Protein AF-A0A2S0KJK1-F1 (afdb_monomer)

Organism: NCBI:txid1004901

Radius of gyration: 30.34 Å; Cα contacts (8 Å, |Δi|>4): 1260; chains: 1; bounding box: 70×64×85 Å

Foldseek 3Di:
DDKFFQDADLVLLADPDQQLQLLSLLQRQCRSVVRHDDSVVSQQQQQVVVVQADPVRGHDRPPNHHDAQVSSQVSNCVRCVLQQKDKDFQADPPHDPVLLVVVLVLQCFQVLLRTKKKAFWKAAPVAAFAADPPDDDGWPDDNGIDGGMWIFGIWDPVVHTWTWIQGNHTPPRIGITHSSSSSNTRHRGIMMGGPHGSPPDPPPPWPPFLPPQQQADEEEAEADQFAQQPDFAQEEAEAEPQAQDAQVVVLVLQRPNVNNFDAQWEDDPRYIYGHHDPNTFTRHFPPCSNHYHYYYYYRADQPDALVRQVVRLSRLLNSLLVRLVVCVVRVFDCDEQEPDQGDDTGHYYYSLCCCRVVVGDDDDPPHPRHPSVSSNVSNVSNPPPRDLGPDQQVVQCVVCVVPQAAWPADPDPRRWAFDDDPNDGQWTWTHTPFWIWIGGPPDSHIETAGDDDLVDAAHHRRVQCCPPAVHLVGQQHGFDDYWDRDVQHIWTHGPFFIWTDGPPDPHTETDGDQRRVVCVVQVHLVGLQHGWDDYWDQDPPANWTWTHGPFFIWIDDPVGIDTGGNDDPPPD

Structure (mmCIF, N/CA/C/O backbone):
data_AF-A0A2S0KJK1-F1
#
_entry.id   AF-A0A2S0KJK1-F1
#
loop_
_atom_site.group_PDB
_atom_site.id
_atom_site.type_symbol
_atom_site.label_atom_id
_atom_site.label_alt_id
_atom_site.label_comp_id
_atom_site.label_asym_id
_atom_site.label_entity_id
_atom_site.label_seq_id
_atom_site.pdbx_PDB_ins_code
_atom_site.Cartn_x
_atom_site.Cartn_y
_atom_site.Cartn_z
_atom_site.occupancy
_atom_site.B_iso_or_equiv
_atom_site.auth_seq_id
_atom_site.auth_comp_id
_atom_site.auth_asym_id
_atom_site.auth_atom_id
_atom_site.pdbx_PDB_model_num
ATOM 1 N N . MET A 1 1 ? -10.500 21.419 -18.389 1.00 49.00 1 MET A N 1
ATOM 2 C CA . MET A 1 1 ? -9.152 21.552 -17.810 1.00 49.00 1 MET A CA 1
ATOM 3 C C . MET A 1 1 ? -8.635 20.152 -17.559 1.00 49.00 1 MET A C 1
ATOM 5 O O . MET A 1 1 ? -9.272 19.417 -16.814 1.00 49.00 1 MET A O 1
ATOM 9 N N . ALA A 1 2 ? -7.600 19.755 -18.290 1.00 67.62 2 ALA A N 1
ATOM 10 C CA . ALA A 1 2 ? -7.043 18.413 -18.303 1.00 67.62 2 ALA A CA 1
ATOM 11 C C . ALA A 1 2 ? -5.607 18.458 -17.774 1.00 67.62 2 ALA A C 1
ATOM 13 O O . ALA A 1 2 ? -4.737 19.131 -18.329 1.00 67.62 2 ALA A O 1
ATOM 14 N N . GLU A 1 3 ? -5.375 17.717 -16.700 1.00 84.75 3 GLU A N 1
ATOM 15 C CA . GLU A 1 3 ? -4.054 17.404 -16.177 1.00 84.75 3 GLU A CA 1
ATOM 16 C C . GLU A 1 3 ? -3.919 15.888 -16.149 1.00 84.75 3 GLU A C 1
ATOM 18 O O . GLU A 1 3 ? -4.824 15.185 -15.694 1.00 84.75 3 GLU A O 1
ATOM 23 N N . LYS A 1 4 ? -2.809 15.377 -16.676 1.00 81.50 4 LYS A N 1
ATOM 24 C CA . LYS A 1 4 ? -2.537 13.946 -16.718 1.00 81.50 4 LYS A CA 1
ATOM 25 C C . LYS A 1 4 ? -1.057 13.698 -16.493 1.00 81.50 4 LYS A C 1
ATOM 27 O O . LYS A 1 4 ? -0.222 14.218 -17.226 1.00 81.50 4 LYS A O 1
ATOM 32 N N . VAL A 1 5 ? -0.746 12.864 -15.508 1.00 83.06 5 VAL A N 1
ATOM 33 C CA . VAL A 1 5 ? 0.601 12.356 -15.237 1.00 83.06 5 VAL A CA 1
ATOM 34 C C . VAL A 1 5 ? 0.508 10.837 -15.195 1.00 83.06 5 VAL A C 1
ATOM 36 O O . VAL A 1 5 ? -0.378 10.287 -14.541 1.00 83.06 5 VAL A O 1
ATOM 39 N N . LEU A 1 6 ? 1.378 10.155 -15.933 1.00 72.00 6 LEU A N 1
ATOM 40 C CA . LEU A 1 6 ? 1.477 8.702 -15.886 1.00 72.00 6 LEU A CA 1
ATOM 41 C C . LEU A 1 6 ? 1.989 8.277 -14.510 1.00 72.00 6 LEU A C 1
ATOM 43 O O . LEU A 1 6 ? 2.858 8.929 -13.935 1.00 72.00 6 LEU A O 1
ATOM 47 N N . ALA A 1 7 ? 1.460 7.178 -13.981 1.00 68.06 7 ALA A N 1
ATOM 48 C CA . ALA A 1 7 ? 1.998 6.582 -12.767 1.00 68.06 7 ALA A CA 1
ATOM 49 C C . ALA A 1 7 ? 3.320 5.878 -13.095 1.00 68.06 7 ALA A C 1
ATOM 51 O O . ALA A 1 7 ? 3.365 5.106 -14.042 1.00 68.06 7 ALA A O 1
ATOM 52 N N . TYR A 1 8 ? 4.368 6.134 -12.317 1.00 73.12 8 TYR A N 1
ATOM 53 C CA . TYR A 1 8 ? 5.658 5.442 -12.365 1.00 73.12 8 TYR A CA 1
ATOM 54 C C . TYR A 1 8 ? 6.313 5.527 -10.975 1.00 73.12 8 TYR A C 1
ATOM 56 O O . TYR A 1 8 ? 5.966 6.400 -10.171 1.00 73.12 8 TYR A O 1
ATOM 64 N N . ASP A 1 9 ? 7.230 4.616 -10.659 1.00 69.38 9 ASP A N 1
ATOM 65 C CA . ASP A 1 9 ? 7.965 4.623 -9.397 1.00 69.38 9 ASP A CA 1
ATOM 66 C C . ASP A 1 9 ? 8.959 5.792 -9.374 1.00 69.38 9 ASP A C 1
ATOM 68 O O . ASP A 1 9 ? 9.867 5.895 -10.193 1.00 69.38 9 ASP A O 1
ATOM 72 N N . ARG A 1 10 ? 8.793 6.703 -8.415 1.00 65.81 10 ARG A N 1
ATOM 73 C CA . ARG A 1 10 ? 9.675 7.868 -8.279 1.00 65.81 10 ARG A CA 1
ATOM 74 C C . ARG A 1 10 ? 11.037 7.520 -7.678 1.00 65.81 10 ARG A C 1
ATOM 76 O O . ARG A 1 10 ? 11.941 8.345 -7.752 1.00 65.81 10 ARG A O 1
ATOM 83 N N . LYS A 1 11 ? 11.185 6.337 -7.070 1.00 61.69 11 LYS A N 1
ATOM 84 C CA . LYS A 1 11 ? 12.439 5.886 -6.446 1.00 61.69 11 LYS A CA 1
ATOM 85 C C . LYS A 1 11 ? 13.470 5.409 -7.462 1.00 61.69 11 LYS A C 1
ATOM 87 O O . LYS A 1 11 ? 14.649 5.453 -7.145 1.00 61.69 11 LYS A O 1
ATOM 92 N N . ILE A 1 12 ? 13.026 4.988 -8.647 1.00 58.38 12 ILE A N 1
ATOM 93 C CA . ILE A 1 12 ? 13.904 4.586 -9.756 1.00 58.38 12 ILE A CA 1
ATOM 94 C C . ILE A 1 12 ? 14.342 5.772 -10.618 1.00 58.38 12 ILE A C 1
ATOM 96 O O . ILE A 1 12 ? 14.991 5.583 -11.629 1.00 58.38 12 ILE A O 1
ATOM 100 N N . VAL A 1 13 ? 13.900 6.991 -10.290 1.00 63.31 13 VAL A N 1
ATOM 101 C CA . VAL A 1 13 ? 14.224 8.155 -11.115 1.00 63.31 13 VAL A CA 1
ATOM 102 C C . VAL A 1 13 ? 15.710 8.495 -11.035 1.00 63.31 13 VAL A C 1
ATOM 104 O O . VAL A 1 13 ? 16.277 8.689 -12.097 1.00 63.31 13 VAL A O 1
ATOM 107 N N . PRO A 1 14 ? 16.358 8.583 -9.854 1.00 76.81 14 PRO A N 1
ATOM 108 C CA . PRO A 1 14 ? 17.776 8.925 -9.799 1.00 76.81 14 PRO A CA 1
ATOM 109 C C . PRO A 1 14 ? 18.635 7.887 -10.534 1.00 76.81 14 PRO A C 1
ATOM 111 O O . PRO A 1 14 ? 18.628 6.723 -10.139 1.00 76.81 14 PRO A O 1
ATOM 114 N N . GLN A 1 15 ? 19.383 8.329 -11.549 1.00 72.38 15 GLN A N 1
ATOM 115 C CA . GLN A 1 15 ? 20.265 7.467 -12.340 1.00 72.38 15 GLN A CA 1
ATOM 116 C C . GLN A 1 15 ? 21.403 6.872 -11.506 1.00 72.38 15 GLN A C 1
ATOM 118 O O . GLN A 1 15 ? 21.937 7.522 -10.602 1.00 72.38 15 GLN A O 1
ATOM 123 N N . GLU A 1 16 ? 21.810 5.650 -11.845 1.00 73.50 16 GLU A N 1
ATOM 124 C CA . GLU A 1 16 ? 22.872 4.909 -11.156 1.00 73.50 16 GLU A CA 1
ATOM 125 C C . GLU A 1 16 ? 24.273 5.466 -11.469 1.00 73.50 16 GLU A C 1
ATOM 127 O O . GLU A 1 16 ? 25.168 5.411 -10.622 1.00 73.50 16 GLU A O 1
ATOM 132 N N . THR A 1 17 ? 24.474 6.034 -12.664 1.00 70.81 17 THR A N 1
ATOM 133 C CA . THR A 1 17 ? 25.756 6.613 -13.111 1.00 70.81 17 THR A CA 1
ATOM 134 C C . THR A 1 17 ? 25.560 7.983 -13.755 1.00 70.81 17 THR A C 1
ATOM 136 O O . THR A 1 17 ? 24.463 8.331 -14.177 1.00 70.81 17 THR A O 1
ATOM 139 N N . GLY A 1 18 ? 26.621 8.789 -13.863 1.00 72.25 18 GLY A N 1
ATOM 140 C CA . GLY A 1 18 ? 26.548 10.163 -14.384 1.00 72.25 18 GLY A CA 1
ATOM 141 C C . GLY A 1 18 ? 26.189 10.296 -15.874 1.00 72.25 18 GLY A C 1
ATOM 142 O O . GLY A 1 18 ? 25.691 11.346 -16.271 1.00 72.25 18 GLY A O 1
ATOM 143 N N . TRP A 1 19 ? 26.400 9.254 -16.684 1.00 79.38 19 TRP A N 1
ATOM 144 C CA . TRP A 1 19 ? 26.199 9.269 -18.142 1.00 79.38 19 TRP A CA 1
ATOM 145 C C . TRP A 1 19 ? 24.980 8.452 -18.610 1.00 79.38 19 TRP A C 1
ATOM 147 O O . TRP A 1 19 ? 24.550 8.600 -19.750 1.00 79.38 19 TRP A O 1
ATOM 157 N N . TRP A 1 20 ? 24.324 7.678 -17.734 1.00 84.50 20 TRP A N 1
ATOM 158 C CA . TRP A 1 20 ? 23.164 6.830 -18.081 1.00 84.50 20 TRP A CA 1
ATOM 159 C C . TRP A 1 20 ? 21.812 7.553 -18.138 1.00 84.50 20 TRP A C 1
ATOM 161 O O . TRP A 1 20 ? 20.753 6.943 -17.981 1.00 84.50 20 TRP A O 1
ATOM 171 N N . CYS A 1 21 ? 21.804 8.851 -18.423 1.00 89.75 21 CYS A N 1
ATOM 172 C CA . CYS A 1 21 ? 20.564 9.618 -18.513 1.00 89.75 21 CYS A CA 1
ATOM 173 C C . CYS A 1 21 ? 19.567 9.069 -19.555 1.00 89.75 21 CYS A C 1
ATOM 175 O O . CYS A 1 21 ? 18.353 9.106 -19.329 1.00 89.75 21 CYS A O 1
ATOM 177 N N . GLY A 1 22 ? 20.060 8.524 -20.675 1.00 90.50 22 GLY A N 1
ATOM 178 C CA . GLY A 1 22 ? 19.259 7.848 -21.701 1.00 90.50 22 GLY A CA 1
ATOM 179 C C . GLY A 1 22 ? 18.606 6.557 -21.183 1.00 90.50 22 GLY A C 1
ATOM 180 O O . GLY A 1 22 ? 17.372 6.488 -21.142 1.00 90.50 22 GLY A O 1
ATOM 181 N N . PRO A 1 23 ? 19.394 5.558 -20.736 1.00 90.00 23 PRO A N 1
ATOM 182 C CA . PRO A 1 23 ? 18.892 4.333 -20.111 1.00 90.00 23 PRO A CA 1
ATOM 183 C C . PRO A 1 23 ? 17.935 4.582 -18.936 1.00 90.00 23 PRO A C 1
ATOM 185 O O . PRO A 1 23 ? 16.868 3.970 -18.890 1.00 90.00 23 PRO A O 1
ATOM 188 N N . ALA A 1 24 ? 18.251 5.519 -18.039 1.00 84.12 24 ALA A N 1
ATOM 189 C CA . ALA A 1 24 ? 17.396 5.885 -16.907 1.00 84.12 24 ALA A CA 1
ATOM 190 C C . ALA A 1 24 ? 16.067 6.517 -17.364 1.00 84.12 24 ALA A C 1
ATOM 192 O O . ALA A 1 24 ? 14.990 6.158 -16.885 1.00 84.12 24 ALA A O 1
ATOM 193 N N . SER A 1 25 ? 16.090 7.389 -18.379 1.00 94.44 25 SER A N 1
ATOM 194 C CA . SER A 1 25 ? 14.858 7.945 -18.960 1.00 94.44 25 SER A CA 1
ATOM 195 C C . SER A 1 25 ? 13.979 6.871 -19.615 1.00 94.44 25 SER A C 1
ATOM 197 O O . SER A 1 25 ? 12.750 6.913 -19.493 1.00 94.44 25 SER A O 1
ATOM 199 N N . VAL A 1 26 ? 14.587 5.874 -20.269 1.00 93.94 26 VAL A N 1
ATOM 200 C CA . VAL A 1 26 ? 13.876 4.693 -20.793 1.00 93.94 26 VAL A CA 1
ATOM 201 C C . VAL A 1 26 ? 13.290 3.865 -19.652 1.00 93.94 26 VAL A C 1
ATOM 203 O O . VAL A 1 26 ? 12.139 3.437 -19.744 1.00 93.94 26 VAL A O 1
ATOM 206 N N . GLN A 1 27 ? 14.040 3.677 -18.565 1.00 92.56 27 GLN A N 1
ATOM 207 C CA . GLN A 1 27 ? 13.591 2.951 -17.380 1.00 92.56 27 GLN A CA 1
ATOM 208 C C . GLN A 1 27 ? 12.316 3.569 -16.800 1.00 92.56 27 GLN A C 1
ATOM 210 O O . GLN A 1 27 ? 11.336 2.861 -16.561 1.00 92.56 27 GLN A O 1
ATOM 215 N N . ILE A 1 28 ? 12.293 4.896 -16.656 1.00 85.19 28 ILE A N 1
ATOM 216 C CA . ILE A 1 28 ? 11.133 5.655 -16.178 1.00 85.19 28 ILE A CA 1
ATOM 217 C C . ILE A 1 28 ? 9.936 5.480 -17.128 1.00 85.19 28 ILE A C 1
ATOM 219 O O . ILE A 1 28 ? 8.819 5.195 -16.683 1.00 85.19 28 ILE A O 1
ATOM 223 N N . ALA A 1 29 ? 10.153 5.610 -18.441 1.00 88.75 29 ALA A N 1
ATOM 224 C CA . ALA A 1 29 ? 9.093 5.490 -19.442 1.00 88.75 29 ALA A CA 1
ATOM 225 C C . ALA A 1 29 ? 8.492 4.069 -19.517 1.00 88.75 29 ALA A C 1
ATOM 227 O O . ALA A 1 29 ? 7.273 3.924 -19.658 1.00 88.75 29 ALA A O 1
ATOM 228 N N . LEU A 1 30 ? 9.314 3.022 -19.379 1.00 79.75 30 LEU A N 1
ATOM 229 C CA . LEU A 1 30 ? 8.879 1.619 -19.332 1.00 79.75 30 LEU A CA 1
ATOM 230 C C . LEU A 1 30 ? 8.177 1.269 -18.015 1.00 79.75 30 LEU A C 1
ATOM 232 O O . LEU A 1 30 ? 7.169 0.553 -18.022 1.00 79.75 30 LEU A O 1
ATOM 236 N N . ASN A 1 31 ? 8.645 1.824 -16.895 1.00 86.50 31 ASN A N 1
ATOM 237 C CA . ASN A 1 31 ? 8.042 1.603 -15.585 1.00 86.50 31 ASN A CA 1
ATOM 238 C C . ASN A 1 31 ? 6.572 2.047 -15.548 1.00 86.50 31 ASN A C 1
ATOM 240 O O . ASN A 1 31 ? 5.741 1.353 -14.963 1.00 86.50 31 ASN A O 1
ATOM 244 N N . ALA A 1 32 ? 6.213 3.109 -16.279 1.00 72.94 32 ALA A N 1
ATOM 245 C CA . ALA A 1 32 ? 4.820 3.539 -16.413 1.00 72.94 32 ALA A CA 1
ATOM 246 C C . ALA A 1 32 ? 3.888 2.514 -17.085 1.00 72.94 32 ALA A C 1
ATOM 248 O O . ALA A 1 32 ? 2.661 2.627 -17.021 1.00 72.94 32 ALA A O 1
ATOM 249 N N . ARG A 1 33 ? 4.459 1.493 -17.728 1.00 78.44 33 ARG A N 1
ATOM 250 C CA . ARG A 1 33 ? 3.748 0.352 -18.313 1.00 78.44 33 ARG A CA 1
ATOM 251 C C . ARG A 1 33 ? 3.888 -0.925 -17.484 1.00 78.44 33 ARG A C 1
ATOM 253 O O . ARG A 1 33 ? 3.480 -1.985 -17.949 1.00 78.44 33 ARG A O 1
ATOM 260 N N . GLY A 1 34 ? 4.453 -0.832 -16.280 1.00 63.41 34 GLY A N 1
ATOM 261 C CA . GLY A 1 34 ? 4.755 -1.978 -15.422 1.00 63.41 34 GLY A CA 1
ATOM 262 C C . GLY A 1 34 ? 5.933 -2.820 -15.915 1.00 63.41 34 GLY A C 1
ATOM 263 O O . GLY A 1 34 ? 6.139 -3.925 -15.420 1.00 63.41 34 GLY A O 1
ATOM 264 N N . ILE A 1 35 ? 6.705 -2.325 -16.886 1.00 73.38 35 ILE A N 1
ATOM 265 C CA . ILE A 1 35 ? 7.878 -3.017 -17.413 1.00 73.38 35 ILE A CA 1
ATOM 266 C C . ILE A 1 35 ? 9.082 -2.566 -16.588 1.00 73.38 35 ILE A C 1
ATOM 268 O O . ILE A 1 35 ? 9.553 -1.438 -16.716 1.00 73.38 35 ILE A O 1
ATOM 272 N N . VAL A 1 36 ? 9.552 -3.446 -15.706 1.00 75.94 36 VAL A N 1
ATOM 273 C CA . VAL A 1 36 ? 10.677 -3.172 -14.806 1.00 75.94 36 VAL A CA 1
ATOM 274 C C . VAL A 1 36 ? 11.956 -3.730 -15.417 1.00 75.94 36 VAL A C 1
ATOM 276 O O . VAL A 1 36 ? 12.053 -4.929 -15.680 1.00 75.94 36 VAL A O 1
ATOM 279 N N . LYS A 1 37 ? 12.929 -2.850 -15.650 1.00 77.00 37 LYS A N 1
ATOM 280 C CA . LYS A 1 37 ? 14.247 -3.159 -16.214 1.00 77.00 37 LYS A CA 1
ATOM 281 C C . LYS A 1 37 ? 15.317 -2.430 -15.418 1.00 77.00 37 LYS A C 1
ATOM 283 O O . LYS A 1 37 ? 15.040 -1.354 -14.898 1.00 77.00 37 LYS A O 1
ATOM 288 N N . SER A 1 38 ? 16.503 -3.013 -15.271 1.00 80.50 38 SER A N 1
ATOM 289 C CA . SER A 1 38 ? 17.629 -2.302 -14.651 1.00 80.50 38 SER A CA 1
ATOM 290 C C . SER A 1 38 ? 18.230 -1.307 -15.642 1.00 80.50 38 SER A C 1
ATOM 292 O O . SER A 1 38 ? 18.176 -1.536 -16.852 1.00 80.50 38 SER A O 1
ATOM 294 N N . GLU A 1 39 ? 18.829 -0.221 -15.148 1.00 78.44 39 GLU A N 1
ATOM 295 C CA . GLU A 1 39 ? 19.533 0.727 -16.021 1.00 78.44 39 GLU A CA 1
ATOM 296 C C . GLU A 1 39 ? 20.671 0.040 -16.767 1.00 78.44 39 GLU A C 1
ATOM 298 O O . GLU A 1 39 ? 20.833 0.270 -17.958 1.00 78.44 39 GLU A O 1
ATOM 303 N N . ARG A 1 40 ? 21.365 -0.906 -16.120 1.00 80.94 40 ARG A N 1
ATOM 304 C CA . ARG A 1 40 ? 22.392 -1.737 -16.759 1.00 80.94 40 ARG A CA 1
ATOM 305 C C . ARG A 1 40 ? 21.860 -2.556 -17.941 1.00 80.94 40 ARG A C 1
ATOM 307 O O . ARG A 1 40 ? 22.534 -2.647 -18.960 1.00 80.94 40 ARG A O 1
ATOM 314 N N . GLU A 1 41 ? 20.686 -3.181 -17.819 1.00 83.31 41 GLU A N 1
ATOM 315 C CA . GLU A 1 41 ? 20.091 -3.953 -18.926 1.00 83.31 41 GLU A CA 1
ATOM 316 C C . GLU A 1 41 ? 19.704 -3.037 -20.091 1.00 83.31 41 GLU A C 1
ATOM 318 O O . GLU A 1 41 ? 19.882 -3.397 -21.255 1.00 83.3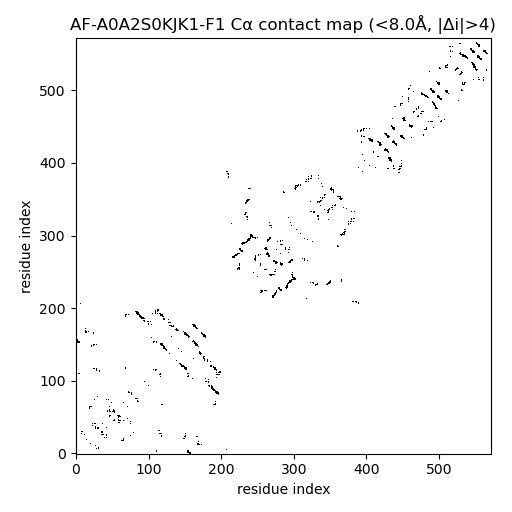1 41 GLU A O 1
ATOM 323 N N . LEU A 1 42 ? 19.187 -1.848 -19.778 1.00 89.44 42 LEU A N 1
ATOM 324 C CA . LEU A 1 42 ? 18.810 -0.860 -20.780 1.00 89.44 42 LEU A CA 1
ATOM 325 C C . LEU A 1 42 ? 20.044 -0.262 -21.449 1.00 89.44 42 LEU A C 1
ATOM 327 O O . LEU A 1 42 ? 20.094 -0.263 -22.671 1.00 89.44 42 LEU A O 1
ATOM 331 N N . MET A 1 43 ? 21.063 0.133 -20.687 1.00 88.75 43 MET A N 1
ATOM 332 C CA . MET A 1 43 ? 22.362 0.576 -21.196 1.00 88.75 43 MET A CA 1
ATOM 333 C C . MET A 1 43 ? 22.917 -0.448 -22.186 1.00 88.75 43 MET A C 1
ATOM 335 O O . MET A 1 43 ? 23.068 -0.121 -23.354 1.00 88.75 43 MET A O 1
ATOM 339 N N . LEU A 1 44 ? 23.042 -1.727 -21.805 1.00 83.81 44 LEU A N 1
ATOM 340 C CA . LEU A 1 44 ? 23.574 -2.761 -22.706 1.00 83.81 44 LEU A CA 1
ATOM 341 C C . LEU A 1 44 ? 22.728 -2.946 -23.976 1.00 83.81 44 LEU A C 1
ATOM 343 O O . LEU A 1 44 ? 23.191 -3.504 -24.973 1.00 83.81 44 LEU A O 1
ATOM 347 N N . ARG A 1 45 ? 21.458 -2.535 -23.953 1.00 88.50 45 ARG A N 1
ATOM 348 C CA . ARG A 1 45 ? 20.599 -2.536 -25.136 1.00 88.50 45 ARG A CA 1
ATOM 349 C C . ARG A 1 45 ? 20.831 -1.303 -26.011 1.00 88.50 45 ARG A C 1
ATOM 351 O O . ARG A 1 45 ? 20.816 -1.459 -27.229 1.00 88.50 45 ARG A O 1
ATOM 358 N N . LEU A 1 46 ? 21.032 -0.125 -25.418 1.00 89.00 46 LEU A N 1
ATOM 359 C CA . LEU A 1 46 ? 21.380 1.105 -26.134 1.00 89.00 46 LEU A CA 1
ATOM 360 C C . LEU A 1 46 ? 22.758 0.984 -26.808 1.00 89.00 46 LEU A C 1
ATOM 362 O O . LEU A 1 46 ? 22.823 1.125 -28.026 1.00 89.00 46 LEU A O 1
ATOM 366 N N . GLU A 1 47 ? 23.779 0.548 -26.071 1.00 86.19 47 GLU A N 1
ATOM 367 C CA . GLU A 1 47 ? 25.156 0.323 -26.553 1.00 86.19 47 GLU A CA 1
ATOM 368 C C . GLU A 1 47 ? 25.210 -0.645 -27.746 1.00 86.19 47 GLU A C 1
ATOM 370 O O . GLU A 1 47 ? 25.938 -0.487 -28.729 1.00 86.19 47 GLU A O 1
ATOM 375 N N . ARG A 1 48 ? 24.349 -1.669 -27.722 1.00 86.38 48 ARG A N 1
ATOM 376 C CA . ARG A 1 48 ? 24.212 -2.605 -28.844 1.00 86.38 48 ARG A CA 1
ATOM 377 C C . ARG A 1 48 ? 23.715 -1.915 -30.116 1.00 86.38 48 ARG A C 1
ATOM 379 O O . ARG A 1 48 ? 24.067 -2.353 -31.209 1.00 86.38 48 ARG A O 1
ATOM 386 N N . TYR A 1 49 ? 22.868 -0.894 -29.992 1.00 85.81 49 TYR A N 1
ATOM 387 C CA . TYR A 1 49 ? 22.395 -0.105 -31.129 1.00 85.81 49 TYR A CA 1
ATOM 388 C C . TYR A 1 49 ? 23.413 0.927 -31.613 1.00 85.81 49 TYR A C 1
ATOM 390 O O . TYR A 1 49 ? 23.323 1.324 -32.776 1.00 85.81 49 TYR A O 1
ATOM 398 N N . GLU A 1 50 ? 24.353 1.326 -30.759 1.00 82.25 50 GLU A N 1
ATOM 399 C CA . GLU A 1 50 ? 25.536 2.130 -31.107 1.00 82.25 50 GLU A CA 1
ATOM 400 C C . GLU A 1 50 ? 26.599 1.293 -31.820 1.00 82.25 50 GLU A C 1
ATOM 402 O O . GLU A 1 50 ? 27.312 1.791 -32.686 1.00 82.25 50 GLU A O 1
ATOM 407 N N . GLY A 1 51 ? 26.607 -0.018 -31.571 1.00 83.12 51 GLY A N 1
ATOM 408 C CA . GLY A 1 51 ? 27.569 -0.942 -32.164 1.00 83.12 51 GLY A CA 1
ATOM 409 C C . GLY A 1 51 ? 28.776 -1.196 -31.267 1.00 83.12 51 GLY A C 1
ATOM 410 O O . GLY A 1 51 ? 29.753 -1.777 -31.740 1.00 83.12 51 GLY A O 1
ATOM 411 N N . ASN A 1 52 ? 28.680 -0.841 -29.982 1.00 83.94 52 ASN A N 1
ATOM 412 C CA . ASN A 1 52 ? 29.708 -1.026 -28.961 1.00 83.94 52 ASN A CA 1
ATOM 413 C C . ASN A 1 52 ? 29.816 -2.498 -28.550 1.00 83.94 52 ASN A C 1
ATOM 415 O O . ASN A 1 52 ? 29.403 -2.939 -27.477 1.00 83.94 52 ASN A O 1
ATOM 419 N N . VAL A 1 53 ? 30.341 -3.298 -29.479 1.00 83.31 53 VAL A N 1
ATOM 420 C CA . VAL A 1 53 ? 30.506 -4.745 -29.376 1.00 83.31 53 VAL A CA 1
ATOM 421 C C . VAL A 1 53 ? 31.980 -5.087 -29.553 1.00 83.31 53 VAL A C 1
ATOM 423 O O . VAL A 1 53 ? 32.606 -4.717 -30.544 1.00 83.31 53 VAL A O 1
ATOM 426 N N . ASN A 1 54 ? 32.555 -5.811 -28.596 1.00 80.56 54 ASN A N 1
ATOM 427 C CA . ASN A 1 54 ? 33.952 -6.221 -28.668 1.00 80.56 54 ASN A CA 1
ATOM 428 C C . ASN A 1 54 ? 34.171 -7.335 -29.717 1.00 80.56 54 ASN A C 1
ATOM 430 O O . ASN A 1 54 ? 33.230 -7.933 -30.242 1.00 80.56 54 ASN A O 1
ATOM 434 N N . GLY A 1 55 ? 35.433 -7.691 -29.981 1.00 69.25 55 GLY A N 1
ATOM 435 C CA . GLY A 1 55 ? 35.795 -8.748 -30.942 1.00 69.25 55 GLY A CA 1
ATOM 436 C C . GLY A 1 55 ? 35.275 -10.161 -30.614 1.00 69.25 55 GLY A C 1
ATOM 437 O O . GLY A 1 55 ? 35.495 -11.079 -31.399 1.00 69.25 55 GLY A O 1
ATOM 438 N N . ARG A 1 56 ? 34.599 -10.354 -29.470 1.00 74.88 56 ARG A N 1
ATOM 439 C CA . ARG A 1 56 ? 33.933 -11.601 -29.054 1.00 74.88 56 ARG A CA 1
ATOM 440 C C . ARG A 1 56 ? 32.405 -11.540 -29.173 1.00 74.88 56 ARG A C 1
ATOM 442 O O . ARG A 1 56 ? 31.741 -12.520 -28.850 1.00 74.88 56 ARG A O 1
ATOM 449 N N . GLY A 1 57 ? 31.836 -10.426 -29.638 1.00 76.62 57 GLY A N 1
ATOM 450 C CA . GLY A 1 57 ? 30.386 -10.255 -29.749 1.00 76.62 57 GLY A CA 1
ATOM 451 C C . GLY A 1 57 ? 29.700 -9.777 -28.461 1.00 76.62 57 GLY A C 1
ATOM 452 O O . GLY A 1 57 ? 28.467 -9.759 -28.399 1.00 76.62 57 GLY A O 1
ATOM 453 N N . GLU A 1 58 ? 30.463 -9.391 -27.434 1.00 80.44 58 GLU A N 1
ATOM 454 C CA . GLU A 1 58 ? 29.932 -8.903 -26.158 1.00 80.44 58 GLU A CA 1
ATOM 455 C C . GLU A 1 58 ? 29.765 -7.383 -26.202 1.00 80.44 58 GLU A C 1
ATOM 457 O O . GLU A 1 58 ? 30.658 -6.667 -26.652 1.00 80.44 58 GLU A O 1
ATOM 462 N N . VAL A 1 59 ? 28.622 -6.894 -25.723 1.00 83.50 59 VAL A N 1
ATOM 463 C CA . VAL A 1 59 ? 28.332 -5.456 -25.647 1.00 83.50 59 VAL A CA 1
ATOM 464 C C . VAL A 1 59 ? 28.999 -4.867 -24.407 1.00 83.50 59 VAL A C 1
ATOM 466 O O . VAL A 1 59 ? 28.959 -5.500 -23.348 1.00 83.50 59 VAL A O 1
ATOM 469 N N . TYR A 1 60 ? 29.577 -3.674 -24.519 1.00 78.69 60 TYR A N 1
ATOM 470 C CA . TYR A 1 60 ? 30.182 -2.944 -23.403 1.00 78.69 60 TYR A CA 1
ATOM 471 C C . TYR A 1 60 ? 29.678 -1.495 -23.344 1.00 78.69 60 TYR A C 1
ATOM 473 O O . TYR A 1 60 ? 29.165 -0.999 -24.334 1.00 78.69 60 TYR A O 1
ATOM 481 N N . ASP A 1 61 ? 29.808 -0.871 -22.169 1.00 83.00 61 ASP A N 1
ATOM 482 C CA . ASP A 1 61 ? 29.565 0.561 -21.921 1.00 83.00 61 ASP A CA 1
ATOM 483 C C . ASP A 1 61 ? 30.866 1.310 -22.220 1.00 83.00 61 ASP A C 1
ATOM 485 O O . ASP A 1 61 ? 31.884 1.029 -21.573 1.00 83.00 61 ASP A O 1
ATOM 489 N N . ASP A 1 62 ? 30.874 2.186 -23.219 1.00 77.56 62 ASP A N 1
ATOM 490 C CA . ASP A 1 62 ? 32.052 2.988 -23.566 1.00 77.56 62 ASP A CA 1
ATOM 491 C C . ASP A 1 62 ? 32.178 4.275 -22.724 1.00 77.56 62 ASP A C 1
ATOM 493 O O . ASP A 1 62 ? 33.230 4.924 -22.727 1.00 77.56 62 ASP A O 1
ATOM 497 N N . GLY A 1 63 ? 31.151 4.578 -21.923 1.00 76.75 63 GLY A N 1
ATOM 498 C CA . GLY A 1 63 ? 31.095 5.700 -21.001 1.00 76.75 63 GLY A CA 1
ATOM 499 C C . GLY A 1 63 ? 30.725 7.042 -21.632 1.00 76.75 63 GLY A C 1
ATOM 500 O O . GLY A 1 63 ? 30.855 8.057 -20.939 1.00 76.75 63 GLY A O 1
ATOM 501 N N . ASP A 1 64 ? 30.291 7.091 -22.896 1.00 77.12 64 ASP A N 1
ATOM 502 C CA . ASP A 1 64 ? 29.974 8.351 -23.584 1.00 77.12 64 ASP A CA 1
ATOM 503 C C . ASP A 1 64 ? 28.489 8.767 -23.505 1.00 77.12 64 ASP A C 1
ATOM 505 O O . ASP A 1 64 ? 28.154 9.949 -23.663 1.00 77.12 64 ASP A O 1
ATOM 509 N N . GLY A 1 65 ? 27.616 7.839 -23.105 1.00 80.81 65 GLY A N 1
ATOM 510 C CA . GLY A 1 65 ? 26.225 8.098 -22.763 1.00 80.81 65 GLY A CA 1
ATOM 511 C C . GLY A 1 65 ? 25.238 7.533 -23.778 1.00 80.81 65 GLY A C 1
ATOM 512 O O . GLY A 1 65 ? 24.957 6.347 -23.786 1.00 80.81 65 GLY A O 1
ATOM 513 N N . THR A 1 66 ? 24.522 8.392 -24.499 1.00 84.62 66 THR A N 1
ATOM 514 C CA . THR A 1 66 ? 23.568 7.943 -25.526 1.00 84.62 66 THR A CA 1
ATOM 515 C C . THR A 1 66 ? 23.560 8.948 -26.657 1.00 84.62 66 THR A C 1
ATOM 517 O O . THR A 1 66 ? 23.073 10.077 -26.501 1.00 84.62 66 THR A O 1
ATOM 520 N N . ASP A 1 67 ? 24.042 8.533 -27.817 1.00 82.69 67 ASP A N 1
ATOM 521 C CA . ASP A 1 67 ? 24.352 9.449 -28.913 1.00 82.69 67 ASP A CA 1
ATOM 522 C C . ASP A 1 67 ? 23.116 10.096 -29.537 1.00 82.69 67 ASP A C 1
ATOM 524 O O . ASP A 1 67 ? 23.113 11.275 -29.920 1.00 82.69 67 ASP A O 1
ATOM 528 N N . HIS A 1 68 ? 22.032 9.327 -29.651 1.00 91.25 68 HIS A N 1
ATOM 529 C CA . HIS A 1 68 ? 20.894 9.691 -30.474 1.00 91.25 68 HIS A CA 1
ATOM 530 C C . HIS A 1 68 ? 19.551 9.222 -29.907 1.00 91.25 68 HIS A C 1
ATOM 532 O O . HIS A 1 68 ? 19.339 8.074 -29.517 1.00 91.25 68 HIS A O 1
ATOM 538 N N . ILE A 1 69 ? 18.535 10.082 -30.013 1.00 94.38 69 ILE A N 1
ATOM 539 C CA . ILE A 1 69 ? 17.167 9.769 -29.566 1.00 94.38 69 ILE A CA 1
ATOM 540 C C . ILE A 1 69 ? 16.548 8.548 -30.288 1.00 94.38 69 ILE A C 1
ATOM 542 O O . ILE A 1 69 ? 15.616 7.896 -29.805 1.00 94.38 69 ILE A O 1
ATOM 546 N N . GLY A 1 70 ? 17.099 8.188 -31.445 1.00 91.25 70 GLY A N 1
ATOM 547 C CA . GLY A 1 70 ? 16.760 6.969 -32.173 1.00 91.25 70 GLY A CA 1
ATOM 548 C C . GLY A 1 70 ? 17.066 5.678 -31.405 1.00 91.25 70 GLY A C 1
ATOM 549 O O . GLY A 1 70 ? 16.272 4.744 -31.512 1.00 91.25 70 GLY A O 1
ATOM 550 N N . GLN A 1 71 ? 18.141 5.610 -30.607 1.00 93.81 71 GLN A N 1
ATOM 551 C CA . GLN A 1 71 ? 18.442 4.416 -29.799 1.00 93.81 71 GLN A CA 1
ATOM 552 C C . GLN A 1 71 ? 17.385 4.231 -28.711 1.00 93.81 71 GLN A C 1
ATOM 554 O O . GLN A 1 71 ? 16.769 3.171 -28.625 1.00 93.81 71 GLN A O 1
ATOM 559 N N . VAL A 1 72 ? 17.081 5.300 -27.971 1.00 95.75 72 VAL A N 1
ATOM 560 C CA . VAL A 1 72 ? 15.994 5.348 -26.978 1.00 95.75 72 VAL A CA 1
ATOM 561 C C . VAL A 1 72 ? 14.678 4.842 -27.575 1.00 95.75 72 VAL A C 1
ATOM 563 O O . VAL A 1 72 ? 14.012 3.986 -26.995 1.00 95.75 72 VAL A O 1
ATOM 566 N N . THR A 1 73 ? 14.323 5.316 -28.772 1.00 96.12 73 THR A N 1
ATOM 567 C CA . THR A 1 73 ? 13.091 4.909 -29.465 1.00 96.12 73 THR A CA 1
ATOM 568 C C . THR A 1 73 ? 13.079 3.416 -29.803 1.00 96.12 73 THR A C 1
ATOM 570 O O . THR A 1 73 ? 12.058 2.751 -29.614 1.00 96.12 73 THR A O 1
ATOM 573 N N . ARG A 1 74 ? 14.202 2.865 -30.281 1.00 93.44 74 ARG A N 1
ATOM 574 C CA . ARG A 1 74 ? 14.330 1.429 -30.582 1.00 93.44 74 ARG A CA 1
ATOM 575 C C . ARG A 1 74 ? 14.187 0.581 -29.322 1.00 93.44 74 ARG A C 1
ATOM 577 O O . ARG A 1 74 ? 13.402 -0.360 -29.322 1.00 93.44 74 ARG A O 1
ATOM 584 N N . VAL A 1 75 ? 14.858 0.963 -28.237 1.00 94.31 75 VAL A N 1
ATOM 585 C CA . VAL A 1 75 ? 14.790 0.240 -26.958 1.00 94.31 75 VAL A CA 1
ATOM 586 C C . VAL A 1 75 ? 13.383 0.280 -26.363 1.00 94.31 75 VAL A C 1
ATOM 588 O O . VAL A 1 75 ? 12.875 -0.746 -25.914 1.00 94.31 75 VAL A O 1
ATOM 591 N N . LEU A 1 76 ? 12.699 1.427 -26.415 1.00 93.56 76 LEU A N 1
ATOM 592 C CA . LEU A 1 76 ? 11.301 1.509 -25.984 1.00 93.56 76 LEU A CA 1
ATOM 593 C C . LEU A 1 76 ? 10.396 0.575 -26.801 1.00 93.56 76 LEU A C 1
ATOM 595 O O . LEU A 1 76 ? 9.512 -0.057 -26.230 1.00 93.56 76 LEU A O 1
ATOM 599 N N . ASN A 1 77 ? 10.623 0.444 -28.111 1.00 92.50 77 ASN A N 1
ATOM 600 C CA . ASN A 1 77 ? 9.855 -0.469 -28.962 1.00 92.50 77 ASN A CA 1
ATOM 601 C C . ASN A 1 77 ? 10.211 -1.950 -28.763 1.00 92.50 77 ASN A C 1
ATOM 603 O O . ASN A 1 77 ? 9.327 -2.787 -28.925 1.00 92.50 77 ASN A O 1
ATOM 607 N N . ASP A 1 78 ? 11.446 -2.284 -28.381 1.00 90.12 78 ASP A N 1
ATOM 608 C CA . ASP A 1 78 ? 11.826 -3.664 -28.044 1.00 90.12 78 ASP A CA 1
ATOM 609 C C . ASP A 1 78 ? 11.015 -4.195 -26.863 1.00 90.12 78 ASP A C 1
ATOM 611 O O . ASP A 1 78 ? 10.523 -5.323 -26.878 1.00 90.12 78 ASP A O 1
ATOM 615 N N . TYR A 1 79 ? 10.875 -3.366 -25.827 1.00 83.69 79 TYR A N 1
ATOM 616 C CA . TYR A 1 79 ? 10.220 -3.762 -24.584 1.00 83.69 79 TYR A CA 1
ATOM 617 C C . TYR A 1 79 ? 8.724 -3.435 -24.566 1.00 83.69 79 TYR A C 1
ATOM 619 O O . TYR A 1 79 ? 7.955 -4.114 -23.886 1.00 83.69 79 TYR A O 1
ATOM 627 N N . ALA A 1 80 ? 8.286 -2.428 -25.322 1.00 85.00 80 ALA A N 1
ATOM 628 C CA . ALA A 1 80 ? 6.893 -2.013 -25.422 1.00 85.00 80 ALA A CA 1
ATOM 629 C C . ALA A 1 80 ? 6.464 -1.813 -26.892 1.00 85.00 80 ALA A C 1
ATOM 631 O O . ALA A 1 80 ? 6.084 -0.706 -27.274 1.00 85.00 80 ALA A O 1
ATOM 632 N N . PRO A 1 81 ? 6.423 -2.868 -27.727 1.00 86.19 81 PRO A N 1
ATOM 633 C CA . PRO A 1 81 ? 6.110 -2.745 -29.159 1.00 86.19 81 PRO A CA 1
ATOM 634 C C . PRO A 1 81 ? 4.711 -2.169 -29.430 1.00 86.19 81 PRO A C 1
ATOM 636 O O . PRO A 1 81 ? 4.487 -1.481 -30.427 1.00 86.19 81 PRO A O 1
ATOM 639 N N . ALA A 1 82 ? 3.767 -2.380 -28.506 1.00 84.50 82 ALA A N 1
ATOM 640 C CA . ALA A 1 82 ? 2.432 -1.785 -28.567 1.00 84.50 82 ALA A CA 1
ATOM 641 C C . ALA A 1 82 ? 2.452 -0.244 -28.500 1.00 84.50 82 ALA A C 1
ATOM 643 O O . ALA A 1 82 ? 1.5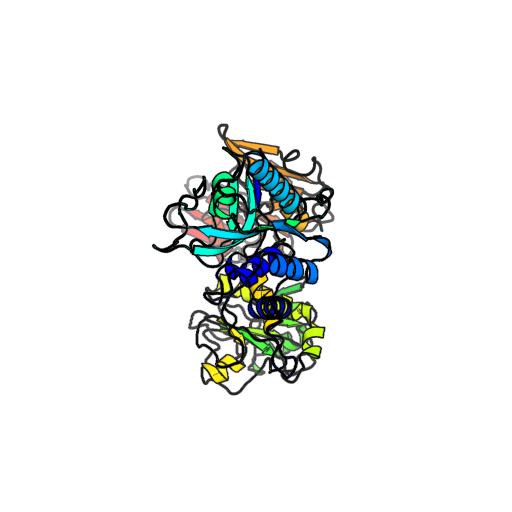11 0.392 -28.975 1.00 84.50 82 ALA A O 1
ATOM 644 N N . ALA A 1 83 ? 3.521 0.356 -27.961 1.00 86.69 83 ALA A N 1
ATOM 645 C CA . ALA A 1 83 ? 3.696 1.802 -27.892 1.00 86.69 83 ALA A CA 1
ATOM 646 C C . ALA A 1 83 ? 3.877 2.437 -29.272 1.00 86.69 83 ALA A C 1
ATOM 648 O O . ALA A 1 83 ? 3.516 3.603 -29.443 1.00 86.69 83 ALA A O 1
ATOM 649 N N . LYS A 1 84 ? 4.414 1.697 -30.255 1.00 93.50 84 LYS A N 1
ATOM 650 C CA . LYS A 1 84 ? 4.712 2.212 -31.601 1.00 93.50 84 LYS A CA 1
ATOM 651 C C . LYS A 1 84 ? 5.457 3.554 -31.524 1.00 93.50 84 LYS A C 1
ATOM 653 O O . LYS A 1 84 ? 5.002 4.550 -32.090 1.00 93.50 84 LYS A O 1
ATOM 658 N N . MET A 1 85 ? 6.530 3.606 -30.732 1.00 95.56 85 MET A N 1
ATOM 659 C CA . MET A 1 85 ? 7.307 4.825 -30.512 1.00 95.56 85 MET A CA 1
ATOM 660 C C . MET A 1 85 ? 7.950 5.290 -31.815 1.00 95.56 85 MET A C 1
ATOM 662 O O . MET A 1 85 ? 8.471 4.476 -32.580 1.00 95.56 85 MET A O 1
ATOM 666 N N . VAL A 1 86 ? 7.922 6.600 -32.044 1.00 95.50 86 VAL A N 1
ATOM 667 C CA . VAL A 1 86 ? 8.496 7.259 -33.218 1.00 95.50 86 VAL A CA 1
ATOM 668 C C . VAL A 1 86 ? 9.470 8.339 -32.762 1.00 95.50 86 VAL A C 1
ATOM 670 O O . VAL A 1 86 ? 9.174 9.100 -31.838 1.00 95.50 86 VAL A O 1
ATOM 673 N N . THR A 1 87 ? 10.616 8.403 -33.436 1.00 97.62 87 THR A N 1
ATOM 674 C CA . THR A 1 87 ? 11.609 9.466 -33.275 1.00 97.62 87 THR A CA 1
ATOM 675 C C . THR A 1 87 ? 11.170 10.711 -34.033 1.00 97.62 87 THR A C 1
ATOM 677 O O . THR A 1 87 ? 10.789 10.625 -35.200 1.00 97.62 87 THR A O 1
ATOM 680 N N . VAL A 1 88 ? 11.269 11.873 -33.396 1.00 96.44 88 VAL A N 1
ATOM 681 C CA . VAL A 1 88 ? 11.067 13.174 -34.032 1.00 96.44 88 VAL A CA 1
ATOM 682 C C . VAL A 1 88 ? 12.327 14.005 -33.872 1.00 96.44 88 VAL A C 1
ATOM 684 O O . VAL A 1 88 ? 12.681 14.390 -32.757 1.00 96.44 88 VAL A O 1
ATOM 687 N N . GLU A 1 89 ? 12.961 14.317 -34.999 1.00 94.31 89 GLU A N 1
ATOM 688 C CA . GLU A 1 89 ? 14.031 15.309 -35.059 1.00 94.31 89 GLU A CA 1
ATOM 689 C C . GLU A 1 89 ? 13.464 16.711 -34.844 1.00 94.31 89 GLU A C 1
ATOM 691 O O . GLU A 1 89 ? 12.393 17.061 -35.351 1.00 94.31 89 GLU A O 1
ATOM 696 N N . TYR A 1 90 ? 14.189 17.534 -34.095 1.00 92.19 90 TYR A N 1
ATOM 697 C CA . TYR A 1 90 ? 13.732 18.856 -33.690 1.00 92.19 90 TYR A CA 1
ATOM 698 C C . TYR A 1 90 ? 14.855 19.905 -33.842 1.00 92.19 90 TYR A C 1
ATOM 700 O O . TYR A 1 90 ? 15.274 20.532 -32.872 1.00 92.19 90 TYR A O 1
ATOM 708 N N . PRO A 1 91 ? 15.361 20.129 -35.071 1.00 85.75 91 PRO A N 1
ATOM 709 C CA . PRO A 1 91 ? 16.649 20.793 -35.308 1.00 85.75 91 PRO A CA 1
ATOM 710 C C . PRO A 1 91 ? 16.644 22.326 -35.167 1.00 85.75 91 PRO A C 1
ATOM 712 O O . PRO A 1 91 ? 17.705 22.944 -35.164 1.00 85.75 91 PRO A O 1
ATOM 715 N N . LYS A 1 92 ? 15.474 22.975 -35.117 1.00 86.19 92 LYS A N 1
ATOM 716 C CA . LYS A 1 92 ? 15.357 24.438 -35.250 1.00 86.19 92 LYS A CA 1
ATOM 717 C C . LYS A 1 92 ? 15.362 25.157 -33.896 1.00 86.19 92 LYS A C 1
ATOM 719 O O . LYS A 1 92 ? 14.417 25.000 -33.125 1.00 86.19 92 LYS A O 1
ATOM 724 N N . ASP A 1 93 ? 16.356 26.020 -33.681 1.00 87.50 93 ASP A N 1
ATOM 725 C CA . ASP A 1 93 ? 16.508 26.887 -32.502 1.00 87.50 93 ASP A CA 1
ATOM 726 C C . ASP A 1 93 ? 16.493 28.387 -32.900 1.00 87.50 93 ASP A C 1
ATOM 728 O O . ASP A 1 93 ? 17.309 28.786 -33.735 1.00 87.50 93 ASP A O 1
ATOM 732 N N . PRO A 1 94 ? 15.582 29.234 -32.374 1.00 87.62 94 PRO A N 1
ATOM 733 C CA . PRO A 1 94 ? 14.459 28.886 -31.509 1.00 87.62 94 PRO A CA 1
ATOM 734 C C . PRO A 1 94 ? 13.338 28.159 -32.274 1.00 87.62 94 PRO A C 1
ATOM 736 O O . PRO A 1 94 ? 13.115 28.409 -33.467 1.00 87.62 94 PRO A O 1
ATOM 739 N N . PRO A 1 95 ? 12.569 27.290 -31.595 1.00 90.31 95 PRO A N 1
ATOM 740 C CA . PRO A 1 95 ? 11.466 26.567 -32.216 1.00 90.31 95 PRO A CA 1
ATOM 741 C C . PRO A 1 95 ? 10.345 27.516 -32.655 1.00 90.31 95 PRO A C 1
ATOM 743 O O . PRO A 1 95 ? 9.963 28.444 -31.936 1.00 90.31 95 PRO A O 1
ATOM 746 N N . THR A 1 96 ? 9.757 27.246 -33.822 1.00 91.62 96 THR A N 1
ATOM 747 C CA . THR A 1 96 ? 8.567 27.969 -34.294 1.00 91.62 96 THR A CA 1
ATOM 748 C C . THR A 1 96 ? 7.336 27.599 -33.474 1.00 91.62 96 THR A C 1
ATOM 750 O O . THR A 1 96 ? 7.284 26.546 -32.838 1.00 91.62 96 THR A O 1
ATOM 753 N N . GLN A 1 97 ? 6.292 28.428 -33.545 1.00 88.81 97 GLN A N 1
ATOM 754 C CA . GLN A 1 97 ? 5.016 28.114 -32.900 1.00 88.81 97 GLN A CA 1
ATOM 755 C C . GLN A 1 97 ? 4.421 26.785 -33.398 1.00 88.81 97 GLN A C 1
ATOM 757 O O . GLN A 1 97 ? 3.966 25.985 -32.589 1.00 88.81 97 GLN A O 1
ATOM 762 N N . ALA A 1 98 ? 4.530 26.494 -34.699 1.00 86.38 98 ALA A N 1
ATOM 763 C CA . ALA A 1 98 ? 4.081 25.224 -35.271 1.00 86.38 98 ALA A CA 1
ATOM 764 C C . ALA A 1 98 ? 4.808 24.009 -34.664 1.00 86.38 98 ALA A C 1
ATOM 766 O O . ALA A 1 98 ? 4.172 23.006 -34.353 1.00 86.38 98 ALA A O 1
ATOM 767 N N . LEU A 1 99 ? 6.124 24.112 -34.435 1.00 90.31 99 LEU A N 1
ATOM 768 C CA . LEU A 1 99 ? 6.896 23.050 -33.785 1.00 90.31 99 LEU A CA 1
ATOM 769 C C . LEU A 1 99 ? 6.471 22.850 -32.322 1.00 90.31 99 LEU A C 1
ATOM 771 O O . LEU A 1 99 ? 6.334 21.712 -31.871 1.00 90.31 99 LEU A O 1
ATOM 775 N N . LYS A 1 100 ? 6.177 23.939 -31.600 1.00 94.50 100 LYS A N 1
ATOM 776 C CA . LYS A 1 100 ? 5.643 23.881 -30.229 1.00 94.50 100 LYS A CA 1
ATOM 777 C C . LYS A 1 100 ? 4.254 23.242 -30.173 1.00 94.50 100 LYS A C 1
ATOM 779 O O . LYS A 1 100 ? 3.983 22.441 -29.280 1.00 94.50 100 LYS A O 1
ATOM 784 N N . ASP A 1 101 ? 3.376 23.576 -31.115 1.00 90.69 101 ASP A N 1
ATOM 785 C CA . ASP A 1 101 ? 2.031 22.999 -31.208 1.00 90.69 101 ASP A CA 1
ATOM 786 C C . ASP A 1 101 ? 2.082 21.512 -31.580 1.00 90.69 101 ASP A C 1
ATOM 788 O O . ASP A 1 101 ? 1.369 20.700 -30.990 1.00 90.69 101 ASP A O 1
ATOM 792 N N . GLN A 1 102 ? 2.980 21.129 -32.491 1.00 94.00 102 GLN A N 1
ATOM 793 C CA . GLN A 1 102 ? 3.243 19.729 -32.814 1.00 94.00 102 GLN A CA 1
ATOM 794 C C . GLN A 1 102 ? 3.744 18.960 -31.586 1.00 94.00 102 GLN A C 1
ATOM 796 O O . GLN A 1 102 ? 3.198 17.903 -31.270 1.00 94.00 102 GLN A O 1
ATOM 801 N N . LEU A 1 103 ? 4.727 19.501 -30.858 1.00 97.06 103 LEU A N 1
ATOM 802 C CA . LEU A 1 103 ? 5.238 18.900 -29.624 1.00 97.06 103 LEU A CA 1
ATOM 803 C C . LEU A 1 103 ? 4.122 18.713 -28.586 1.00 97.06 103 LEU A C 1
ATOM 805 O O . LEU A 1 103 ? 4.021 17.651 -27.974 1.00 97.06 103 LEU A O 1
ATOM 809 N N . TRP A 1 104 ? 3.248 19.709 -28.418 1.00 96.38 104 TRP A N 1
ATOM 810 C CA . TRP A 1 104 ? 2.087 19.605 -27.532 1.00 96.38 104 TRP A CA 1
ATOM 811 C C . TRP A 1 104 ? 1.138 18.475 -27.935 1.00 96.38 104 TRP A C 1
ATOM 813 O O . TRP A 1 104 ? 0.710 17.690 -27.089 1.00 96.38 104 TRP A O 1
ATOM 823 N N . ASN A 1 105 ? 0.824 18.373 -29.226 1.00 91.62 105 ASN A N 1
ATOM 824 C CA . ASN A 1 105 ? -0.068 17.342 -29.745 1.00 91.62 105 ASN A CA 1
ATOM 825 C C . ASN A 1 105 ? 0.539 15.944 -29.582 1.00 91.62 105 ASN A C 1
ATOM 827 O O . ASN A 1 105 ? -0.159 15.019 -29.172 1.00 91.62 105 ASN A O 1
ATOM 831 N N . HIS A 1 106 ? 1.839 15.797 -29.845 1.00 97.19 106 HIS A N 1
ATOM 832 C CA . HIS A 1 106 ? 2.576 14.551 -29.632 1.00 97.19 106 HIS A CA 1
ATOM 833 C C . HIS A 1 106 ? 2.593 14.146 -28.159 1.00 97.19 106 HIS A C 1
ATOM 835 O O . HIS A 1 106 ? 2.312 12.989 -27.845 1.00 97.19 106 HIS A O 1
ATOM 841 N N . LEU A 1 107 ? 2.822 15.105 -27.258 1.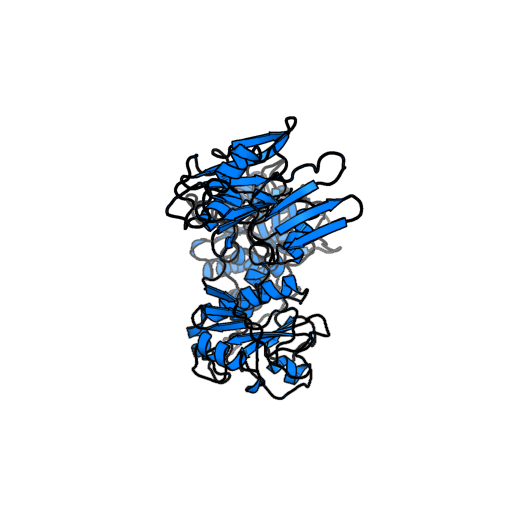00 96.69 107 LEU A N 1
ATOM 842 C CA . LEU A 1 107 ? 2.771 14.879 -25.819 1.00 96.69 107 LEU A CA 1
ATOM 843 C C . LEU A 1 107 ? 1.402 14.402 -25.365 1.00 96.69 107 LEU A C 1
ATOM 845 O O . LEU A 1 107 ? 1.304 13.339 -24.752 1.00 96.69 107 LEU A O 1
ATOM 849 N N . ARG A 1 108 ? 0.341 15.140 -25.698 1.00 93.06 108 ARG A N 1
ATOM 850 C CA . ARG A 1 108 ? -1.019 14.735 -25.330 1.00 93.06 108 ARG A CA 1
ATOM 851 C C . ARG A 1 108 ? -1.336 13.353 -25.869 1.00 93.06 108 ARG A C 1
ATOM 853 O O . ARG A 1 108 ? -1.725 12.494 -25.095 1.00 93.06 108 ARG A O 1
ATOM 860 N N . ARG A 1 109 ? -1.068 13.101 -27.151 1.00 88.62 109 ARG A N 1
ATOM 861 C CA . ARG A 1 109 ? -1.294 11.799 -27.786 1.00 88.62 109 ARG A CA 1
ATOM 862 C C . ARG A 1 109 ? -0.571 10.664 -27.058 1.00 88.62 109 ARG A C 1
ATOM 864 O O . ARG A 1 109 ? -1.191 9.644 -26.771 1.00 88.62 109 ARG A O 1
ATOM 871 N N . SER A 1 110 ? 0.711 10.844 -26.745 1.00 93.62 110 SER A N 1
ATOM 872 C CA . SER A 1 110 ? 1.526 9.818 -26.091 1.00 93.62 110 SER A CA 1
ATOM 873 C C . SER A 1 110 ? 1.040 9.529 -24.669 1.00 93.62 110 SER A C 1
ATOM 875 O O . SER A 1 110 ? 0.766 8.379 -24.323 1.00 93.62 110 SER A O 1
ATOM 877 N N . ILE A 1 111 ? 0.841 10.577 -23.864 1.00 93.25 111 ILE A N 1
ATOM 878 C CA . ILE A 1 111 ? 0.358 10.457 -22.482 1.00 93.25 111 ILE A CA 1
ATOM 879 C C . ILE A 1 111 ? -1.095 9.950 -22.443 1.00 93.25 111 ILE A C 1
ATOM 881 O O . ILE A 1 111 ? -1.469 9.159 -21.571 1.00 93.25 111 ILE A O 1
ATOM 885 N N . ASP A 1 112 ? -1.932 10.341 -23.402 1.00 85.44 112 ASP A N 1
ATOM 886 C CA . ASP A 1 112 ? -3.310 9.862 -23.529 1.00 85.44 112 ASP A CA 1
ATOM 887 C C . ASP A 1 112 ? -3.354 8.369 -23.876 1.00 85.44 112 ASP A C 1
ATOM 889 O O . ASP A 1 112 ? -4.140 7.639 -23.272 1.00 85.44 112 ASP A O 1
ATOM 893 N N . ALA A 1 113 ? -2.430 7.893 -24.716 1.00 80.50 113 ALA A N 1
ATOM 894 C CA . ALA A 1 113 ? -2.208 6.473 -24.993 1.00 80.50 113 ALA A CA 1
ATOM 895 C C . ALA A 1 113 ? -1.516 5.701 -23.846 1.00 80.50 113 ALA A C 1
ATOM 897 O O . ALA A 1 113 ? -1.434 4.475 -23.895 1.00 80.50 113 ALA A O 1
ATOM 898 N N . GLY A 1 114 ? -1.058 6.390 -22.794 1.00 83.25 114 GLY A N 1
ATOM 899 C CA . GLY A 1 114 ? -0.464 5.776 -21.604 1.00 83.25 114 GLY A CA 1
ATOM 900 C C . GLY A 1 114 ? 1.050 5.568 -21.669 1.00 83.25 114 GLY A C 1
ATOM 901 O O . GLY A 1 114 ? 1.572 4.789 -20.875 1.00 83.25 114 GLY A O 1
ATOM 902 N N . TYR A 1 115 ? 1.746 6.238 -22.590 1.00 91.44 115 TYR A N 1
ATOM 903 C CA . TYR A 1 115 ? 3.177 6.066 -22.841 1.00 91.44 115 TYR A CA 1
ATOM 904 C C . TYR A 1 115 ? 3.947 7.376 -22.637 1.00 91.44 115 TYR A C 1
ATOM 906 O O . TYR A 1 115 ? 3.610 8.402 -23.234 1.00 91.44 115 TYR A O 1
ATOM 914 N N . GLY A 1 116 ? 4.988 7.337 -21.799 1.00 93.00 116 GLY A N 1
ATOM 915 C CA . GLY A 1 116 ? 5.870 8.478 -21.550 1.00 93.00 116 GLY A CA 1
ATOM 916 C C . GLY A 1 116 ? 6.703 8.833 -22.779 1.00 93.00 116 GLY A C 1
ATOM 917 O O . GLY A 1 116 ? 7.032 7.956 -23.576 1.00 93.00 116 GLY A O 1
ATOM 918 N N . MET A 1 117 ? 7.038 10.111 -22.934 1.00 97.88 117 MET A N 1
ATOM 919 C CA . MET A 1 117 ? 8.006 10.553 -23.939 1.00 97.88 117 MET A CA 1
ATOM 920 C C . MET A 1 117 ? 9.400 10.598 -23.326 1.00 97.88 117 MET A C 1
ATOM 922 O O . MET A 1 117 ? 9.542 10.862 -22.136 1.00 97.88 117 MET A O 1
ATOM 926 N N . VAL A 1 118 ? 10.431 10.433 -24.144 1.00 98.25 118 VAL A N 1
ATOM 927 C CA . VAL A 1 118 ? 11.808 10.758 -23.752 1.00 98.25 118 VAL A CA 1
ATOM 928 C C . VAL A 1 118 ? 12.322 11.844 -24.682 1.00 98.25 118 VAL A C 1
ATOM 930 O O . VAL A 1 118 ? 12.151 11.737 -25.896 1.00 98.25 118 VAL A O 1
ATOM 933 N N . ALA A 1 119 ? 12.927 12.888 -24.126 1.00 98.06 119 ALA A N 1
ATOM 934 C CA . ALA A 1 119 ? 13.495 14.000 -24.875 1.00 98.06 119 ALA A CA 1
ATOM 935 C C . ALA A 1 119 ? 14.999 14.097 -24.614 1.00 98.06 119 ALA A C 1
ATOM 937 O O . ALA A 1 119 ? 15.426 14.044 -23.462 1.00 98.06 119 ALA A O 1
ATOM 938 N N . ASN A 1 120 ? 15.776 14.268 -25.682 1.00 97.38 120 ASN A N 1
ATOM 939 C CA . ASN A 1 120 ? 17.173 14.675 -25.598 1.00 97.38 120 ASN A CA 1
ATOM 940 C C . ASN A 1 120 ? 17.208 16.208 -25.573 1.00 97.38 120 ASN A C 1
ATOM 942 O O . ASN A 1 120 ? 16.616 16.848 -26.445 1.00 97.38 120 ASN A O 1
ATOM 946 N N . ILE A 1 121 ? 17.838 16.784 -24.555 1.00 96.75 121 ILE A N 1
ATOM 947 C CA . ILE A 1 121 ? 17.834 18.219 -24.290 1.00 96.75 121 ILE A CA 1
ATOM 948 C C . ILE A 1 121 ? 19.248 18.791 -24.177 1.00 96.75 121 ILE A C 1
ATOM 950 O O . ILE A 1 121 ? 20.196 18.134 -23.745 1.00 96.75 121 ILE A O 1
ATOM 954 N N . VAL A 1 122 ? 19.350 20.078 -24.495 1.00 95.94 122 VAL A N 1
ATOM 955 C CA . VAL A 1 122 ? 20.524 20.923 -24.311 1.00 95.94 122 VAL A CA 1
ATOM 956 C C . VAL A 1 122 ? 20.106 22.134 -23.483 1.00 95.94 122 VAL A C 1
ATOM 958 O O . VAL A 1 122 ? 19.393 23.019 -23.952 1.00 95.94 122 VAL A O 1
ATOM 961 N N . SER A 1 123 ? 20.549 22.194 -22.227 1.00 95.25 123 SER A N 1
ATOM 962 C CA . SER A 1 123 ? 20.302 23.333 -21.340 1.00 95.25 123 SER A CA 1
ATOM 963 C C . SER A 1 123 ? 21.598 24.097 -21.073 1.00 95.25 123 SER A C 1
ATOM 965 O O . SER A 1 123 ? 22.346 23.741 -20.157 1.00 95.25 123 SER A O 1
ATOM 967 N N . PRO A 1 124 ? 21.908 25.150 -21.849 1.00 94.12 124 PRO A N 1
ATOM 968 C CA . PRO A 1 124 ? 22.980 26.080 -21.516 1.00 94.12 124 PRO A CA 1
ATOM 969 C C . PRO A 1 124 ? 22.568 27.008 -20.364 1.00 94.12 124 PRO A C 1
ATOM 971 O O . PRO A 1 124 ? 21.392 27.156 -20.036 1.00 94.12 124 PRO A O 1
ATOM 974 N N . ARG A 1 125 ? 23.534 27.712 -19.764 1.00 90.25 125 ARG A N 1
ATOM 975 C CA . ARG A 1 125 ? 23.256 28.682 -18.685 1.00 90.25 125 ARG A CA 1
ATOM 976 C C . ARG A 1 125 ? 22.282 29.792 -19.106 1.00 90.25 125 ARG A C 1
ATOM 978 O O . ARG A 1 125 ? 21.531 30.285 -18.271 1.00 90.25 125 ARG A O 1
ATOM 985 N N . SER A 1 126 ? 22.286 30.171 -20.383 1.00 90.38 126 SER A N 1
ATOM 986 C CA . SER A 1 126 ? 21.385 31.175 -20.962 1.00 90.38 126 SER A CA 1
ATOM 987 C C . SER A 1 126 ? 19.945 30.683 -21.157 1.00 90.38 126 SER A C 1
ATOM 989 O O . SER A 1 126 ? 19.050 31.506 -21.333 1.00 90.38 126 SER A O 1
ATOM 991 N N . ASN A 1 127 ? 19.702 29.368 -21.118 1.00 94.06 127 ASN A N 1
ATOM 992 C CA . ASN A 1 127 ? 18.401 28.755 -21.379 1.00 94.06 127 ASN A CA 1
ATOM 993 C C . ASN A 1 127 ? 18.177 27.589 -20.398 1.00 94.06 127 ASN A C 1
ATOM 995 O O . ASN A 1 127 ? 18.624 26.457 -20.605 1.00 94.06 127 ASN A O 1
ATOM 999 N N . ARG A 1 128 ? 17.514 27.901 -19.279 1.00 93.81 128 ARG A N 1
ATOM 1000 C CA . ARG A 1 128 ? 17.177 26.970 -18.191 1.00 93.81 128 ARG A CA 1
ATOM 1001 C C . ARG A 1 128 ? 15.681 26.677 -18.159 1.00 93.81 128 ARG A C 1
ATOM 1003 O O . ARG A 1 128 ? 14.873 27.441 -18.686 1.00 93.81 128 ARG A O 1
ATOM 1010 N N . TRP A 1 129 ? 15.327 25.592 -17.473 1.00 96.19 129 TRP A N 1
ATOM 1011 C CA . TRP A 1 129 ? 13.943 25.213 -17.213 1.00 96.19 129 TRP A CA 1
ATOM 1012 C C . TRP A 1 129 ? 13.130 26.352 -16.586 1.00 96.19 129 TRP A C 1
ATOM 1014 O O . TRP A 1 129 ? 13.479 26.869 -15.525 1.00 96.19 129 TRP A O 1
ATOM 1024 N N . LYS A 1 130 ? 12.003 26.704 -17.212 1.00 96.12 130 LYS A N 1
ATOM 1025 C CA . LYS A 1 130 ? 11.003 27.610 -16.631 1.00 96.12 130 LYS A CA 1
ATOM 1026 C C . LYS A 1 130 ? 9.972 26.792 -15.858 1.00 96.12 130 LYS A C 1
ATOM 1028 O O . LYS A 1 130 ? 9.073 26.195 -16.455 1.00 96.12 130 LYS A O 1
ATOM 1033 N N . ILE A 1 131 ? 10.132 26.748 -14.539 1.00 95.56 131 ILE A N 1
ATOM 1034 C CA . ILE A 1 131 ? 9.259 26.001 -13.625 1.00 95.56 131 ILE A CA 1
ATOM 1035 C C . ILE A 1 131 ? 7.864 26.621 -13.598 1.00 95.56 131 ILE A C 1
ATOM 1037 O O . ILE A 1 131 ? 7.711 27.841 -13.631 1.00 95.56 131 ILE A O 1
ATOM 1041 N N . ALA A 1 132 ? 6.849 25.767 -13.547 1.00 89.94 132 ALA A N 1
ATOM 1042 C CA . ALA A 1 132 ? 5.454 26.162 -13.504 1.00 89.94 132 ALA A CA 1
ATOM 1043 C C . ALA A 1 132 ? 4.770 25.604 -12.249 1.00 89.94 132 ALA A C 1
ATOM 1045 O O . ALA A 1 132 ? 5.048 24.486 -11.818 1.00 89.94 132 ALA A O 1
ATOM 1046 N N . ALA A 1 133 ? 3.833 26.365 -11.680 1.00 85.56 133 ALA A N 1
ATOM 1047 C CA . ALA A 1 133 ? 3.068 25.928 -10.516 1.00 85.56 133 ALA A CA 1
ATOM 1048 C C . ALA A 1 133 ? 2.309 24.607 -10.801 1.00 85.56 133 ALA A C 1
ATOM 1050 O O . ALA A 1 133 ? 1.771 24.436 -11.909 1.00 85.56 133 ALA A O 1
ATOM 1051 N N . PRO A 1 134 ? 2.222 23.685 -9.820 1.00 87.06 134 PRO A N 1
ATOM 1052 C CA . PRO A 1 134 ? 2.570 23.853 -8.400 1.00 87.06 134 PRO A CA 1
ATOM 1053 C C . PRO A 1 134 ? 4.055 23.673 -8.044 1.00 87.06 134 PRO A C 1
ATOM 1055 O O . PRO A 1 134 ? 4.411 23.814 -6.877 1.00 87.06 134 PRO A O 1
ATOM 1058 N N . SER A 1 135 ? 4.932 23.355 -8.999 1.00 86.94 135 SER A N 1
ATOM 1059 C CA . SER A 1 135 ? 6.362 23.242 -8.706 1.00 86.94 135 SER A CA 1
ATOM 1060 C C . SER A 1 135 ? 6.974 24.612 -8.418 1.00 86.94 135 SER A C 1
ATOM 1062 O O . SER A 1 135 ? 6.664 25.600 -9.080 1.00 86.94 135 SER A O 1
ATOM 1064 N N . THR A 1 136 ? 7.855 24.657 -7.421 1.00 89.50 136 THR A N 1
ATOM 1065 C CA . THR A 1 136 ? 8.529 25.886 -6.968 1.00 89.50 136 THR A CA 1
ATOM 1066 C C . THR A 1 136 ? 10.051 25.774 -6.988 1.00 89.50 136 THR A C 1
ATOM 1068 O O . THR A 1 136 ? 10.741 26.775 -6.823 1.00 89.50 136 THR A O 1
ATOM 1071 N N . VAL A 1 137 ? 10.582 24.570 -7.209 1.00 83.88 137 VAL A N 1
ATOM 1072 C CA . VAL A 1 137 ? 12.016 24.275 -7.178 1.00 83.88 137 VAL A CA 1
ATOM 1073 C C . VAL A 1 137 ? 12.497 23.990 -8.597 1.00 83.88 137 VAL A C 1
ATOM 1075 O O . VAL A 1 137 ? 11.949 23.121 -9.274 1.00 83.88 137 VAL A O 1
ATOM 1078 N N . ALA A 1 138 ? 13.511 24.734 -9.040 1.00 85.00 138 ALA A N 1
ATOM 1079 C CA . ALA A 1 138 ? 14.207 24.477 -10.297 1.00 85.00 138 ALA A CA 1
ATOM 1080 C C . ALA A 1 138 ? 15.217 23.333 -10.138 1.00 85.00 138 ALA A C 1
ATOM 1082 O O . ALA A 1 138 ? 15.753 23.155 -9.040 1.00 85.00 138 ALA A O 1
ATOM 1083 N N . PRO A 1 139 ? 15.495 22.559 -11.202 1.00 88.50 139 PRO A N 1
ATOM 1084 C CA . PRO A 1 139 ? 16.491 21.508 -11.127 1.00 88.50 139 PRO A CA 1
ATOM 1085 C C . PRO A 1 139 ? 17.880 22.079 -10.864 1.00 88.50 139 PRO A C 1
ATOM 1087 O O . PRO A 1 139 ? 18.219 23.163 -11.350 1.00 88.50 139 PRO A O 1
ATOM 1090 N N . ASN A 1 140 ? 18.695 21.329 -10.124 1.00 87.25 140 ASN A N 1
ATOM 1091 C CA . ASN A 1 140 ? 20.055 21.720 -9.762 1.00 87.25 140 ASN A CA 1
ATOM 1092 C C . ASN A 1 140 ? 21.039 21.559 -10.938 1.00 87.25 140 ASN A C 1
ATOM 1094 O O . ASN A 1 140 ? 22.001 20.796 -10.873 1.00 87.25 140 ASN A O 1
ATOM 1098 N N . TYR A 1 141 ? 20.776 22.255 -12.043 1.00 87.44 141 TYR A N 1
ATOM 1099 C CA . TYR A 1 141 ? 21.681 22.311 -13.184 1.00 87.44 141 TYR A CA 1
ATOM 1100 C C . TYR A 1 141 ? 22.795 23.299 -12.838 1.00 87.44 141 TYR A C 1
ATOM 1102 O O . TYR A 1 141 ? 22.523 24.474 -12.588 1.00 87.44 141 TYR A O 1
ATOM 1110 N N . GLY A 1 142 ? 24.039 22.814 -12.804 1.00 80.81 142 GLY A N 1
ATOM 1111 C CA . GLY A 1 142 ? 25.217 23.601 -12.431 1.00 80.81 142 GLY A CA 1
ATOM 1112 C C . GLY A 1 142 ? 25.514 24.779 -13.372 1.00 80.81 142 GLY A C 1
ATOM 1113 O O . GLY A 1 142 ? 24.667 25.279 -14.109 1.00 80.81 142 GLY A O 1
ATOM 1114 N N . THR A 1 143 ? 26.752 25.266 -13.377 1.00 79.38 143 THR A N 1
ATOM 1115 C CA . THR A 1 143 ? 27.121 26.465 -14.155 1.00 79.38 143 THR A CA 1
ATOM 1116 C C . THR A 1 143 ? 27.387 26.195 -15.641 1.00 79.38 143 THR A C 1
ATOM 1118 O O . THR A 1 143 ? 27.379 27.144 -16.427 1.00 79.38 143 THR A O 1
ATOM 1121 N N . GLY A 1 144 ? 27.586 24.930 -16.030 1.00 86.69 144 GLY A N 1
ATOM 1122 C CA . GLY A 1 144 ? 27.856 24.496 -17.406 1.00 86.69 144 GLY A CA 1
ATOM 1123 C C . GLY A 1 144 ? 26.608 24.158 -18.232 1.00 86.69 144 GLY A C 1
ATOM 1124 O O . GLY A 1 144 ? 25.481 24.140 -17.725 1.00 86.69 144 GLY A O 1
ATOM 1125 N N . THR A 1 145 ? 26.816 23.889 -19.523 1.00 93.50 145 THR A N 1
ATOM 1126 C CA . THR A 1 145 ? 25.776 23.337 -20.404 1.00 93.50 145 THR A CA 1
ATOM 1127 C C . THR A 1 145 ? 25.484 21.895 -20.011 1.00 93.50 145 THR A C 1
ATOM 1129 O O . THR A 1 145 ? 26.401 21.092 -19.875 1.00 93.50 145 THR A O 1
ATOM 1132 N N . VAL A 1 146 ? 24.204 21.583 -19.833 1.00 93.25 146 VAL A N 1
ATOM 1133 C CA . VAL A 1 146 ? 23.717 20.247 -19.491 1.00 93.25 146 VAL A CA 1
ATOM 1134 C C . VAL A 1 146 ? 23.197 19.592 -20.767 1.00 93.25 146 VAL A C 1
ATOM 1136 O O . VAL A 1 146 ? 22.224 20.074 -21.348 1.00 93.25 146 VAL A O 1
ATOM 1139 N N . TRP A 1 147 ? 23.873 18.533 -21.201 1.00 92.50 147 TRP A N 1
ATOM 1140 C CA . TRP A 1 147 ? 23.443 17.632 -22.271 1.00 92.50 147 TRP A CA 1
ATOM 1141 C C . TRP A 1 147 ? 22.818 16.420 -21.600 1.00 92.50 147 TRP A C 1
ATOM 1143 O O . TRP A 1 147 ? 23.479 15.794 -20.775 1.00 92.50 147 TRP A O 1
ATOM 1153 N N . HIS A 1 148 ? 21.537 16.155 -21.850 1.00 94.19 148 HIS A N 1
ATOM 1154 C CA . HIS A 1 148 ? 20.799 15.239 -20.983 1.00 94.19 148 HIS A CA 1
ATOM 1155 C C . HIS A 1 148 ? 19.604 14.603 -21.674 1.00 94.19 148 HIS A C 1
ATOM 1157 O O . HIS A 1 148 ? 19.021 15.183 -22.587 1.00 94.19 148 HIS A O 1
ATOM 1163 N N . TYR A 1 149 ? 19.195 13.438 -21.185 1.00 96.62 149 TYR A N 1
ATOM 1164 C CA . TYR A 1 149 ? 17.902 12.850 -21.512 1.00 96.62 149 TYR A CA 1
ATOM 1165 C C . TYR A 1 149 ? 16.971 12.973 -20.314 1.00 96.62 149 TYR A C 1
ATOM 1167 O O . TYR A 1 149 ? 17.364 12.733 -19.174 1.00 96.62 149 TYR A O 1
ATOM 1175 N N . VAL A 1 150 ? 15.721 13.336 -20.588 1.00 97.19 150 VAL A N 1
ATOM 1176 C CA . VAL A 1 150 ? 14.666 13.412 -19.576 1.00 97.19 150 VAL A CA 1
ATOM 1177 C C . VAL A 1 150 ? 13.425 12.666 -20.037 1.00 97.19 150 VAL A C 1
ATOM 1179 O O . VAL A 1 150 ? 13.059 12.696 -21.217 1.00 97.19 150 VAL A O 1
ATOM 1182 N N . ALA A 1 151 ? 12.728 12.044 -19.091 1.00 97.81 151 ALA A N 1
ATOM 1183 C CA . ALA A 1 151 ? 11.415 11.475 -19.334 1.00 97.81 151 ALA A CA 1
ATOM 1184 C C . ALA A 1 151 ? 10.335 12.548 -19.119 1.00 97.81 151 ALA A C 1
ATOM 1186 O O . ALA A 1 151 ? 10.285 13.218 -18.088 1.00 97.81 151 ALA A O 1
ATOM 1187 N N . ILE A 1 152 ? 9.440 12.719 -20.088 1.00 98.25 152 ILE A N 1
ATOM 1188 C CA . ILE A 1 152 ? 8.271 13.594 -19.982 1.00 98.25 152 ILE A CA 1
ATOM 1189 C C . ILE A 1 152 ? 7.054 12.707 -19.743 1.00 98.25 152 ILE A C 1
ATOM 1191 O O . ILE A 1 152 ? 6.587 11.995 -20.635 1.00 98.25 152 ILE A O 1
ATOM 1195 N N . MET A 1 153 ? 6.556 12.741 -18.509 1.00 96.12 153 MET A N 1
ATOM 1196 C CA . MET A 1 153 ? 5.589 11.763 -18.003 1.00 96.12 153 MET A CA 1
ATOM 1197 C C . MET A 1 153 ? 4.190 12.348 -17.805 1.00 96.12 153 MET A C 1
ATOM 1199 O O . MET A 1 153 ? 3.298 11.656 -17.323 1.00 96.12 153 MET A O 1
ATOM 1203 N N . GLY A 1 154 ? 3.959 13.606 -18.183 1.00 92.69 154 GLY A N 1
ATOM 1204 C CA . GLY A 1 154 ? 2.637 14.213 -18.069 1.00 92.69 154 GLY A CA 1
ATOM 1205 C C . GLY A 1 154 ? 2.495 15.582 -18.717 1.00 92.69 154 GLY A C 1
ATOM 1206 O O . GLY A 1 154 ? 3.478 16.208 -19.116 1.00 92.69 154 GLY A O 1
ATOM 1207 N N . TYR A 1 155 ? 1.251 16.050 -18.792 1.00 94.31 155 TYR A N 1
ATOM 1208 C CA . TYR A 1 155 ? 0.874 17.370 -19.284 1.00 94.31 155 TYR A CA 1
ATOM 1209 C C . TYR A 1 155 ? -0.229 17.999 -18.424 1.00 94.31 155 TYR A C 1
ATOM 1211 O O . TYR A 1 155 ? -0.993 17.303 -17.758 1.00 94.31 155 TYR A O 1
ATOM 1219 N N . SER A 1 156 ? -0.338 19.325 -18.470 1.00 90.44 156 SER A N 1
ATOM 1220 C CA . SER A 1 156 ? -1.441 20.085 -17.869 1.00 90.44 156 SER A CA 1
ATOM 1221 C C . SER A 1 156 ? -1.744 21.308 -18.733 1.00 90.44 156 SER A C 1
ATOM 1223 O O . SER A 1 156 ? -0.814 21.956 -19.212 1.00 90.44 156 SER A O 1
ATOM 1225 N N . ASP A 1 157 ? -3.024 21.609 -18.969 1.00 88.81 157 ASP A N 1
ATOM 1226 C CA . ASP A 1 157 ? -3.469 22.876 -19.579 1.00 88.81 157 ASP A CA 1
ATOM 1227 C C . ASP A 1 157 ? -3.993 23.896 -18.547 1.00 88.81 157 ASP A C 1
ATOM 1229 O O . ASP A 1 157 ? -4.394 25.010 -18.898 1.00 88.81 157 ASP A O 1
ATOM 1233 N N . VAL A 1 158 ? -3.931 23.547 -17.256 1.00 79.19 158 VAL A N 1
ATOM 1234 C CA . VAL A 1 158 ? -4.391 24.388 -16.145 1.00 79.19 158 VAL A CA 1
ATOM 1235 C C . VAL A 1 158 ? -3.432 25.553 -15.925 1.00 79.19 158 VAL A C 1
ATOM 1237 O O . VAL A 1 158 ? -2.320 25.374 -15.430 1.00 79.19 158 VAL A O 1
ATOM 1240 N N . GLY A 1 159 ? -3.861 26.770 -16.256 1.00 80.62 159 GLY A N 1
ATOM 1241 C CA . GLY A 1 159 ? -3.002 27.953 -16.137 1.00 80.62 159 GLY A CA 1
ATOM 1242 C C . GLY A 1 159 ? -1.862 27.983 -17.164 1.00 80.62 159 GLY A C 1
ATOM 1243 O O . GLY A 1 159 ? -0.813 28.561 -16.891 1.00 80.62 159 GLY A O 1
ATOM 1244 N N . GLY A 1 160 ? -2.056 27.346 -18.326 1.00 89.06 160 GLY A N 1
ATOM 1245 C CA . GLY A 1 160 ? -1.097 27.299 -19.435 1.00 89.06 160 GLY A CA 1
ATOM 1246 C C . GLY A 1 160 ? -0.627 25.880 -19.762 1.00 89.06 160 GLY A C 1
ATOM 1247 O O . GLY A 1 160 ? -0.830 24.955 -18.980 1.00 89.06 160 GLY A O 1
ATOM 1248 N N . ARG A 1 161 ? 0.005 25.702 -20.932 1.00 94.12 161 ARG A N 1
ATOM 1249 C CA . ARG A 1 161 ? 0.553 24.404 -21.364 1.00 94.12 161 ARG A CA 1
ATOM 1250 C C . ARG A 1 161 ? 1.820 24.077 -20.578 1.00 94.12 161 ARG A C 1
ATOM 1252 O O . ARG A 1 161 ? 2.850 24.739 -20.736 1.00 94.12 161 ARG A O 1
ATOM 1259 N N . LYS A 1 162 ? 1.739 23.044 -19.748 1.00 95.69 162 LYS A N 1
ATOM 1260 C CA . LYS A 1 162 ? 2.804 22.586 -18.855 1.00 95.69 162 LYS A CA 1
ATOM 1261 C C . LYS A 1 162 ? 3.105 21.114 -19.092 1.00 95.69 162 LYS A C 1
ATOM 1263 O O . LYS A 1 162 ? 2.230 20.355 -19.509 1.00 95.69 162 LYS A O 1
ATOM 1268 N N . VAL A 1 163 ? 4.334 20.724 -18.789 1.00 97.88 163 VAL A N 1
ATOM 1269 C CA . VAL A 1 163 ? 4.842 19.357 -18.898 1.00 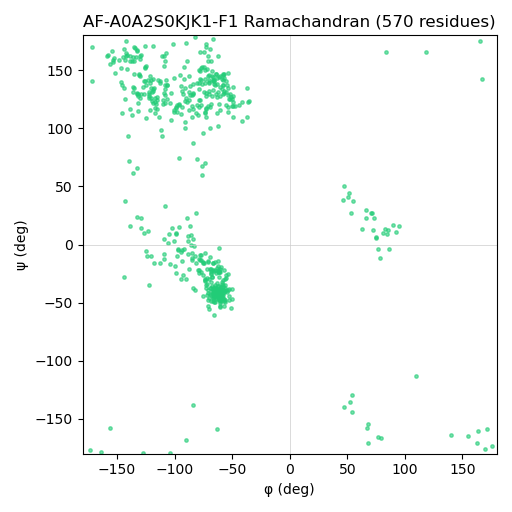97.88 163 VAL A CA 1
ATOM 1270 C C . VAL A 1 163 ? 5.366 18.900 -17.546 1.00 97.88 163 VAL A C 1
ATOM 1272 O O . VAL A 1 163 ? 5.958 19.693 -16.811 1.00 97.88 163 VAL A O 1
ATOM 1275 N N . TRP A 1 164 ? 5.135 17.636 -17.215 1.00 96.69 164 TRP A N 1
ATOM 1276 C CA . TRP A 1 164 ? 5.711 17.010 -16.034 1.00 96.69 164 TRP A CA 1
ATOM 1277 C C . TRP A 1 164 ? 6.996 16.287 -16.436 1.00 96.69 164 TRP A C 1
ATOM 1279 O O . TRP A 1 164 ? 6.958 15.310 -17.190 1.00 96.69 164 TRP A O 1
ATOM 1289 N N . VAL A 1 165 ? 8.123 16.799 -15.949 1.00 97.38 165 VAL A N 1
ATOM 1290 C CA . VAL A 1 165 ? 9.463 16.272 -16.211 1.00 97.38 165 VAL A CA 1
ATOM 1291 C C . VAL A 1 165 ? 9.833 15.303 -15.094 1.00 97.38 165 VAL A C 1
ATOM 1293 O O . VAL A 1 165 ? 9.678 15.628 -13.919 1.00 97.38 165 VAL A O 1
ATOM 1296 N N . ALA A 1 166 ? 10.326 14.128 -15.462 1.00 93.00 166 ALA A N 1
ATOM 1297 C CA . ALA A 1 166 ? 11.010 13.177 -14.602 1.00 93.00 166 ALA A CA 1
ATOM 1298 C C . ALA A 1 166 ? 12.475 13.135 -15.056 1.00 93.00 166 ALA A C 1
ATOM 1300 O O . ALA A 1 166 ? 12.807 12.533 -16.078 1.00 93.00 166 ALA A O 1
ATOM 1301 N N . ASP A 1 167 ? 13.323 13.865 -14.340 1.00 94.00 167 ASP A N 1
ATOM 1302 C CA . ASP A 1 167 ? 14.739 14.004 -14.669 1.00 94.00 167 ASP A CA 1
ATOM 1303 C C . ASP A 1 167 ? 15.549 13.027 -13.817 1.00 94.00 167 ASP A C 1
ATOM 1305 O O . ASP A 1 167 ? 15.494 13.138 -12.588 1.00 94.00 167 ASP A O 1
ATOM 1309 N N . PRO A 1 168 ? 16.282 12.091 -14.437 1.00 86.94 168 PRO A N 1
ATOM 1310 C CA . PRO A 1 168 ? 17.028 11.102 -13.685 1.00 86.94 168 PRO A CA 1
ATOM 1311 C C . PRO A 1 168 ? 18.361 11.604 -13.119 1.00 86.94 168 PRO A C 1
ATOM 1313 O O . PRO A 1 168 ? 18.858 11.065 -12.137 1.00 86.94 168 PRO A O 1
ATOM 1316 N N . GLY A 1 169 ? 18.935 12.664 -13.680 1.00 77.19 169 GLY A N 1
ATOM 1317 C CA . GLY A 1 169 ? 20.265 13.152 -13.316 1.00 77.19 169 GLY A CA 1
ATOM 1318 C C . GLY A 1 169 ? 20.265 14.184 -12.195 1.00 77.19 169 GLY A C 1
ATOM 1319 O O . GLY A 1 169 ? 21.234 14.279 -11.442 1.00 77.19 169 GLY A O 1
ATOM 1320 N N . PHE A 1 170 ? 19.192 14.969 -12.061 1.00 86.31 170 PHE A N 1
ATOM 1321 C CA . PHE A 1 170 ? 19.224 16.175 -11.232 1.00 86.31 170 PHE A CA 1
ATOM 1322 C C . PHE A 1 170 ? 18.022 16.298 -10.292 1.00 86.31 170 PHE A C 1
ATOM 1324 O O . PHE A 1 170 ? 16.854 16.243 -10.691 1.00 86.31 170 PHE A O 1
ATOM 1331 N N . SER A 1 171 ? 18.312 16.566 -9.014 1.00 82.69 171 SER A N 1
ATOM 1332 C CA . SER A 1 171 ? 17.289 16.908 -8.026 1.00 82.69 171 SER A CA 1
ATOM 1333 C C . SER A 1 171 ? 16.515 18.163 -8.473 1.00 82.69 171 SER A C 1
ATOM 1335 O O . SER A 1 171 ? 17.114 19.068 -9.061 1.00 82.69 171 SER A O 1
ATOM 1337 N N . PRO A 1 172 ? 15.187 18.238 -8.242 1.00 86.44 172 PRO A N 1
ATOM 1338 C CA . PRO A 1 172 ? 14.379 17.398 -7.349 1.00 86.44 172 PRO A CA 1
ATOM 1339 C C . PRO A 1 172 ? 13.843 16.095 -7.975 1.00 86.44 172 PRO A C 1
ATOM 1341 O O . PRO A 1 172 ? 12.908 15.509 -7.429 1.00 86.44 172 PRO A O 1
ATOM 1344 N N . PHE A 1 173 ? 14.385 15.645 -9.115 1.00 86.06 173 PHE A N 1
ATOM 1345 C CA . PHE A 1 173 ? 13.977 14.413 -9.810 1.00 86.06 173 PHE A CA 1
ATOM 1346 C C . PHE A 1 173 ? 12.517 14.419 -10.305 1.00 86.06 173 PHE A C 1
ATOM 1348 O O . PHE A 1 173 ? 11.938 13.401 -10.682 1.00 86.06 173 PHE A O 1
ATOM 1355 N N . GLY A 1 174 ? 11.883 15.591 -10.312 1.00 90.62 174 GLY A N 1
ATOM 1356 C CA . GLY A 1 174 ? 10.691 15.838 -11.105 1.00 90.62 174 GLY A CA 1
ATOM 1357 C C . GLY A 1 174 ? 9.949 17.115 -10.741 1.00 90.62 174 GLY A C 1
ATOM 1358 O O . GLY A 1 174 ? 9.853 17.484 -9.568 1.00 90.62 174 GLY A O 1
ATOM 1359 N N . TRP A 1 175 ? 9.426 17.792 -11.758 1.00 92.81 175 TRP A N 1
ATOM 1360 C CA . TRP A 1 175 ? 8.771 19.091 -11.631 1.00 92.81 175 TRP A CA 1
ATOM 1361 C C . TRP A 1 175 ? 7.844 19.378 -12.815 1.00 92.81 175 TRP A C 1
ATOM 1363 O O . TRP A 1 175 ? 7.960 18.797 -13.893 1.00 92.81 175 TRP A O 1
ATOM 1373 N N . TRP A 1 176 ? 6.949 20.341 -12.622 1.00 96.00 176 TRP A N 1
ATOM 1374 C CA . TRP A 1 176 ? 6.199 20.983 -13.691 1.00 96.00 176 TRP A CA 1
ATOM 1375 C C . TRP A 1 176 ? 7.020 22.107 -14.324 1.00 96.00 176 TRP A C 1
ATOM 1377 O O . TRP A 1 176 ? 7.535 22.981 -13.627 1.00 96.00 176 TRP A O 1
ATOM 1387 N N . ALA A 1 177 ? 7.110 22.119 -15.651 1.00 97.00 177 ALA A N 1
ATOM 1388 C CA . ALA A 1 177 ? 7.720 23.193 -16.435 1.00 97.00 177 ALA A CA 1
ATOM 1389 C C . ALA A 1 177 ? 6.788 23.645 -17.562 1.00 97.00 177 ALA A C 1
ATOM 1391 O O . ALA A 1 177 ? 5.851 22.935 -17.930 1.00 97.00 177 ALA A O 1
ATOM 1392 N N . THR A 1 178 ? 7.024 24.826 -18.128 1.00 97.25 178 THR A N 1
ATOM 1393 C CA . THR A 1 178 ? 6.254 25.280 -19.294 1.00 97.25 178 THR A CA 1
ATOM 1394 C C . THR A 1 178 ? 6.614 24.470 -20.541 1.00 97.25 178 THR A C 1
ATOM 1396 O O . THR A 1 178 ? 7.771 24.093 -20.743 1.00 97.25 178 THR A O 1
ATOM 1399 N N . LEU A 1 179 ? 5.636 24.238 -21.423 1.00 97.19 179 LEU A N 1
ATOM 1400 C CA . LEU A 1 179 ? 5.881 23.617 -22.730 1.00 97.19 179 LEU A CA 1
ATOM 1401 C C . LEU A 1 179 ? 6.918 24.406 -23.539 1.00 97.19 179 LEU A C 1
ATOM 1403 O O . LEU A 1 179 ? 7.771 23.807 -24.185 1.00 97.19 179 LEU A O 1
ATOM 1407 N N . ASP A 1 180 ? 6.859 25.739 -23.482 1.00 95.88 180 ASP A N 1
ATOM 1408 C CA . ASP A 1 180 ? 7.822 26.612 -24.159 1.00 95.88 180 ASP A CA 1
ATOM 1409 C C . ASP A 1 180 ? 9.259 26.338 -23.720 1.00 95.88 180 ASP A C 1
ATOM 1411 O O . ASP A 1 180 ? 10.165 26.405 -24.546 1.00 95.88 180 ASP A O 1
ATOM 1415 N N . SER A 1 181 ? 9.459 26.017 -22.438 1.00 96.31 181 SER A N 1
ATOM 1416 C CA . SER A 1 181 ? 10.771 25.657 -21.913 1.00 96.31 181 SER A CA 1
ATOM 1417 C C . SER A 1 181 ? 11.232 24.293 -22.407 1.00 96.31 181 SER A C 1
ATOM 1419 O O . SER A 1 181 ? 12.392 24.164 -22.760 1.00 96.31 181 SER A O 1
ATOM 1421 N N . LEU A 1 182 ? 10.363 23.278 -22.456 1.00 97.88 182 LEU A N 1
ATOM 1422 C CA . LEU A 1 182 ? 10.740 21.995 -23.062 1.00 97.88 182 LEU A CA 1
ATOM 1423 C C . LEU A 1 182 ? 11.100 22.198 -24.540 1.00 97.88 182 LEU A C 1
ATOM 1425 O O . LEU A 1 182 ? 12.147 21.751 -24.995 1.00 97.88 182 LEU A O 1
ATOM 1429 N N . ALA A 1 183 ? 10.261 22.924 -25.279 1.00 97.56 183 ALA A N 1
ATOM 1430 C CA . ALA A 1 183 ? 10.464 23.176 -26.697 1.00 97.56 183 ALA A CA 1
ATOM 1431 C C . ALA A 1 183 ? 11.772 23.923 -26.984 1.00 97.56 183 ALA A C 1
ATOM 1433 O O . ALA A 1 183 ? 12.402 23.640 -27.996 1.00 97.56 183 ALA A O 1
ATOM 1434 N N . SER A 1 184 ? 12.181 24.870 -26.132 1.00 97.00 184 SER A N 1
ATOM 1435 C CA . SER A 1 184 ? 13.441 25.603 -26.310 1.00 97.00 184 SER A CA 1
ATOM 1436 C C . SER A 1 184 ? 14.680 24.803 -25.919 1.00 97.00 184 SER A C 1
ATOM 1438 O O . SER A 1 184 ? 15.778 25.251 -26.221 1.00 97.00 184 SER A O 1
ATOM 1440 N N . LEU A 1 185 ? 14.529 23.675 -25.221 1.00 97.62 185 LEU A N 1
ATOM 1441 C CA . LEU A 1 185 ? 15.647 22.856 -24.750 1.00 97.62 185 LEU A CA 1
ATOM 1442 C C . LEU A 1 185 ? 15.922 21.640 -25.638 1.00 97.62 185 LEU A C 1
ATOM 1444 O O . LEU A 1 185 ? 17.003 21.081 -25.545 1.00 97.62 185 LEU A O 1
ATOM 1448 N N . ILE A 1 186 ? 14.983 21.210 -26.483 1.00 97.75 186 ILE A N 1
ATOM 1449 C CA . ILE A 1 186 ? 15.193 20.050 -27.366 1.00 97.75 186 ILE A CA 1
ATOM 1450 C C . ILE A 1 186 ? 16.171 20.350 -28.524 1.00 97.75 186 ILE A C 1
ATOM 1452 O O . ILE A 1 186 ? 17.006 19.494 -28.810 1.00 97.75 186 ILE A O 1
ATOM 1456 N N . PRO A 1 187 ? 16.117 21.497 -29.231 1.00 95.06 187 PRO A N 1
ATOM 1457 C CA . PRO A 1 187 ? 17.001 21.724 -30.371 1.00 95.06 187 PRO A CA 1
ATOM 1458 C C . PRO A 1 187 ? 18.503 21.648 -30.043 1.00 95.06 187 PRO A C 1
ATOM 1460 O O . PRO A 1 187 ? 18.913 22.064 -28.960 1.00 95.06 187 PRO A O 1
ATOM 1463 N N . PRO A 1 188 ? 19.346 21.164 -30.978 1.00 92.25 188 PRO A N 1
ATOM 1464 C CA . PRO A 1 188 ? 19.016 20.604 -32.295 1.00 92.25 188 PRO A CA 1
ATOM 1465 C C . PRO A 1 188 ? 18.762 19.081 -32.260 1.00 92.25 188 PRO A C 1
ATOM 1467 O O . PRO A 1 188 ? 18.972 18.405 -33.262 1.00 92.25 188 PRO A O 1
ATOM 1470 N N . LYS A 1 189 ? 18.398 18.527 -31.098 1.00 94.12 189 LYS A N 1
ATOM 1471 C CA . LYS A 1 189 ? 18.239 17.088 -30.865 1.00 94.12 189 LYS A CA 1
ATOM 1472 C C . LYS A 1 189 ? 16.847 16.620 -31.310 1.00 94.12 189 LYS A C 1
ATOM 1474 O O . LYS A 1 189 ? 16.324 17.050 -32.335 1.00 94.12 189 LYS A O 1
ATOM 1479 N N . GLY A 1 190 ? 16.213 15.759 -30.521 1.00 96.50 190 GLY A N 1
ATOM 1480 C CA . GLY A 1 190 ? 14.894 15.228 -30.812 1.00 96.50 190 GLY A CA 1
ATOM 1481 C C . GLY A 1 190 ? 14.240 14.589 -29.595 1.00 96.50 190 GLY A C 1
ATOM 1482 O O . GLY A 1 190 ? 14.786 14.567 -28.489 1.00 96.50 190 GLY A O 1
ATOM 1483 N N . TYR A 1 191 ? 13.045 14.056 -29.809 1.00 98.44 191 TYR A N 1
ATOM 1484 C CA . TYR A 1 191 ? 12.279 13.345 -28.789 1.00 98.44 191 TYR A CA 1
ATOM 1485 C C . TYR A 1 191 ? 11.608 12.098 -29.366 1.00 98.44 191 TYR A C 1
ATOM 1487 O O . TYR A 1 191 ? 11.442 11.955 -30.576 1.00 98.44 191 TYR A O 1
ATOM 1495 N N . SER A 1 192 ? 11.199 11.199 -28.479 1.00 97.81 192 SER A N 1
ATOM 1496 C CA . SER A 1 192 ? 10.398 10.017 -28.790 1.00 97.81 192 SER A CA 1
ATOM 1497 C C . SER A 1 192 ? 8.967 10.201 -28.285 1.00 97.81 192 SER A C 1
ATOM 1499 O O . SER A 1 192 ? 8.750 10.777 -27.217 1.00 97.81 192 SER A O 1
ATOM 1501 N N . TYR A 1 193 ? 7.979 9.738 -29.050 1.00 97.44 193 TYR A N 1
ATOM 1502 C CA . TYR A 1 193 ? 6.570 9.756 -28.640 1.00 97.44 193 TYR A CA 1
ATOM 1503 C C . TYR A 1 193 ? 5.789 8.571 -29.216 1.00 97.44 193 TYR A C 1
ATOM 1505 O O . TYR A 1 193 ? 6.188 7.974 -30.217 1.00 97.44 193 TYR A O 1
ATOM 1513 N N . SER A 1 194 ? 4.655 8.235 -28.596 1.00 96.12 194 SER A N 1
ATOM 1514 C CA . SER A 1 194 ? 3.856 7.074 -28.984 1.00 96.12 194 SER A CA 1
ATOM 1515 C C . SER A 1 194 ? 2.887 7.334 -30.146 1.00 96.12 194 SER A C 1
ATOM 1517 O O . SER A 1 194 ? 2.052 8.244 -30.130 1.00 96.12 194 SER A O 1
ATOM 1519 N N . THR A 1 195 ? 2.993 6.419 -31.114 1.00 94.06 195 THR A N 1
ATOM 1520 C CA . THR A 1 195 ? 2.102 5.991 -32.205 1.00 94.06 195 THR A CA 1
ATOM 1521 C C . THR A 1 195 ? 0.741 5.395 -31.872 1.00 94.06 195 THR A C 1
ATOM 1523 O O . THR A 1 195 ? -0.197 5.397 -32.680 1.00 94.06 195 THR A O 1
ATOM 1526 N N . ALA A 1 196 ? 0.618 4.846 -30.668 1.00 85.06 196 ALA A N 1
ATOM 1527 C CA . ALA A 1 196 ? -0.533 4.042 -30.288 1.00 85.06 196 ALA A CA 1
ATOM 1528 C C . ALA A 1 196 ? -1.825 4.864 -30.368 1.00 85.06 196 ALA A C 1
ATOM 1530 O O . ALA A 1 196 ? -1.814 6.077 -30.143 1.00 85.06 196 ALA A O 1
ATOM 1531 N N . ALA A 1 197 ? -2.934 4.226 -30.751 1.00 75.12 197 ALA A N 1
ATOM 1532 C CA . ALA A 1 197 ? -4.231 4.879 -30.645 1.00 75.12 197 ALA A CA 1
ATOM 1533 C C . ALA A 1 197 ? -4.414 5.333 -29.192 1.00 75.12 197 ALA A C 1
ATOM 1535 O O . ALA A 1 197 ? -4.019 4.604 -28.277 1.00 75.12 197 ALA A O 1
ATOM 1536 N N . ALA A 1 198 ? -4.994 6.522 -28.989 1.00 55.12 198 ALA A N 1
ATOM 1537 C CA . ALA A 1 198 ? -5.477 6.894 -27.667 1.00 55.12 198 ALA A CA 1
ATOM 1538 C C . ALA A 1 198 ? -6.326 5.720 -27.196 1.00 55.12 198 ALA A C 1
ATOM 1540 O O . ALA A 1 198 ? -7.241 5.310 -27.915 1.00 55.12 198 ALA A O 1
ATOM 1541 N N . ALA A 1 199 ? -5.939 5.103 -26.081 1.00 47.19 199 ALA A N 1
ATOM 1542 C CA . ALA A 1 199 ? -6.648 3.938 -25.600 1.00 47.19 199 ALA A CA 1
ATOM 1543 C C . ALA A 1 199 ? -8.124 4.351 -25.499 1.00 47.19 199 ALA A C 1
ATOM 1545 O O . ALA A 1 199 ? -8.424 5.316 -24.795 1.00 47.19 199 ALA A O 1
ATOM 1546 N N . THR A 1 200 ? -9.027 3.708 -26.257 1.00 37.03 200 THR A N 1
ATOM 1547 C CA . THR A 1 200 ? -10.474 3.818 -26.011 1.00 37.03 200 THR A CA 1
ATOM 1548 C C . THR A 1 200 ? -10.617 3.553 -24.539 1.00 37.03 200 THR A C 1
ATOM 1550 O O . THR A 1 200 ? -10.265 2.441 -24.146 1.00 37.03 200 THR A O 1
ATOM 1553 N N . ALA A 1 201 ? -10.955 4.588 -23.764 1.00 31.22 201 ALA A N 1
ATOM 1554 C CA . ALA A 1 201 ? -10.624 4.637 -22.350 1.00 31.22 201 ALA A CA 1
ATOM 1555 C C . ALA A 1 201 ? -10.859 3.262 -21.716 1.00 31.22 201 ALA A C 1
ATOM 1557 O O . ALA A 1 201 ? -12.013 2.874 -21.520 1.00 31.22 201 ALA A O 1
ATOM 1558 N N . PRO A 1 202 ? -9.798 2.500 -21.387 1.00 32.03 202 PRO A N 1
ATOM 1559 C CA . PRO A 1 202 ? -9.936 1.621 -20.259 1.00 32.03 202 PRO A CA 1
ATOM 1560 C C . PRO A 1 202 ? -10.292 2.600 -19.147 1.00 32.03 202 PRO A C 1
ATOM 1562 O O . PRO A 1 202 ? -9.642 3.649 -19.021 1.00 32.03 202 PRO A O 1
ATOM 1565 N N . ALA A 1 203 ? -11.355 2.314 -18.395 1.00 28.19 203 ALA A N 1
ATOM 1566 C CA . ALA A 1 203 ? -11.571 2.976 -17.116 1.00 28.19 203 ALA A CA 1
ATOM 1567 C C . ALA A 1 203 ? -10.196 3.174 -16.453 1.00 28.19 203 ALA A C 1
ATOM 1569 O O . ALA A 1 203 ? -9.375 2.252 -16.563 1.00 28.19 203 ALA A O 1
ATOM 1570 N N . PRO A 1 204 ? -9.906 4.372 -15.901 1.00 28.73 204 PRO A N 1
ATOM 1571 C CA . PRO A 1 204 ? -8.572 4.719 -15.420 1.00 28.73 204 PRO A CA 1
ATOM 1572 C C . PRO A 1 204 ? -8.009 3.503 -14.709 1.00 28.73 204 PRO A C 1
ATOM 1574 O O . PRO A 1 204 ? -8.698 2.970 -13.836 1.00 28.73 204 PRO A O 1
ATOM 1577 N N . ALA A 1 205 ? -6.842 3.006 -15.147 1.00 30.11 205 ALA A N 1
ATOM 1578 C CA . ALA A 1 205 ? -6.204 1.904 -14.444 1.00 30.11 205 ALA A CA 1
ATOM 1579 C C . ALA A 1 205 ? -6.243 2.304 -12.965 1.00 30.11 205 ALA A C 1
ATOM 1581 O O . ALA A 1 205 ? -5.783 3.414 -12.659 1.00 30.11 205 ALA A O 1
ATOM 1582 N N . PRO A 1 206 ? -6.912 1.520 -12.096 1.00 30.83 206 PRO A N 1
ATOM 1583 C CA . PRO A 1 206 ? -7.078 1.919 -10.713 1.00 30.83 206 PRO A CA 1
ATOM 1584 C C . PRO A 1 206 ? -5.677 2.246 -10.212 1.00 30.83 206 PRO A C 1
ATOM 1586 O O . PRO A 1 206 ? -4.755 1.465 -10.474 1.00 30.83 206 PRO A O 1
ATOM 1589 N N . ALA A 1 207 ? -5.505 3.425 -9.591 1.00 30.44 207 ALA A N 1
ATOM 1590 C CA . ALA A 1 207 ? -4.281 3.772 -8.865 1.00 30.44 207 ALA A CA 1
ATOM 1591 C C . ALA A 1 207 ? -3.793 2.485 -8.211 1.00 30.44 207 ALA A C 1
ATOM 1593 O O . ALA A 1 207 ? -4.664 1.882 -7.575 1.00 30.44 207 ALA A O 1
ATOM 1594 N N . PRO A 1 208 ? -2.540 2.020 -8.465 1.00 30.78 208 PRO A N 1
ATOM 1595 C CA . PRO A 1 208 ? -2.142 0.624 -8.288 1.00 30.78 208 PRO A CA 1
ATOM 1596 C C . PRO A 1 208 ? -2.849 0.126 -7.058 1.00 30.78 208 PRO A C 1
ATOM 1598 O O . PRO A 1 208 ? -2.647 0.710 -5.984 1.00 30.78 208 PRO A O 1
ATOM 1601 N N . ALA A 1 209 ? -3.834 -0.759 -7.272 1.00 36.00 209 ALA A N 1
ATOM 1602 C CA . ALA A 1 209 ? -4.690 -1.187 -6.186 1.00 36.00 209 ALA A CA 1
ATOM 1603 C C . ALA A 1 209 ? -3.726 -1.557 -5.071 1.00 36.00 209 ALA A C 1
ATOM 1605 O O . ALA A 1 209 ? -2.746 -2.263 -5.346 1.00 36.00 209 ALA A O 1
ATOM 1606 N N . ALA A 1 210 ? -3.930 -0.994 -3.874 1.00 39.53 210 ALA A N 1
ATOM 1607 C CA . ALA A 1 210 ? -3.228 -1.458 -2.688 1.00 39.53 210 ALA A CA 1
ATOM 1608 C C . ALA A 1 210 ? -3.101 -2.974 -2.830 1.00 39.53 210 ALA A C 1
ATOM 1610 O O . ALA A 1 210 ? -4.135 -3.592 -3.117 1.00 39.53 210 ALA A O 1
ATOM 1611 N N . PRO A 1 211 ? -1.883 -3.549 -2.812 1.00 45.31 211 PRO A N 1
ATOM 1612 C CA . PRO A 1 211 ? -1.715 -4.947 -3.179 1.00 45.31 211 PRO A CA 1
ATOM 1613 C C . PRO A 1 211 ? -2.751 -5.741 -2.407 1.00 45.31 211 PRO A C 1
ATOM 1615 O O . PRO A 1 211 ? -2.801 -5.636 -1.180 1.00 45.31 211 PRO A O 1
ATOM 1618 N N . ALA A 1 212 ? -3.639 -6.421 -3.141 1.00 56.00 212 ALA A N 1
ATOM 1619 C CA . ALA A 1 212 ? -4.776 -7.081 -2.526 1.00 56.00 212 ALA A CA 1
ATOM 1620 C C . ALA A 1 212 ? -4.246 -7.934 -1.373 1.00 56.00 212 ALA A C 1
ATOM 1622 O O . ALA A 1 212 ? -3.285 -8.694 -1.572 1.00 56.00 212 ALA A O 1
ATOM 1623 N N . ILE A 1 213 ? -4.814 -7.733 -0.177 1.00 67.25 213 ILE A N 1
ATOM 1624 C CA . ILE A 1 213 ? -4.474 -8.531 1.001 1.00 67.25 213 ILE A CA 1
ATOM 1625 C C . ILE A 1 213 ? -4.569 -9.991 0.551 1.00 67.25 213 ILE A C 1
ATOM 1627 O O . ILE A 1 213 ? -5.587 -10.362 -0.047 1.00 67.25 213 ILE A O 1
ATOM 1631 N N . PRO A 1 214 ? -3.508 -10.795 0.728 1.00 77.44 214 PRO A N 1
ATOM 1632 C CA . PRO A 1 214 ? -3.547 -12.180 0.292 1.00 77.44 214 PRO A CA 1
ATOM 1633 C C . PRO A 1 214 ? -4.726 -12.885 0.972 1.00 77.44 214 PRO A C 1
ATOM 1635 O O . PRO A 1 214 ? -5.101 -12.541 2.092 1.00 77.44 214 PRO A O 1
ATOM 1638 N N . LYS A 1 215 ? -5.354 -13.843 0.289 1.00 81.94 215 LYS A N 1
ATOM 1639 C CA . LYS A 1 215 ? -6.431 -14.634 0.892 1.00 81.94 215 LYS A CA 1
ATOM 1640 C C . LYS A 1 215 ? -5.806 -15.666 1.826 1.00 81.94 215 LYS A C 1
ATOM 1642 O O . LYS A 1 215 ? -5.024 -16.493 1.373 1.00 81.94 215 LYS A O 1
ATOM 1647 N N . PHE A 1 216 ? -6.155 -15.612 3.103 1.00 91.19 216 PHE A N 1
ATOM 1648 C CA . PHE A 1 216 ? -5.776 -16.598 4.112 1.00 91.19 216 PHE A CA 1
ATOM 1649 C C . PHE A 1 216 ? -6.830 -16.619 5.219 1.00 91.19 216 PHE A C 1
ATOM 1651 O O . PHE A 1 216 ? -7.603 -15.669 5.370 1.00 91.19 216 PHE A O 1
ATOM 1658 N N . THR A 1 217 ? -6.868 -17.699 5.989 1.00 90.25 217 THR A N 1
ATOM 1659 C CA . THR A 1 217 ? -7.612 -17.759 7.247 1.00 90.25 217 THR A CA 1
ATOM 1660 C C . THR A 1 217 ? -6.666 -17.426 8.391 1.00 90.25 217 THR A C 1
ATOM 1662 O O . THR A 1 217 ? -5.534 -17.900 8.424 1.00 90.25 217 THR A O 1
ATOM 1665 N N . GLU A 1 218 ? -7.109 -16.597 9.334 1.00 93.19 218 GLU A N 1
ATOM 1666 C CA . GLU A 1 218 ? -6.345 -16.290 10.544 1.00 93.19 218 GLU A CA 1
ATOM 1667 C C . GLU A 1 218 ? -7.099 -16.808 11.761 1.00 93.19 218 GLU A C 1
ATOM 1669 O O . GLU A 1 218 ? -8.260 -16.465 11.974 1.00 93.19 218 GLU A O 1
ATOM 1674 N N . THR A 1 219 ? -6.439 -17.642 12.561 1.00 93.56 219 THR A N 1
ATOM 1675 C CA . THR A 1 219 ? -6.977 -18.128 13.833 1.00 93.56 219 THR A CA 1
ATOM 1676 C C . THR A 1 219 ? -6.051 -17.728 14.965 1.00 93.56 219 THR A C 1
ATOM 1678 O O . THR A 1 219 ? -4.839 -17.925 14.888 1.00 93.56 219 THR A O 1
ATOM 1681 N N . ARG A 1 220 ? -6.627 -17.225 16.056 1.00 96.06 220 ARG A N 1
ATOM 1682 C CA . ARG A 1 220 ? -5.902 -17.003 17.305 1.00 96.06 220 ARG A CA 1
ATOM 1683 C C . ARG A 1 220 ? -6.155 -18.178 18.246 1.00 96.06 220 ARG A C 1
ATOM 1685 O O . ARG A 1 220 ? -7.279 -18.383 18.685 1.00 96.06 220 ARG A O 1
ATOM 1692 N N . ASP A 1 221 ? -5.110 -18.944 18.531 1.00 93.06 221 ASP A N 1
ATOM 1693 C CA . ASP A 1 221 ? -5.150 -20.180 19.322 1.00 93.06 221 ASP A CA 1
ATOM 1694 C C . ASP A 1 221 ? -3.917 -20.209 20.234 1.00 93.06 221 ASP A C 1
ATOM 1696 O O . ASP A 1 221 ? -2.926 -20.888 19.971 1.00 93.06 221 ASP A O 1
ATOM 1700 N N . ILE A 1 222 ? -3.935 -19.350 21.255 1.00 94.25 222 ILE A N 1
ATOM 1701 C CA . ILE A 1 222 ? -2.758 -19.048 22.075 1.00 94.25 222 ILE A CA 1
ATOM 1702 C C . ILE A 1 222 ? -2.414 -20.215 23.006 1.00 94.25 222 ILE A C 1
ATOM 1704 O O . ILE A 1 222 ? -3.270 -20.711 23.736 1.00 94.25 222 ILE A O 1
ATOM 1708 N N . GLY A 1 223 ? -1.141 -20.615 23.012 1.00 91.31 223 GLY A N 1
ATOM 1709 C CA . GLY A 1 223 ? -0.575 -21.585 23.950 1.00 91.31 223 GLY A CA 1
ATOM 1710 C C . GLY A 1 223 ? 0.278 -20.951 25.048 1.00 91.31 223 GLY A C 1
ATOM 1711 O O . GLY A 1 223 ? 0.472 -19.740 25.092 1.00 91.31 223 GLY A O 1
ATOM 1712 N N . GLN A 1 224 ? 0.820 -21.802 25.922 1.00 93.81 224 GLN A N 1
ATOM 1713 C CA . GLN A 1 224 ? 1.605 -21.395 27.099 1.00 93.81 224 GLN A CA 1
ATOM 1714 C C . GLN A 1 224 ? 3.127 -21.438 26.877 1.00 93.81 224 GLN A C 1
ATOM 1716 O O . GLN A 1 224 ? 3.893 -21.051 27.759 1.00 93.81 224 GLN A O 1
ATOM 1721 N N . SER A 1 225 ? 3.584 -21.903 25.710 1.00 97.38 225 SER A N 1
ATOM 1722 C CA . SER A 1 225 ? 5.005 -22.028 25.358 1.00 97.38 225 SER A CA 1
ATOM 1723 C C . SER A 1 225 ? 5.627 -20.671 25.015 1.00 97.38 225 SER A C 1
ATOM 1725 O O . SER A 1 225 ? 5.929 -20.382 23.858 1.00 97.38 225 SER A 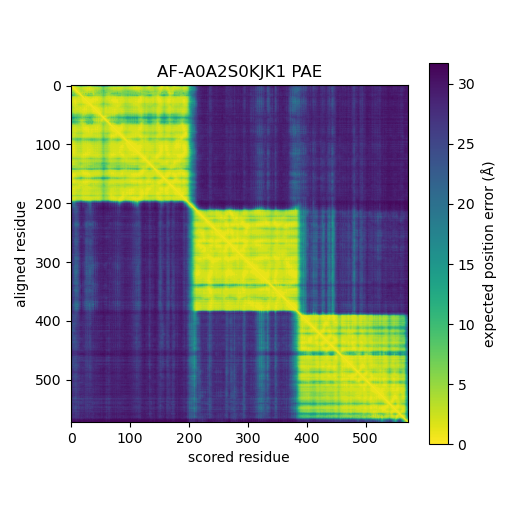O 1
ATOM 1727 N N . HIS A 1 226 ? 5.756 -19.788 25.999 1.00 97.56 226 HIS A N 1
ATOM 1728 C CA . HIS A 1 226 ? 6.310 -18.450 25.818 1.00 97.56 226 HIS A CA 1
ATOM 1729 C C . HIS A 1 226 ? 6.931 -17.913 27.110 1.00 97.56 226 HIS A C 1
ATOM 1731 O O . HIS A 1 226 ? 6.528 -18.273 28.219 1.00 97.56 226 HIS A O 1
ATOM 1737 N N . SER A 1 227 ? 7.826 -16.940 26.979 1.00 97.19 227 SER A N 1
ATOM 1738 C CA . SER A 1 227 ? 8.408 -16.201 28.106 1.00 97.19 227 SER A CA 1
ATOM 1739 C C . SER A 1 227 ? 7.924 -14.747 28.136 1.00 97.19 227 SER A C 1
ATOM 1741 O O . SER A 1 227 ? 7.415 -14.237 27.130 1.00 97.19 227 SER A O 1
ATOM 1743 N N . PRO A 1 228 ? 8.060 -14.037 29.272 1.00 94.56 228 PRO A N 1
ATOM 1744 C CA . PRO A 1 228 ? 7.924 -12.586 29.289 1.00 94.56 228 PRO A CA 1
ATOM 1745 C C . PRO A 1 228 ? 8.859 -11.937 28.267 1.00 94.56 228 PRO A C 1
ATOM 1747 O O . PRO A 1 228 ? 10.019 -12.329 28.134 1.00 94.56 228 PRO A O 1
ATOM 1750 N N . ARG A 1 229 ? 8.358 -10.935 27.545 1.00 91.94 229 ARG A N 1
ATOM 1751 C CA . ARG A 1 229 ? 9.176 -10.147 26.629 1.00 91.94 229 ARG A CA 1
ATOM 1752 C C . ARG A 1 229 ? 9.867 -9.035 27.411 1.00 91.94 229 ARG A C 1
ATOM 1754 O O . ARG A 1 229 ? 9.202 -8.191 27.999 1.00 91.94 229 ARG A O 1
ATOM 1761 N N . THR A 1 230 ? 11.195 -9.033 27.409 1.00 91.38 230 THR A N 1
ATOM 1762 C CA . THR A 1 230 ? 12.004 -8.056 28.159 1.00 91.38 230 THR A CA 1
ATOM 1763 C C . THR A 1 230 ? 12.496 -6.891 27.301 1.00 91.38 230 THR A C 1
ATOM 1765 O O . THR A 1 230 ? 13.041 -5.928 27.834 1.00 91.38 230 THR A O 1
ATOM 1768 N N . ARG A 1 231 ? 12.337 -6.965 25.972 1.00 90.06 231 ARG A N 1
ATOM 1769 C CA . ARG A 1 231 ? 12.847 -5.972 25.017 1.00 90.06 231 ARG A CA 1
ATOM 1770 C C . ARG A 1 231 ? 11.850 -5.730 23.885 1.00 90.06 231 ARG A C 1
ATOM 1772 O O . ARG A 1 231 ? 11.100 -6.625 23.501 1.00 90.06 231 ARG A O 1
ATOM 1779 N N . SER A 1 232 ? 11.864 -4.526 23.318 1.00 89.00 232 SER A N 1
ATOM 1780 C CA . SER A 1 232 ? 11.071 -4.229 22.123 1.00 89.00 232 SER A CA 1
ATOM 1781 C C . SER A 1 232 ? 11.575 -5.043 20.926 1.00 89.00 232 SER A C 1
ATOM 1783 O O . SER A 1 232 ? 12.793 -5.165 20.751 1.00 89.00 232 SER A O 1
ATOM 1785 N N . PRO A 1 233 ? 10.677 -5.601 20.096 1.00 93.19 233 PRO A N 1
ATOM 1786 C CA . PRO A 1 233 ? 11.077 -6.294 18.884 1.00 93.19 233 PRO A CA 1
ATOM 1787 C C . PRO A 1 233 ? 11.828 -5.380 17.914 1.00 93.19 233 PRO A C 1
ATOM 1789 O O . PRO A 1 233 ? 11.390 -4.265 17.650 1.00 93.19 233 PRO A O 1
ATOM 1792 N N . ILE A 1 234 ? 12.930 -5.873 17.353 1.00 92.00 234 ILE A N 1
ATOM 1793 C CA . ILE A 1 234 ? 13.677 -5.190 16.287 1.00 92.00 234 ILE A CA 1
ATOM 1794 C C . ILE A 1 234 ? 13.721 -6.000 14.992 1.00 92.00 234 ILE A C 1
ATOM 1796 O O . ILE A 1 234 ? 14.007 -5.420 13.947 1.00 92.00 234 ILE A O 1
ATOM 1800 N N . ASN A 1 235 ? 13.410 -7.300 15.030 1.00 97.94 235 ASN A N 1
ATOM 1801 C CA . ASN A 1 235 ? 13.370 -8.143 13.840 1.00 97.94 235 ASN A CA 1
ATOM 1802 C C . ASN A 1 235 ? 12.080 -8.962 13.738 1.00 97.94 235 ASN A C 1
ATOM 1804 O O . ASN A 1 235 ? 11.530 -9.410 14.747 1.00 97.94 235 ASN A O 1
ATOM 1808 N N . PHE A 1 236 ? 11.641 -9.185 12.500 1.00 98.50 236 PHE A N 1
ATOM 1809 C CA . PHE A 1 236 ? 10.657 -10.207 12.147 1.00 98.50 236 PHE A CA 1
ATOM 1810 C C . PHE A 1 236 ? 11.386 -11.325 11.401 1.00 98.50 236 PHE A C 1
ATOM 1812 O O . PHE A 1 236 ? 12.022 -11.050 10.385 1.00 98.50 236 PHE A O 1
ATOM 1819 N N . LEU A 1 237 ? 11.324 -12.554 11.903 1.00 98.56 237 LEU A N 1
ATOM 1820 C CA . LEU A 1 237 ? 12.134 -13.666 11.418 1.00 98.56 237 LEU A CA 1
ATOM 1821 C C . LEU A 1 237 ? 11.274 -14.794 10.851 1.00 98.56 237 LEU A C 1
ATOM 1823 O O . LEU A 1 237 ? 10.278 -15.199 11.459 1.00 98.56 237 LEU A O 1
ATOM 1827 N N . LEU A 1 238 ? 11.688 -15.288 9.689 1.00 98.62 238 LEU A N 1
ATOM 1828 C CA . LEU A 1 238 ? 11.111 -16.438 9.003 1.00 98.62 238 LEU A CA 1
ATOM 1829 C C . LEU A 1 238 ? 11.825 -17.731 9.407 1.00 98.62 238 LEU A C 1
ATOM 1831 O O . LEU A 1 238 ? 13.048 -17.741 9.548 1.00 98.62 238 LEU A O 1
ATOM 1835 N N . HIS A 1 239 ? 11.047 -18.806 9.533 1.00 98.56 239 HIS A N 1
ATOM 1836 C CA . HIS A 1 239 ? 11.507 -20.133 9.946 1.00 98.56 239 HIS A CA 1
ATOM 1837 C C . HIS A 1 239 ? 10.891 -21.246 9.098 1.00 98.56 239 HIS A C 1
ATOM 1839 O O . HIS A 1 239 ? 9.799 -21.075 8.545 1.00 98.56 239 HIS A O 1
ATOM 1845 N N . THR A 1 240 ? 11.539 -22.409 9.062 1.00 98.00 240 THR A N 1
ATOM 1846 C CA . THR A 1 240 ? 10.955 -23.663 8.544 1.00 98.00 240 THR A CA 1
ATOM 1847 C C . THR A 1 240 ? 10.671 -24.656 9.662 1.00 98.00 240 THR A C 1
ATOM 1849 O O . THR A 1 240 ? 11.332 -24.651 10.696 1.00 98.00 240 THR A O 1
ATOM 1852 N N . SER A 1 241 ? 9.702 -25.550 9.456 1.00 96.75 241 SER A N 1
ATOM 1853 C CA . SER A 1 241 ? 9.290 -26.520 10.478 1.00 96.75 241 SER A CA 1
ATOM 1854 C C . SER A 1 241 ? 10.126 -27.801 10.514 1.00 96.75 241 SER A C 1
ATOM 1856 O O . SER A 1 241 ? 9.922 -28.603 11.425 1.00 96.75 241 SER A O 1
ATOM 1858 N N . GLN A 1 242 ? 10.979 -28.039 9.507 1.00 95.38 242 GLN A N 1
ATOM 1859 C CA . GLN A 1 242 ? 11.727 -29.289 9.289 1.00 95.38 242 GLN A CA 1
ATOM 1860 C C . GLN A 1 242 ? 10.846 -30.544 9.431 1.00 95.38 242 GLN A C 1
ATOM 1862 O O . GLN A 1 242 ? 11.232 -31.554 10.017 1.00 95.38 242 GLN A O 1
ATOM 1867 N N . SER A 1 243 ? 9.608 -30.464 8.946 1.00 93.50 243 SER A N 1
ATOM 1868 C CA . SER A 1 243 ? 8.603 -31.519 9.098 1.00 93.50 243 SER A CA 1
ATOM 1869 C C . SER A 1 243 ? 7.524 -31.398 8.032 1.00 93.50 243 SER A C 1
ATOM 1871 O O . SER A 1 243 ? 7.370 -30.348 7.421 1.00 93.50 243 SER A O 1
ATOM 1873 N N . THR A 1 244 ? 6.746 -32.462 7.828 1.00 93.31 244 THR A N 1
ATOM 1874 C CA . THR A 1 244 ? 5.633 -32.512 6.861 1.00 93.31 244 THR A CA 1
ATOM 1875 C C . THR A 1 244 ? 4.275 -32.121 7.457 1.00 93.31 244 THR A C 1
ATOM 1877 O O . THR A 1 244 ? 3.280 -32.062 6.737 1.00 93.31 244 THR A O 1
ATOM 1880 N N . GLY A 1 245 ? 4.203 -31.860 8.767 1.00 92.00 245 GLY A N 1
ATOM 1881 C CA . GLY A 1 245 ? 2.954 -31.527 9.454 1.00 92.00 245 GLY A CA 1
ATOM 1882 C C . GLY A 1 245 ? 2.426 -30.143 9.067 1.00 92.00 245 GLY A C 1
ATOM 1883 O O . GLY A 1 245 ? 3.170 -29.166 9.093 1.00 92.00 245 GLY A O 1
ATOM 1884 N N . GLY A 1 246 ? 1.134 -30.054 8.735 1.00 94.06 246 GLY A N 1
ATOM 1885 C CA . GLY A 1 246 ? 0.460 -28.789 8.414 1.00 94.06 246 GLY A CA 1
ATOM 1886 C C . GLY A 1 246 ? 0.339 -27.829 9.607 1.00 94.06 246 GLY A C 1
ATOM 1887 O O . GLY A 1 246 ? 0.698 -28.167 10.738 1.00 94.06 246 GLY A O 1
ATOM 1888 N N . ALA A 1 247 ? -0.206 -26.631 9.364 1.00 95.25 247 ALA A N 1
ATOM 1889 C CA . ALA A 1 247 ? -0.222 -25.529 10.333 1.00 95.25 247 ALA A CA 1
ATOM 1890 C C . ALA A 1 247 ? -0.807 -25.924 11.698 1.00 95.25 247 ALA A C 1
ATOM 1892 O O . ALA A 1 247 ? -0.170 -25.703 12.729 1.00 95.25 247 ALA A O 1
ATOM 1893 N N . ARG A 1 248 ? -1.970 -26.590 11.723 1.00 96.62 248 ARG A N 1
ATOM 1894 C CA . ARG A 1 248 ? -2.608 -27.039 12.972 1.00 96.62 248 ARG A CA 1
ATOM 1895 C C . ARG A 1 248 ? -1.797 -28.081 13.746 1.00 96.62 248 ARG A C 1
ATOM 1897 O O . ARG A 1 248 ? -1.759 -28.032 14.974 1.00 96.62 248 ARG A O 1
ATOM 1904 N N . ALA A 1 249 ? -1.149 -29.015 13.049 1.00 97.06 249 ALA A N 1
ATOM 1905 C CA . ALA A 1 249 ? -0.332 -30.045 13.687 1.00 97.06 249 ALA A CA 1
ATOM 1906 C C . ALA A 1 249 ? 0.896 -29.420 14.363 1.00 97.06 249 ALA A C 1
ATOM 1908 O O . ALA A 1 249 ? 1.158 -29.689 15.536 1.00 97.06 249 ALA A O 1
ATOM 1909 N N . LEU A 1 250 ? 1.583 -28.515 13.656 1.00 98.06 250 LEU A N 1
ATOM 1910 C CA . LEU A 1 250 ? 2.707 -27.771 14.218 1.00 98.06 250 LEU A CA 1
ATOM 1911 C C . LEU A 1 250 ? 2.261 -26.852 15.365 1.00 98.06 250 LEU A C 1
ATOM 1913 O O . LEU A 1 250 ? 2.943 -26.775 16.381 1.00 98.06 250 LEU A O 1
ATOM 1917 N N . ALA A 1 251 ? 1.093 -26.214 15.257 1.00 97.56 251 ALA A N 1
ATOM 1918 C CA . ALA A 1 251 ? 0.534 -25.399 16.333 1.00 97.56 251 ALA A CA 1
ATOM 1919 C C . ALA A 1 251 ? 0.309 -26.221 17.605 1.00 97.56 251 ALA A C 1
ATOM 1921 O O . ALA A 1 251 ? 0.764 -25.832 18.676 1.00 97.56 251 ALA A O 1
ATOM 1922 N N . ASN A 1 252 ? -0.328 -27.388 17.501 1.00 96.88 252 ASN A N 1
ATOM 1923 C CA . ASN A 1 252 ? -0.541 -28.264 18.653 1.00 96.88 252 ASN A CA 1
ATOM 1924 C C . ASN A 1 252 ? 0.779 -28.743 19.272 1.00 96.88 252 ASN A C 1
ATOM 1926 O O . ASN A 1 252 ? 0.899 -28.753 20.497 1.00 96.88 252 ASN A O 1
ATOM 1930 N N . TYR A 1 253 ? 1.779 -29.064 18.446 1.00 97.38 253 TYR A N 1
ATOM 1931 C CA . TYR A 1 253 ? 3.122 -29.388 18.922 1.00 97.38 253 TYR A CA 1
ATOM 1932 C C . TYR A 1 253 ? 3.744 -28.211 19.689 1.00 97.38 253 TYR A C 1
ATOM 1934 O O . TYR A 1 253 ? 4.145 -28.363 20.840 1.00 97.38 253 TYR A O 1
ATOM 1942 N N . CYS A 1 254 ? 3.769 -27.016 19.100 1.00 97.69 254 CYS A N 1
ATOM 1943 C CA . CYS A 1 254 ? 4.393 -25.839 19.702 1.00 97.69 254 CYS A CA 1
ATOM 1944 C C . CYS A 1 254 ? 3.664 -25.319 20.949 1.00 97.69 254 CYS A C 1
ATOM 1946 O O . CYS A 1 254 ? 4.282 -24.683 21.799 1.00 97.69 254 CYS A O 1
ATOM 1948 N N . LYS A 1 255 ? 2.360 -25.576 21.097 1.00 96.38 255 LYS A N 1
ATOM 1949 C CA . LYS A 1 255 ? 1.594 -25.180 22.291 1.00 96.38 255 LYS A CA 1
ATOM 1950 C C . LYS A 1 255 ? 1.865 -26.060 23.513 1.00 96.38 255 LYS A C 1
ATOM 1952 O O . LYS A 1 255 ? 1.512 -25.639 24.612 1.00 96.38 255 LYS A O 1
ATOM 1957 N N . ASN A 1 256 ? 2.462 -27.244 23.346 1.00 96.25 256 ASN A N 1
ATOM 1958 C CA . ASN A 1 256 ? 2.876 -28.096 24.459 1.00 96.25 256 ASN A CA 1
ATOM 1959 C C . ASN A 1 256 ? 4.226 -27.605 25.020 1.00 96.25 256 ASN A C 1
ATOM 1961 O O . ASN A 1 256 ? 5.245 -27.753 24.338 1.00 96.25 256 ASN A O 1
ATOM 1965 N N . PRO A 1 257 ? 4.284 -27.083 26.261 1.00 94.81 257 PRO A N 1
ATOM 1966 C CA . PRO A 1 257 ? 5.525 -26.557 26.825 1.00 94.81 257 PRO A CA 1
ATOM 1967 C C . PRO A 1 257 ? 6.631 -27.606 26.956 1.00 94.81 257 PRO A C 1
ATOM 1969 O O . PRO A 1 257 ? 7.804 -27.244 26.956 1.00 94.81 257 PRO A O 1
ATOM 1972 N N . ALA A 1 258 ? 6.296 -28.900 27.019 1.00 96.19 258 ALA A N 1
ATOM 1973 C CA . ALA A 1 258 ? 7.293 -29.969 27.094 1.00 96.19 258 ALA A CA 1
ATOM 1974 C C . ALA A 1 258 ? 8.197 -30.025 25.847 1.00 96.19 258 ALA A C 1
ATOM 1976 O O . ALA A 1 258 ? 9.328 -30.490 25.931 1.00 96.19 258 ALA A O 1
ATOM 1977 N N . ASN A 1 259 ? 7.723 -29.499 24.712 1.00 95.38 259 ASN A N 1
ATOM 1978 C CA . ASN A 1 259 ? 8.462 -29.483 23.451 1.00 95.38 259 ASN A CA 1
ATOM 1979 C C . ASN A 1 259 ? 9.466 -28.327 23.341 1.00 95.38 259 ASN A C 1
ATOM 1981 O O . ASN A 1 259 ? 10.250 -28.308 22.396 1.00 95.38 259 ASN A O 1
ATOM 1985 N N . GLN A 1 260 ? 9.436 -27.364 24.274 1.00 95.06 260 GLN A N 1
ATOM 1986 C CA . GLN A 1 260 ? 10.422 -26.277 24.391 1.00 95.06 260 GLN A CA 1
ATOM 1987 C C . GLN A 1 260 ? 10.653 -25.468 23.094 1.00 95.06 260 GLN A C 1
ATOM 1989 O O . GLN A 1 260 ? 11.710 -24.875 22.903 1.00 95.06 260 GLN A O 1
ATOM 1994 N N . ALA A 1 261 ? 9.652 -25.408 22.212 1.00 95.38 261 ALA A N 1
ATOM 1995 C CA . ALA A 1 261 ? 9.721 -24.694 20.943 1.00 95.38 261 ALA A CA 1
ATOM 1996 C C . ALA A 1 261 ? 8.374 -24.049 20.617 1.00 95.38 261 ALA A C 1
ATOM 1998 O O . ALA A 1 261 ? 7.323 -24.684 20.720 1.00 95.38 261 ALA A O 1
ATOM 1999 N N . SER A 1 262 ? 8.395 -22.791 20.191 1.00 98.12 262 SER A N 1
ATOM 2000 C CA . SER A 1 262 ? 7.198 -22.089 19.731 1.00 98.12 262 SER A CA 1
ATOM 2001 C C . SER A 1 262 ? 7.540 -20.968 18.765 1.00 98.12 262 SER A C 1
ATOM 2003 O O . SER A 1 262 ? 8.690 -20.555 18.666 1.00 98.12 262 SER A O 1
ATOM 2005 N N . TYR A 1 263 ? 6.529 -20.442 18.079 1.00 98.50 263 TYR A N 1
ATOM 2006 C CA . TYR A 1 263 ? 6.613 -19.276 17.197 1.00 98.50 263 TYR A CA 1
ATOM 2007 C C . TYR A 1 263 ? 5.460 -18.328 17.523 1.00 98.50 263 TYR A C 1
ATOM 2009 O O . TYR A 1 263 ? 4.532 -18.709 18.228 1.00 98.50 263 TYR A O 1
ATOM 2017 N N . HIS A 1 264 ? 5.486 -17.094 17.025 1.00 98.69 264 HIS A N 1
ATOM 2018 C CA . HIS A 1 264 ? 4.313 -16.221 17.154 1.00 98.69 264 HIS A CA 1
ATOM 2019 C C . HIS A 1 264 ? 3.227 -16.650 16.177 1.00 98.69 264 HIS A C 1
ATOM 2021 O O . HIS A 1 264 ? 2.062 -16.774 16.553 1.00 98.69 264 HIS A O 1
ATOM 2027 N N . TYR A 1 265 ? 3.650 -16.937 14.948 1.00 98.81 265 TYR A N 1
ATOM 2028 C CA . TYR A 1 265 ? 2.786 -17.321 13.848 1.00 98.81 265 TYR A CA 1
ATOM 2029 C C . TYR A 1 265 ? 3.258 -18.632 13.228 1.00 98.81 265 TYR A C 1
ATOM 2031 O O . TYR A 1 265 ? 4.456 -18.853 13.049 1.00 98.81 265 TYR A O 1
ATOM 2039 N N . ILE A 1 266 ? 2.302 -19.476 12.864 1.00 98.75 266 ILE A N 1
ATOM 2040 C CA . ILE A 1 266 ? 2.516 -20.665 12.048 1.00 98.75 266 ILE A CA 1
ATOM 2041 C C . ILE A 1 266 ? 1.675 -20.520 10.789 1.00 98.75 266 ILE A C 1
ATOM 2043 O O . ILE A 1 266 ? 0.493 -20.200 10.881 1.00 98.75 266 ILE A O 1
ATOM 2047 N N . LEU A 1 267 ? 2.282 -20.749 9.628 1.00 98.50 267 LEU A N 1
ATOM 2048 C CA . LEU A 1 267 ? 1.642 -20.553 8.334 1.00 98.50 267 LEU A CA 1
ATOM 2049 C C . LEU A 1 267 ? 1.792 -21.783 7.443 1.00 98.50 267 LEU A C 1
ATOM 2051 O O . LEU A 1 267 ? 2.906 -22.248 7.204 1.00 98.50 267 LEU A O 1
ATOM 2055 N N . GLY A 1 268 ? 0.693 -22.269 6.875 1.00 96.38 268 GLY A N 1
ATOM 2056 C CA . GLY A 1 268 ? 0.775 -23.189 5.749 1.00 96.38 268 GLY A CA 1
ATOM 2057 C C . GLY A 1 268 ? -0.560 -23.504 5.095 1.00 96.38 268 GLY A C 1
ATOM 2058 O O . GLY A 1 268 ? -1.564 -23.667 5.780 1.00 96.38 268 GLY A O 1
ATOM 2059 N N . GLY A 1 269 ? -0.563 -23.597 3.763 1.00 91.06 269 GLY A N 1
ATOM 2060 C CA . GLY A 1 269 ? -1.769 -23.905 2.993 1.00 91.06 269 GLY A CA 1
ATOM 2061 C C . GLY A 1 269 ? -2.829 -22.805 3.081 1.00 91.06 269 GLY A C 1
ATOM 2062 O O . GLY A 1 269 ? -4.018 -23.104 3.039 1.00 91.06 269 GLY A O 1
ATOM 2063 N N . GLY A 1 270 ? -2.410 -21.547 3.263 1.00 88.75 270 GLY A N 1
ATOM 2064 C CA . GLY A 1 270 ? -3.315 -20.420 3.485 1.00 88.75 270 GLY A CA 1
ATOM 2065 C C . GLY A 1 270 ? -3.944 -20.355 4.884 1.00 88.75 270 GLY A C 1
ATOM 2066 O O . GLY A 1 270 ? -4.780 -19.483 5.108 1.00 88.75 270 GLY A O 1
ATOM 2067 N N . GLU A 1 271 ? -3.560 -21.224 5.827 1.00 96.31 271 GLU A N 1
ATOM 2068 C CA . GLU A 1 271 ? -3.953 -21.136 7.241 1.00 96.31 271 GLU A CA 1
ATOM 2069 C C . GLU A 1 271 ? -2.829 -20.481 8.057 1.00 96.31 271 GLU A C 1
ATOM 2071 O O . GLU A 1 271 ? -1.722 -21.017 8.155 1.00 96.31 271 GLU A O 1
ATOM 2076 N N . LEU A 1 272 ? -3.117 -19.324 8.657 1.00 98.00 272 LEU A N 1
ATOM 2077 C CA . LEU A 1 272 ? -2.257 -18.627 9.610 1.00 98.00 272 LEU A CA 1
ATOM 2078 C C . LEU A 1 272 ? -2.806 -18.823 11.027 1.00 98.00 272 LEU A C 1
ATOM 2080 O O . LEU A 1 272 ? -3.927 -18.422 11.337 1.00 98.00 272 LEU A O 1
ATOM 2084 N N . ILE A 1 273 ? -2.001 -19.392 11.918 1.00 97.75 273 ILE A N 1
ATOM 2085 C CA . ILE A 1 273 ? -2.367 -19.600 13.319 1.00 97.75 273 ILE A CA 1
ATOM 2086 C C . ILE A 1 273 ? -1.423 -18.787 14.198 1.00 97.75 273 ILE A C 1
ATOM 2088 O O . ILE A 1 273 ? -0.216 -19.035 14.225 1.00 97.75 273 ILE A O 1
ATOM 2092 N N . GLN A 1 274 ? -1.970 -17.828 14.941 1.00 98.50 274 GLN A N 1
ATOM 2093 C CA . GLN A 1 274 ? -1.233 -17.145 15.996 1.00 98.50 274 GLN A CA 1
ATOM 2094 C C . GLN A 1 274 ? -1.299 -17.982 17.275 1.00 98.50 274 GLN A C 1
ATOM 2096 O O . GLN A 1 274 ? -2.383 -18.158 17.835 1.00 98.50 274 GLN A O 1
ATOM 2101 N N . ILE A 1 275 ? -0.145 -18.463 17.746 1.00 97.25 275 ILE A N 1
ATOM 2102 C CA . ILE A 1 275 ? -0.048 -19.311 18.949 1.00 97.25 275 ILE A CA 1
ATOM 2103 C C . ILE A 1 275 ? 0.680 -18.640 20.121 1.00 97.25 275 ILE A C 1
ATOM 2105 O O . ILE A 1 275 ? 0.547 -19.089 21.257 1.00 97.25 275 ILE A O 1
ATOM 2109 N N . VAL A 1 276 ? 1.417 -17.554 19.876 1.00 98.00 276 VAL A N 1
ATOM 2110 C CA . VAL A 1 276 ? 2.012 -16.708 20.921 1.00 98.00 276 VAL A CA 1
ATOM 2111 C C . VAL A 1 276 ? 1.689 -15.252 20.604 1.00 98.00 276 VAL A C 1
ATOM 2113 O O . VAL A 1 276 ? 1.895 -14.779 19.484 1.00 98.00 276 VAL A O 1
ATOM 2116 N N . ASP A 1 277 ? 1.169 -14.532 21.597 1.00 94.88 277 ASP A N 1
ATOM 2117 C CA . ASP A 1 277 ? 0.917 -13.099 21.473 1.00 94.88 277 ASP A CA 1
ATOM 2118 C C . ASP A 1 277 ? 2.242 -12.340 21.302 1.00 94.88 277 ASP A C 1
ATOM 2120 O O . ASP A 1 277 ? 3.212 -12.616 22.004 1.00 94.88 277 ASP A O 1
ATOM 2124 N N . THR A 1 278 ? 2.305 -11.364 20.394 1.00 94.56 278 THR A N 1
ATOM 2125 C CA . THR A 1 278 ? 3.548 -10.622 20.109 1.00 94.56 278 THR A CA 1
ATOM 2126 C C . THR A 1 278 ? 4.051 -9.785 21.290 1.00 94.56 278 THR A C 1
ATOM 2128 O O . THR A 1 278 ? 5.212 -9.380 21.294 1.00 94.56 278 THR A O 1
ATOM 2131 N N . SER A 1 279 ? 3.223 -9.546 22.314 1.00 92.62 279 SER A N 1
ATOM 2132 C CA . SER A 1 279 ? 3.659 -8.969 23.598 1.00 92.62 279 SER A CA 1
ATOM 2133 C C . SER A 1 279 ? 4.508 -9.925 24.451 1.00 92.62 279 SER A C 1
ATOM 2135 O O . SER A 1 279 ? 5.161 -9.491 25.398 1.00 92.62 279 SER A O 1
ATOM 2137 N N . ARG A 1 280 ? 4.535 -11.221 24.124 1.00 96.62 280 ARG A N 1
ATOM 2138 C CA . ARG A 1 280 ? 5.354 -12.262 24.762 1.00 96.62 280 ARG A CA 1
ATOM 2139 C C . ARG A 1 280 ? 6.490 -12.678 23.831 1.00 96.62 280 ARG A C 1
ATOM 2141 O O . ARG A 1 280 ? 6.477 -12.343 22.651 1.00 96.62 280 ARG A O 1
ATOM 2148 N N . ALA A 1 281 ? 7.491 -13.369 24.366 1.00 97.38 281 ALA A N 1
ATOM 2149 C CA . ALA A 1 281 ? 8.592 -13.930 23.592 1.00 97.38 281 ALA A CA 1
ATOM 2150 C C . ALA A 1 281 ? 8.308 -15.408 23.276 1.00 97.38 281 ALA A C 1
ATOM 2152 O O . ALA A 1 281 ? 8.164 -16.212 24.200 1.00 97.38 281 ALA A O 1
ATOM 2153 N N . SER A 1 282 ? 8.231 -15.764 21.991 1.00 98.06 282 SER A N 1
ATOM 2154 C CA . SER A 1 282 ? 8.216 -17.166 21.552 1.00 98.06 282 SER A CA 1
ATOM 2155 C C . SER A 1 282 ? 9.571 -17.836 21.802 1.00 98.06 282 SER A C 1
ATOM 2157 O O . SER A 1 282 ? 10.583 -17.151 21.917 1.00 98.06 282 SER A O 1
ATOM 2159 N N . TRP A 1 283 ? 9.605 -19.164 21.880 1.00 98.12 283 TRP A N 1
ATOM 2160 C CA . TRP A 1 283 ? 10.822 -19.959 22.058 1.00 98.12 283 TRP A CA 1
ATOM 2161 C C . TRP A 1 283 ? 11.329 -20.450 20.697 1.00 98.12 283 TRP A C 1
ATOM 2163 O O . TRP A 1 283 ? 11.118 -21.604 20.337 1.00 98.12 283 TRP A O 1
ATOM 2173 N N . SER A 1 284 ? 11.929 -19.552 19.908 1.00 96.50 284 SER A N 1
ATOM 2174 C CA . SER A 1 284 ? 12.253 -19.812 18.490 1.00 96.50 284 SER A CA 1
ATOM 2175 C C . SER A 1 284 ? 13.736 -19.674 18.143 1.00 96.50 284 SER A C 1
ATOM 2177 O O . SER A 1 284 ? 14.229 -20.378 17.273 1.00 96.50 284 SER A O 1
ATOM 2179 N N . VAL A 1 285 ? 14.431 -18.732 18.782 1.00 95.44 285 VAL A N 1
ATOM 2180 C CA . VAL A 1 285 ? 15.749 -18.212 18.373 1.00 95.44 285 VAL A CA 1
ATOM 2181 C C . VAL A 1 285 ? 16.646 -17.902 19.579 1.00 95.44 285 VAL A C 1
ATOM 2183 O O . VAL A 1 285 ? 17.381 -16.914 19.594 1.00 95.44 285 VAL A O 1
ATOM 2186 N N . LEU A 1 286 ? 16.575 -18.736 20.623 1.00 94.31 286 LEU A N 1
ATOM 2187 C CA . LEU A 1 286 ? 17.439 -18.643 21.812 1.00 94.31 286 LEU A CA 1
ATOM 2188 C C . LEU A 1 286 ? 17.399 -17.236 22.454 1.00 94.31 286 LEU A C 1
ATOM 2190 O O . LEU A 1 286 ? 16.323 -16.682 22.686 1.00 94.31 286 LEU A O 1
ATOM 2194 N N . ASP A 1 287 ? 18.549 -16.618 22.717 1.00 93.81 287 ASP A N 1
ATOM 2195 C CA . ASP A 1 287 ? 18.643 -15.296 23.351 1.00 93.81 287 ASP A CA 1
ATOM 2196 C C . ASP A 1 287 ? 17.996 -14.170 22.527 1.00 93.81 287 ASP A C 1
ATOM 2198 O O . ASP A 1 287 ? 17.652 -13.112 23.066 1.00 93.81 287 ASP A O 1
ATOM 2202 N N . ALA A 1 288 ? 17.765 -14.385 21.225 1.00 95.50 288 ALA A N 1
ATOM 2203 C CA . ALA A 1 288 ? 17.063 -13.425 20.380 1.00 95.50 288 ALA A CA 1
ATOM 2204 C C . ALA A 1 288 ? 15.537 -13.418 20.586 1.00 95.50 288 ALA A C 1
ATOM 2206 O O . ALA A 1 288 ? 14.854 -12.505 20.113 1.00 95.50 288 ALA A O 1
ATOM 2207 N N . ASN A 1 289 ? 14.981 -14.369 21.348 1.00 96.81 289 ASN A N 1
ATOM 2208 C CA . ASN A 1 289 ? 13.541 -14.472 21.618 1.00 96.81 289 ASN A CA 1
ATOM 2209 C C . ASN A 1 289 ? 12.955 -13.165 22.175 1.00 96.81 289 ASN A C 1
ATOM 2211 O O . ASN A 1 289 ? 11.865 -12.735 21.792 1.00 96.81 289 ASN A O 1
ATOM 2215 N N . ALA A 1 290 ? 13.706 -12.488 23.049 1.00 92.19 290 ALA A N 1
ATOM 2216 C CA . ALA A 1 290 ? 13.250 -11.281 23.728 1.00 92.19 290 ALA A CA 1
ATOM 2217 C C . ALA A 1 290 ? 12.968 -10.102 22.781 1.00 92.19 290 ALA A C 1
ATOM 2219 O O . ALA A 1 290 ? 12.168 -9.241 23.130 1.00 92.19 290 ALA A O 1
ATOM 2220 N N . TYR A 1 291 ? 13.579 -10.047 21.594 1.00 93.81 291 TYR A N 1
ATOM 2221 C CA . TYR A 1 291 ? 13.513 -8.892 20.683 1.00 93.81 291 TYR A CA 1
ATOM 2222 C C . TYR A 1 291 ? 13.194 -9.275 19.229 1.00 93.81 291 TYR A C 1
ATOM 2224 O O . TYR A 1 291 ? 13.472 -8.514 18.299 1.00 93.81 291 TYR A O 1
ATOM 2232 N N . THR A 1 292 ? 12.560 -10.430 19.026 1.00 97.44 292 THR A N 1
ATOM 2233 C CA . THR A 1 292 ? 12.119 -10.908 17.708 1.00 97.44 292 THR A CA 1
ATOM 2234 C C . THR A 1 292 ? 10.631 -11.256 17.698 1.00 97.44 292 THR A C 1
ATOM 2236 O O . THR A 1 292 ? 10.046 -11.621 18.725 1.00 97.44 292 THR A O 1
ATOM 2239 N N . ILE A 1 293 ? 10.013 -11.125 16.527 1.00 98.62 293 ILE A N 1
ATOM 2240 C CA . ILE A 1 293 ? 8.732 -11.745 16.170 1.00 98.62 293 ILE A CA 1
ATOM 2241 C C . ILE A 1 293 ? 9.051 -12.852 15.165 1.00 98.62 293 ILE A C 1
ATOM 2243 O O . ILE A 1 293 ? 9.882 -12.651 14.288 1.00 98.62 293 ILE A O 1
ATOM 2247 N N . ASN A 1 294 ? 8.422 -14.020 15.294 1.00 98.75 294 ASN A N 1
ATOM 2248 C CA . ASN A 1 294 ? 8.835 -15.233 14.583 1.00 98.75 294 ASN A CA 1
ATOM 2249 C C . ASN A 1 294 ? 7.639 -15.887 13.883 1.00 98.75 294 ASN A C 1
ATOM 2251 O O . ASN A 1 294 ? 6.638 -16.181 14.544 1.00 98.75 294 ASN A O 1
ATOM 2255 N N . LEU A 1 295 ? 7.761 -16.128 12.577 1.00 98.81 295 LEU A N 1
ATOM 2256 C CA . LEU A 1 295 ? 6.795 -16.857 11.756 1.00 98.81 295 LEU A CA 1
ATOM 2257 C C . LEU A 1 295 ? 7.446 -18.124 11.206 1.00 98.81 295 LEU A C 1
ATOM 2259 O O . LEU A 1 295 ? 8.485 -18.044 10.557 1.00 98.81 295 LEU A O 1
ATOM 2263 N N . CYS A 1 296 ? 6.819 -19.275 11.430 1.00 98.75 296 CYS A N 1
ATOM 2264 C CA . CYS A 1 296 ? 7.274 -20.553 10.893 1.00 98.75 296 CYS A CA 1
ATOM 2265 C C . CYS A 1 296 ? 6.353 -21.050 9.780 1.00 98.75 296 CYS A C 1
ATOM 2267 O O . CYS A 1 296 ? 5.134 -21.131 9.956 1.00 98.75 296 CYS A O 1
ATOM 2269 N N . PHE A 1 297 ? 6.937 -21.406 8.638 1.00 98.69 297 PHE A N 1
ATOM 2270 C CA . PHE A 1 297 ? 6.230 -22.131 7.593 1.00 98.69 297 PHE A CA 1
ATOM 2271 C C . PHE A 1 297 ? 6.037 -23.585 8.046 1.00 98.69 297 PHE A C 1
ATOM 2273 O O . PHE A 1 297 ? 7.000 -24.333 8.185 1.00 98.69 297 PHE A O 1
ATOM 2280 N N . ALA A 1 298 ? 4.799 -24.018 8.265 1.00 97.94 298 ALA A N 1
ATOM 2281 C CA . ALA A 1 298 ? 4.490 -25.424 8.519 1.00 97.94 298 ALA A CA 1
ATOM 2282 C C . ALA A 1 298 ? 4.668 -26.261 7.250 1.00 97.94 298 ALA A C 1
ATOM 2284 O O . ALA A 1 298 ? 4.564 -25.722 6.147 1.00 97.94 298 ALA A O 1
ATOM 2285 N N . ALA A 1 299 ? 4.875 -27.569 7.395 1.00 96.50 299 ALA A N 1
ATOM 2286 C CA . ALA A 1 299 ? 5.129 -28.492 6.292 1.00 96.50 299 ALA A CA 1
ATOM 2287 C C . ALA A 1 299 ? 6.266 -28.011 5.365 1.00 96.50 299 ALA A C 1
ATOM 2289 O O . ALA A 1 299 ? 6.078 -27.971 4.150 1.00 96.50 299 ALA A O 1
ATOM 2290 N N . SER A 1 300 ? 7.384 -27.528 5.918 1.00 97.62 300 SER A N 1
ATOM 2291 C CA . SER A 1 300 ? 8.479 -26.921 5.147 1.00 97.62 300 SER A CA 1
ATOM 2292 C C . SER A 1 300 ? 9.862 -27.401 5.579 1.00 97.62 300 SER A C 1
ATOM 2294 O O . SER A 1 300 ? 10.043 -27.861 6.710 1.00 97.62 300 SER A O 1
ATOM 2296 N N . PHE A 1 301 ? 10.823 -27.265 4.661 1.00 97.38 301 PHE A N 1
ATOM 2297 C CA . PHE A 1 301 ? 12.202 -27.708 4.830 1.00 97.38 301 PHE A CA 1
ATOM 2298 C C . PHE A 1 301 ? 13.183 -26.639 4.328 1.00 97.38 301 PHE A C 1
ATOM 2300 O O . PHE A 1 301 ? 12.976 -26.068 3.256 1.00 97.38 301 PHE A O 1
ATOM 2307 N N . ALA A 1 302 ? 14.247 -26.368 5.082 1.00 95.88 302 ALA A N 1
ATOM 2308 C CA . ALA A 1 302 ? 15.304 -25.423 4.714 1.00 95.88 302 ALA A CA 1
ATOM 2309 C C . ALA A 1 302 ? 16.105 -25.893 3.485 1.00 95.88 302 ALA A C 1
ATOM 2311 O O . ALA A 1 302 ? 16.707 -25.096 2.771 1.00 95.88 302 ALA A O 1
ATOM 2312 N N . GLU A 1 303 ? 16.094 -27.195 3.213 1.00 96.06 303 GLU A N 1
ATOM 2313 C CA . GLU A 1 303 ? 16.766 -27.825 2.080 1.00 96.06 303 GLU A CA 1
ATOM 2314 C C . GLU A 1 303 ? 16.009 -27.641 0.757 1.00 96.06 303 GLU A C 1
ATOM 2316 O O . GLU A 1 303 ? 16.540 -27.975 -0.302 1.00 96.06 303 GLU A O 1
ATOM 2321 N N . TRP A 1 304 ? 14.778 -27.116 0.798 1.00 97.19 304 TRP A N 1
ATOM 2322 C CA . TRP A 1 304 ? 13.983 -26.898 -0.403 1.00 97.19 304 TRP A CA 1
ATOM 2323 C C . TRP A 1 304 ? 14.678 -25.983 -1.402 1.00 97.19 304 TRP A C 1
ATOM 2325 O O . TRP A 1 304 ? 15.154 -24.890 -1.087 1.00 97.19 304 TRP A O 1
ATOM 2335 N N . SER A 1 305 ? 14.644 -26.420 -2.655 1.00 96.81 305 SER A N 1
ATOM 2336 C CA . SER A 1 305 ? 15.006 -25.619 -3.810 1.00 96.81 305 SER A CA 1
ATOM 2337 C C . SER A 1 305 ? 14.079 -24.411 -3.962 1.00 96.81 305 SER A C 1
ATOM 2339 O O . SER A 1 305 ? 12.948 -24.363 -3.463 1.00 96.81 305 SER A O 1
ATOM 2341 N N . ARG A 1 306 ? 14.535 -23.430 -4.744 1.00 94.88 306 ARG A N 1
ATOM 2342 C CA . ARG A 1 306 ? 13.713 -22.277 -5.127 1.00 94.88 306 ARG A CA 1
ATOM 2343 C C . ARG A 1 306 ? 12.391 -22.693 -5.767 1.00 94.88 306 ARG A C 1
ATOM 2345 O O . ARG A 1 306 ? 11.360 -22.093 -5.481 1.00 94.88 306 ARG A O 1
ATOM 2352 N N . GLU A 1 307 ? 12.412 -23.705 -6.624 1.00 90.81 307 GLU A N 1
ATOM 2353 C CA . GLU A 1 307 ? 11.220 -24.192 -7.321 1.00 90.81 307 GLU A CA 1
ATOM 2354 C C . GLU A 1 307 ? 10.201 -24.798 -6.352 1.00 90.81 307 GLU A C 1
ATOM 2356 O O . GLU A 1 307 ? 9.003 -24.558 -6.490 1.00 90.81 307 GLU A O 1
ATOM 2361 N N . GLU A 1 308 ? 10.658 -25.526 -5.332 1.00 94.88 308 GLU A N 1
ATOM 2362 C CA . GLU A 1 308 ? 9.792 -26.062 -4.277 1.00 94.88 308 GLU A CA 1
ATOM 2363 C C . GLU A 1 308 ? 9.166 -24.954 -3.432 1.00 94.88 308 GLU A C 1
ATOM 2365 O O . GLU A 1 308 ? 7.953 -24.969 -3.211 1.00 94.88 308 GLU A O 1
ATOM 2370 N N . TRP A 1 309 ? 9.943 -23.938 -3.051 1.00 96.44 309 TRP A N 1
ATOM 2371 C CA . TRP A 1 309 ? 9.405 -22.757 -2.376 1.00 96.44 309 TRP A CA 1
ATOM 2372 C C . TRP A 1 309 ? 8.362 -22.023 -3.219 1.00 96.44 309 TRP A C 1
ATOM 2374 O O . TRP A 1 309 ? 7.314 -21.623 -2.711 1.00 96.44 309 TRP A O 1
ATOM 2384 N N . LEU A 1 310 ? 8.612 -21.867 -4.520 1.00 86.44 310 LEU A N 1
ATOM 2385 C CA . LEU A 1 310 ? 7.695 -21.172 -5.422 1.00 86.44 310 LEU A CA 1
ATOM 2386 C C . LEU A 1 310 ? 6.382 -21.934 -5.656 1.00 86.44 310 LEU A C 1
ATOM 2388 O O . LEU A 1 310 ? 5.374 -21.290 -5.940 1.00 86.44 310 LEU A O 1
ATOM 2392 N N . LYS A 1 311 ? 6.323 -23.255 -5.434 1.00 89.31 311 LYS A N 1
ATOM 2393 C CA . LYS A 1 311 ? 5.037 -23.986 -5.373 1.00 89.31 311 LYS A CA 1
ATOM 2394 C C . LYS A 1 311 ? 4.149 -23.509 -4.215 1.00 89.31 311 LYS A C 1
ATOM 2396 O O . LYS A 1 311 ? 2.938 -23.688 -4.267 1.00 89.31 311 LYS A O 1
ATOM 2401 N N . ARG A 1 312 ? 4.729 -22.860 -3.198 1.00 90.50 312 ARG A N 1
ATOM 2402 C CA . ARG A 1 312 ? 4.040 -22.252 -2.045 1.00 90.50 312 ARG A CA 1
ATOM 2403 C C . ARG A 1 312 ? 4.043 -20.725 -2.094 1.00 90.50 312 ARG A C 1
ATOM 2405 O O . ARG A 1 312 ? 4.078 -20.047 -1.066 1.00 90.50 312 ARG A O 1
ATOM 2412 N N . ARG A 1 313 ? 3.988 -20.168 -3.305 1.00 91.12 313 ARG A N 1
ATOM 2413 C CA . ARG A 1 313 ? 4.000 -18.723 -3.562 1.00 91.12 313 ARG A CA 1
ATOM 2414 C C . ARG A 1 313 ? 2.986 -17.936 -2.727 1.00 91.12 313 ARG A C 1
ATOM 2416 O O . ARG A 1 313 ? 3.312 -16.828 -2.295 1.00 91.12 313 ARG A O 1
ATOM 2423 N N . ASP A 1 314 ? 1.796 -18.487 -2.506 1.00 87.25 314 ASP A N 1
ATOM 2424 C CA . ASP A 1 314 ? 0.734 -17.820 -1.747 1.00 87.25 314 ASP A CA 1
ATOM 2425 C C . ASP A 1 314 ? 1.087 -17.684 -0.262 1.00 87.25 314 ASP A C 1
ATOM 2427 O O . ASP A 1 314 ? 0.965 -16.591 0.291 1.00 87.25 314 ASP A O 1
ATOM 2431 N N . ASP A 1 315 ? 1.637 -18.732 0.361 1.00 94.19 315 ASP A N 1
ATOM 2432 C CA . ASP A 1 315 ? 2.117 -18.672 1.748 1.00 94.19 315 ASP A CA 1
ATOM 2433 C C . ASP A 1 315 ? 3.262 -17.648 1.887 1.00 94.19 315 ASP A C 1
ATOM 2435 O O . ASP A 1 315 ? 3.290 -16.866 2.833 1.00 94.19 315 ASP A O 1
ATOM 2439 N N . ILE A 1 316 ? 4.178 -17.566 0.914 1.00 96.06 316 ILE A N 1
ATOM 2440 C CA . ILE A 1 316 ? 5.247 -16.547 0.910 1.00 96.06 316 ILE A CA 1
ATOM 2441 C C . ILE A 1 316 ? 4.650 -15.129 0.886 1.00 96.06 316 ILE A C 1
ATOM 2443 O O . ILE A 1 316 ? 5.112 -14.244 1.612 1.00 96.06 316 ILE A O 1
ATOM 2447 N N . ARG A 1 317 ? 3.586 -14.916 0.099 1.00 91.88 317 ARG A N 1
ATOM 2448 C CA . ARG A 1 317 ? 2.880 -13.629 0.035 1.00 91.88 317 ARG A CA 1
ATOM 2449 C C . ARG A 1 317 ? 2.202 -13.282 1.354 1.00 91.88 317 ARG A C 1
ATOM 2451 O O . ARG A 1 317 ? 2.260 -12.131 1.786 1.00 91.88 317 ARG A O 1
ATOM 2458 N N . VAL A 1 318 ? 1.553 -14.264 1.984 1.00 94.44 318 VAL A N 1
ATOM 2459 C CA . VAL A 1 318 ? 0.927 -14.111 3.305 1.00 94.44 318 VAL A CA 1
ATOM 2460 C C . VAL A 1 318 ? 1.987 -13.752 4.341 1.00 94.44 318 VAL A C 1
ATOM 2462 O O . VAL A 1 318 ? 1.819 -12.765 5.050 1.00 94.44 318 VAL A O 1
ATOM 2465 N N . ALA A 1 319 ? 3.120 -14.456 4.378 1.00 98.25 319 ALA A N 1
ATOM 2466 C CA . ALA A 1 319 ? 4.212 -14.145 5.297 1.00 98.25 319 ALA A CA 1
ATOM 2467 C C . ALA A 1 319 ? 4.734 -12.709 5.123 1.00 98.25 319 ALA A C 1
ATOM 2469 O O . ALA A 1 319 ? 4.947 -12.020 6.118 1.00 98.25 319 ALA A O 1
ATOM 2470 N N . ALA A 1 320 ? 4.882 -12.225 3.885 1.00 96.25 320 ALA A N 1
ATOM 2471 C CA . ALA A 1 320 ? 5.290 -10.845 3.614 1.00 96.25 320 ALA A CA 1
ATOM 2472 C C . ALA A 1 320 ? 4.257 -9.818 4.112 1.00 96.25 320 ALA A C 1
ATOM 2474 O O . ALA A 1 320 ? 4.624 -8.811 4.722 1.00 96.25 320 ALA A O 1
ATOM 2475 N N . TYR A 1 321 ? 2.963 -10.085 3.903 1.00 93.38 321 TYR A N 1
ATOM 2476 C CA . TYR A 1 321 ? 1.876 -9.252 4.424 1.00 93.38 321 TYR A CA 1
ATOM 2477 C C . TYR A 1 321 ? 1.901 -9.178 5.960 1.00 93.38 321 TYR A C 1
ATOM 2479 O O . TYR A 1 321 ? 1.843 -8.084 6.529 1.00 93.38 321 TYR A O 1
ATOM 2487 N N . ILE A 1 322 ? 2.051 -10.325 6.632 1.00 97.19 322 ILE A N 1
ATOM 2488 C CA . ILE A 1 322 ? 2.130 -10.404 8.096 1.00 97.19 322 ILE A CA 1
ATOM 2489 C C . ILE A 1 322 ? 3.395 -9.723 8.619 1.00 97.19 322 ILE A C 1
ATOM 2491 O O . ILE A 1 322 ? 3.315 -8.959 9.578 1.00 97.19 322 ILE A O 1
ATOM 2495 N N . ALA A 1 323 ? 4.539 -9.903 7.958 1.00 97.56 323 ALA A N 1
ATOM 2496 C CA . ALA A 1 323 ? 5.780 -9.237 8.334 1.00 97.56 323 ALA A CA 1
ATOM 2497 C C . ALA A 1 323 ? 5.627 -7.708 8.319 1.00 97.56 323 ALA A C 1
ATOM 2499 O O . ALA A 1 323 ? 5.991 -7.053 9.290 1.00 97.56 323 ALA A O 1
ATOM 2500 N N . VAL A 1 324 ? 5.017 -7.130 7.275 1.00 91.25 324 VAL A N 1
ATOM 2501 C CA . VAL A 1 324 ? 4.759 -5.679 7.211 1.00 91.25 324 VAL A CA 1
ATOM 2502 C C . VAL A 1 324 ? 3.752 -5.228 8.269 1.00 91.25 324 VAL A C 1
ATOM 2504 O O . VAL A 1 324 ? 3.953 -4.183 8.895 1.00 91.25 324 VAL A O 1
ATOM 2507 N N . ARG A 1 325 ? 2.678 -6.000 8.487 1.00 92.00 325 ARG A N 1
ATOM 2508 C CA . ARG A 1 325 ? 1.659 -5.718 9.511 1.00 92.00 325 ARG A CA 1
ATOM 2509 C C . ARG A 1 325 ? 2.287 -5.625 10.900 1.00 92.00 325 ARG A C 1
ATOM 2511 O O . ARG A 1 325 ? 2.113 -4.619 11.589 1.00 92.00 325 ARG A O 1
ATOM 2518 N N . GLU A 1 326 ? 3.045 -6.644 11.288 1.00 92.94 326 GLU A N 1
ATOM 2519 C CA . GLU A 1 326 ? 3.673 -6.713 12.606 1.00 92.94 326 GLU A CA 1
ATOM 2520 C C . GLU A 1 326 ? 4.840 -5.736 12.736 1.00 92.94 326 GLU A C 1
ATOM 2522 O O . GLU A 1 326 ? 5.004 -5.125 13.791 1.00 92.94 326 GLU A O 1
ATOM 2527 N N . ALA A 1 327 ? 5.602 -5.508 11.662 1.00 88.88 327 ALA A N 1
ATOM 2528 C CA . ALA A 1 327 ? 6.687 -4.540 11.680 1.00 88.88 327 ALA A CA 1
ATOM 2529 C C . ALA A 1 327 ? 6.179 -3.117 11.937 1.00 88.88 327 ALA A C 1
ATOM 2531 O O . ALA A 1 327 ? 6.697 -2.430 12.816 1.00 88.88 327 ALA A O 1
ATOM 2532 N N . ARG A 1 328 ? 5.095 -2.706 11.264 1.00 82.06 328 ARG A N 1
ATOM 2533 C CA . ARG A 1 328 ? 4.436 -1.413 11.517 1.00 82.06 328 ARG A CA 1
ATOM 2534 C C . ARG A 1 328 ? 3.907 -1.302 12.946 1.00 82.06 328 ARG A C 1
ATOM 2536 O O . ARG A 1 328 ? 4.067 -0.255 13.565 1.00 82.06 328 ARG A O 1
ATOM 2543 N N . LYS A 1 329 ? 3.297 -2.368 13.472 1.00 80.19 329 LYS A N 1
ATOM 2544 C CA . LYS A 1 329 ? 2.752 -2.401 14.839 1.00 80.19 329 LYS A CA 1
ATOM 2545 C C . LYS A 1 329 ? 3.845 -2.295 15.907 1.00 80.19 329 LYS A C 1
ATOM 2547 O O . LYS A 1 329 ? 3.638 -1.635 16.919 1.00 80.19 329 LYS A O 1
ATOM 2552 N N . ALA A 1 330 ? 4.984 -2.951 15.692 1.00 77.19 330 ALA A N 1
ATOM 2553 C CA . ALA A 1 330 ? 6.076 -3.036 16.662 1.00 77.19 330 ALA A CA 1
ATOM 2554 C C . ALA A 1 330 ? 7.179 -1.977 16.470 1.00 77.19 330 ALA A C 1
ATOM 2556 O O . ALA A 1 330 ? 8.085 -1.901 17.295 1.00 77.19 330 ALA A O 1
ATOM 2557 N N . GLY A 1 331 ? 7.128 -1.174 15.399 1.00 78.62 331 GLY A N 1
ATOM 2558 C CA . GLY A 1 331 ? 8.184 -0.214 15.060 1.00 78.62 331 GLY A CA 1
ATOM 2559 C C . GLY A 1 331 ? 9.461 -0.860 14.502 1.00 78.62 331 GLY A C 1
ATOM 2560 O O . GLY A 1 331 ? 10.530 -0.259 14.573 1.00 78.62 331 GLY A O 1
ATOM 2561 N N . ILE A 1 332 ? 9.365 -2.076 13.956 1.00 89.12 332 ILE A N 1
ATOM 2562 C CA . ILE A 1 332 ? 10.467 -2.760 13.264 1.00 89.12 332 ILE A CA 1
ATOM 2563 C C . ILE A 1 332 ? 10.627 -2.146 11.864 1.00 89.12 332 ILE A C 1
ATOM 2565 O O . ILE A 1 332 ? 9.638 -1.853 11.187 1.00 89.12 332 ILE A O 1
ATOM 2569 N N . SER A 1 333 ? 11.867 -1.981 11.398 1.00 87.81 333 SER A N 1
ATOM 2570 C CA . SER A 1 333 ? 12.134 -1.622 10.003 1.00 87.81 333 SER A CA 1
ATOM 2571 C C . SER A 1 333 ? 11.542 -2.665 9.051 1.00 87.81 333 SER A C 1
ATOM 2573 O O . SER A 1 333 ? 11.679 -3.869 9.249 1.00 87.81 333 SER A O 1
ATOM 2575 N N . VAL A 1 334 ? 10.918 -2.202 7.974 1.00 85.50 334 VAL A N 1
ATOM 2576 C CA . VAL A 1 334 ? 10.404 -3.064 6.897 1.00 85.50 334 VAL A CA 1
ATOM 2577 C C . VAL A 1 334 ? 11.477 -3.421 5.857 1.00 85.50 334 VAL A C 1
ATOM 2579 O O . VAL A 1 334 ? 11.172 -4.044 4.844 1.00 85.50 334 VAL A O 1
ATOM 2582 N N . GLU A 1 335 ? 12.731 -3.014 6.079 1.00 89.81 335 GLU A N 1
ATOM 2583 C CA . GLU A 1 335 ? 13.878 -3.430 5.266 1.00 89.81 335 GLU A CA 1
ATOM 2584 C C . GLU A 1 335 ? 14.036 -4.955 5.339 1.00 89.81 335 GLU A C 1
ATOM 2586 O O . GLU A 1 335 ? 14.081 -5.530 6.427 1.00 89.81 335 GLU A O 1
ATOM 2591 N N . VAL A 1 336 ? 14.121 -5.614 4.181 1.00 94.94 336 VAL A N 1
ATOM 2592 C CA . VAL A 1 336 ? 14.422 -7.048 4.114 1.00 94.94 336 VAL A CA 1
ATOM 2593 C C . VAL A 1 336 ? 15.935 -7.233 4.145 1.00 94.94 336 VAL A C 1
ATOM 2595 O O . VAL A 1 336 ? 16.621 -6.920 3.171 1.00 94.94 336 VAL A O 1
ATOM 2598 N N . LEU A 1 337 ? 16.444 -7.760 5.255 1.00 92.94 337 LEU A N 1
ATOM 2599 C CA . LEU A 1 337 ? 17.852 -8.082 5.471 1.00 92.94 337 LEU A CA 1
ATOM 2600 C C . LEU A 1 337 ? 18.120 -9.468 4.869 1.00 92.94 337 LEU A C 1
ATOM 2602 O O . LEU A 1 337 ? 17.941 -10.487 5.535 1.00 92.94 337 LEU A O 1
ATOM 2606 N N . ARG A 1 338 ? 18.451 -9.507 3.574 1.00 86.81 338 ARG A N 1
ATOM 2607 C CA . ARG A 1 338 ? 18.608 -10.751 2.798 1.00 86.81 338 ARG A CA 1
ATOM 2608 C C . ARG A 1 338 ? 19.932 -11.474 3.119 1.00 86.81 338 ARG A C 1
ATOM 2610 O O . ARG A 1 338 ? 20.909 -10.790 3.430 1.00 86.81 338 ARG A O 1
ATOM 2617 N N . PRO A 1 339 ? 19.997 -12.811 2.953 1.00 78.62 339 PRO A N 1
ATOM 2618 C CA . PRO A 1 339 ? 21.247 -13.563 3.022 1.00 78.62 339 PRO A CA 1
ATOM 2619 C C . PRO A 1 339 ? 22.297 -13.071 2.016 1.00 78.62 339 PRO A C 1
ATOM 2621 O O . PRO A 1 339 ? 21.979 -12.693 0.888 1.00 78.62 339 PRO A O 1
ATOM 2624 N N . GLY A 1 340 ? 23.554 -13.091 2.455 1.00 72.56 340 GLY A N 1
ATOM 2625 C CA . GLY A 1 340 ? 24.701 -12.355 1.913 1.00 72.56 340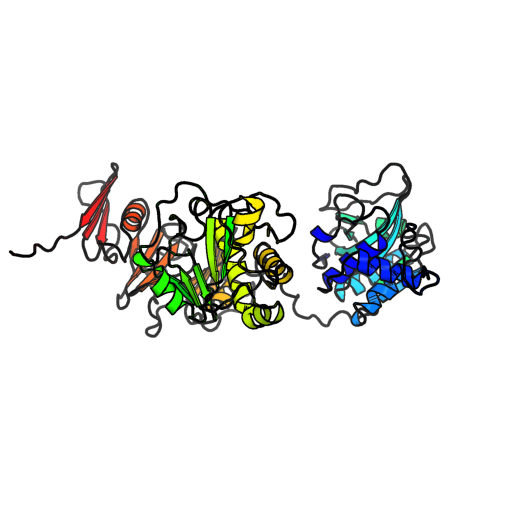 GLY A CA 1
ATOM 2626 C C . GLY A 1 340 ? 25.532 -11.863 3.106 1.00 72.56 340 GLY A C 1
ATOM 2627 O O . GLY A 1 340 ? 25.298 -12.348 4.214 1.00 72.56 340 GLY A O 1
ATOM 2628 N N . PRO A 1 341 ? 26.463 -10.902 2.982 1.00 77.81 341 PRO A N 1
ATOM 2629 C CA . PRO A 1 341 ? 26.955 -10.238 4.184 1.00 77.81 341 PRO A CA 1
ATOM 2630 C C . PRO A 1 341 ? 25.774 -9.516 4.853 1.00 77.81 341 PRO A C 1
ATOM 2632 O O . PRO A 1 341 ? 25.323 -8.469 4.383 1.00 77.81 341 PRO A O 1
ATOM 2635 N N . TYR A 1 342 ? 25.228 -10.104 5.921 1.00 86.88 342 TYR A N 1
ATOM 2636 C CA . TYR A 1 342 ? 24.080 -9.534 6.612 1.00 86.88 342 TYR A CA 1
ATOM 2637 C C . TYR A 1 342 ? 24.448 -8.185 7.222 1.00 86.88 342 TYR A C 1
ATOM 2639 O O . TYR A 1 342 ? 25.404 -8.046 7.988 1.00 86.88 342 TYR A O 1
ATOM 2647 N N . LYS A 1 343 ? 23.618 -7.183 6.944 1.00 84.81 343 LYS A N 1
ATOM 2648 C CA . LYS A 1 343 ? 23.654 -5.908 7.651 1.00 84.81 343 LYS A CA 1
ATOM 2649 C C . LYS A 1 343 ? 22.939 -6.073 8.989 1.00 84.81 343 LYS A C 1
ATOM 2651 O O . LYS A 1 343 ? 21.721 -6.238 9.028 1.00 84.81 343 LYS A O 1
ATOM 2656 N N . ARG A 1 344 ? 23.686 -6.004 10.093 1.00 90.00 344 ARG A N 1
ATOM 2657 C CA . ARG A 1 344 ? 23.110 -6.019 11.445 1.00 90.00 344 ARG A CA 1
ATOM 2658 C C . ARG A 1 344 ? 22.222 -4.789 11.651 1.00 90.00 344 ARG A C 1
ATOM 2660 O O . ARG A 1 344 ? 22.670 -3.661 11.461 1.00 90.00 344 ARG A O 1
ATOM 2667 N N . GLY A 1 345 ? 20.976 -4.998 12.065 1.00 88.31 345 GLY A N 1
ATOM 2668 C CA . GLY A 1 345 ? 20.023 -3.913 12.278 1.00 88.31 345 GLY A CA 1
ATOM 2669 C C . GLY A 1 345 ? 18.588 -4.384 12.499 1.00 88.31 345 GLY A C 1
ATOM 2670 O O . GLY A 1 345 ? 18.302 -5.579 12.576 1.00 88.31 345 GLY A O 1
ATOM 2671 N N . SER A 1 346 ? 17.676 -3.418 12.613 1.00 92.31 346 SER A N 1
ATOM 2672 C CA . SER A 1 346 ? 16.243 -3.708 12.597 1.00 92.31 346 SER A CA 1
ATOM 2673 C C . SER A 1 346 ? 15.802 -4.052 11.176 1.00 92.31 346 SER A C 1
ATOM 2675 O O . SER A 1 346 ? 16.245 -3.403 10.230 1.00 92.31 346 SER A O 1
ATOM 2677 N N . GLY A 1 347 ? 14.937 -5.052 11.021 1.00 90.00 347 GLY A N 1
ATOM 2678 C CA . GLY A 1 347 ? 14.506 -5.507 9.700 1.00 90.00 347 GLY A CA 1
ATOM 2679 C C . GLY A 1 347 ? 13.801 -6.859 9.701 1.00 90.00 347 GLY A C 1
ATOM 2680 O O . GLY A 1 347 ? 13.732 -7.546 10.724 1.00 90.00 347 GLY A O 1
ATOM 2681 N N . ILE A 1 348 ? 13.312 -7.255 8.532 1.00 98.25 348 ILE A N 1
ATOM 2682 C CA . ILE A 1 348 ? 12.727 -8.571 8.267 1.00 98.25 348 ILE A CA 1
ATOM 2683 C C . ILE A 1 348 ? 13.831 -9.492 7.743 1.00 98.25 348 ILE A C 1
ATOM 2685 O O . ILE A 1 348 ? 14.552 -9.117 6.820 1.00 98.25 348 ILE A O 1
ATOM 2689 N N . SER A 1 349 ? 13.980 -10.681 8.318 1.00 97.62 349 SER A N 1
ATOM 2690 C CA . SER A 1 349 ? 15.036 -11.628 7.947 1.00 97.62 349 SER A CA 1
ATOM 2691 C C . SER A 1 349 ? 14.643 -13.070 8.294 1.00 97.62 349 SER A C 1
ATOM 2693 O O . SER A 1 349 ? 13.456 -13.379 8.391 1.00 97.62 349 SER A O 1
ATOM 2695 N N . ASP A 1 350 ? 15.614 -13.961 8.449 1.00 97.19 350 ASP A N 1
ATOM 2696 C CA . ASP A 1 350 ? 15.454 -15.380 8.769 1.00 97.19 350 ASP A CA 1
ATOM 2697 C C . ASP A 1 350 ? 16.292 -15.805 9.983 1.00 97.19 350 ASP A C 1
ATOM 2699 O O . ASP A 1 350 ? 16.971 -14.990 10.610 1.00 97.19 350 ASP A O 1
ATOM 2703 N N . HIS A 1 351 ? 16.231 -17.082 10.360 1.00 95.88 351 HIS A N 1
ATOM 2704 C CA . HIS A 1 351 ? 17.050 -17.606 11.453 1.00 95.88 351 HIS A CA 1
ATOM 2705 C C . HIS A 1 351 ? 18.544 -17.475 11.145 1.00 95.88 351 HIS A C 1
ATOM 2707 O O . HIS A 1 351 ? 19.333 -17.130 12.024 1.00 95.88 351 HIS A O 1
ATOM 2713 N N . LYS A 1 352 ? 18.938 -17.651 9.880 1.00 95.00 352 LYS A N 1
ATOM 2714 C CA . LYS A 1 352 ? 20.333 -17.514 9.457 1.00 95.00 352 LYS A CA 1
ATOM 2715 C C . LYS A 1 352 ? 20.941 -16.145 9.811 1.00 95.00 352 LYS A C 1
ATOM 2717 O O . LYS A 1 352 ? 22.097 -16.098 10.230 1.00 95.00 352 LYS A O 1
ATOM 2722 N N . TYR A 1 353 ? 20.172 -15.052 9.770 1.00 96.12 353 TYR A N 1
ATOM 2723 C CA . TYR A 1 353 ? 20.606 -13.747 10.296 1.00 96.12 353 TYR A CA 1
ATOM 2724 C C . TYR A 1 353 ? 20.982 -13.784 11.785 1.00 96.12 353 TYR A C 1
ATOM 2726 O O . TYR A 1 353 ? 21.954 -13.153 12.199 1.00 96.12 353 TYR A O 1
ATOM 2734 N N . VAL A 1 354 ? 20.241 -14.527 12.609 1.00 95.00 354 VAL A N 1
ATOM 2735 C CA . VAL A 1 354 ? 20.533 -14.671 14.045 1.00 95.00 354 VAL A CA 1
ATOM 2736 C C . VAL A 1 354 ? 21.876 -15.373 14.249 1.00 95.00 354 VAL A C 1
ATOM 2738 O O . VAL A 1 354 ? 22.689 -14.928 15.059 1.00 95.00 354 VAL A O 1
ATOM 2741 N N . THR A 1 355 ? 22.157 -16.403 13.456 1.00 92.81 355 THR A N 1
ATOM 2742 C CA . THR A 1 355 ? 23.439 -17.110 13.506 1.00 92.81 355 THR A CA 1
ATOM 2743 C C . THR A 1 355 ? 24.589 -16.267 12.956 1.00 92.81 355 THR A C 1
ATOM 2745 O O . THR A 1 355 ? 25.573 -16.060 13.661 1.00 92.81 355 THR A O 1
ATOM 2748 N N . GLU A 1 356 ? 24.478 -15.716 11.748 1.00 92.81 356 GLU A N 1
ATOM 2749 C CA . GLU A 1 356 ? 25.610 -15.053 11.084 1.00 92.81 356 GLU A CA 1
ATOM 2750 C C . GLU A 1 356 ? 25.812 -13.591 11.509 1.00 92.81 356 GLU A C 1
ATOM 2752 O O . GLU A 1 356 ? 26.949 -13.142 11.645 1.00 92.81 356 GLU A O 1
ATOM 2757 N N . ALA A 1 357 ? 24.737 -12.830 11.742 1.00 91.69 357 ALA A N 1
ATOM 2758 C CA . ALA A 1 357 ? 24.829 -11.406 12.076 1.00 91.69 357 ALA A CA 1
ATOM 2759 C C . ALA A 1 357 ? 24.834 -11.135 13.587 1.00 91.69 357 ALA A C 1
ATOM 2761 O O . ALA A 1 357 ? 25.395 -10.126 14.031 1.00 91.69 357 ALA A O 1
ATOM 2762 N N . LEU A 1 358 ? 24.177 -11.993 14.381 1.00 92.12 358 LEU A N 1
ATOM 2763 C CA . LEU A 1 358 ? 24.109 -11.843 15.841 1.00 92.12 358 LEU A CA 1
ATOM 2764 C C . LEU A 1 358 ? 25.032 -12.809 16.594 1.00 92.12 358 LEU A C 1
ATOM 2766 O O . LEU A 1 358 ? 25.309 -12.546 17.763 1.00 92.12 358 LEU A O 1
ATOM 2770 N N . GLY A 1 359 ? 25.526 -13.872 15.949 1.00 92.69 359 GLY A N 1
ATOM 2771 C CA . GLY A 1 359 ? 26.377 -14.881 16.586 1.00 92.69 359 GLY A CA 1
ATOM 2772 C C . GLY A 1 359 ? 25.626 -15.775 17.575 1.00 92.69 359 GLY A C 1
ATOM 2773 O O . GLY A 1 359 ? 26.223 -16.243 18.541 1.00 92.69 359 GLY A O 1
ATOM 2774 N N . ILE A 1 360 ? 24.314 -15.964 17.387 1.00 93.50 360 ILE A N 1
ATOM 2775 C CA . ILE A 1 360 ? 23.444 -16.719 18.298 1.00 93.50 360 ILE A CA 1
ATOM 2776 C C . ILE A 1 360 ? 22.917 -17.969 17.580 1.00 93.50 360 ILE A C 1
ATOM 2778 O O . ILE A 1 360 ? 22.319 -17.885 16.507 1.00 93.50 360 ILE A O 1
ATOM 2782 N N . GLY A 1 361 ? 23.095 -19.137 18.200 1.00 92.38 361 GLY A N 1
ATOM 2783 C CA . GLY A 1 361 ? 22.652 -20.415 17.635 1.00 92.38 361 GLY A CA 1
ATOM 2784 C C . GLY A 1 361 ? 23.436 -20.840 16.391 1.00 92.38 361 GLY A C 1
ATOM 2785 O O . GLY A 1 361 ? 24.470 -20.265 16.060 1.00 92.38 361 GLY A O 1
ATOM 2786 N N . ASN A 1 362 ? 22.951 -21.885 15.724 1.00 92.19 362 ASN A N 1
ATOM 2787 C CA . ASN A 1 362 ? 23.584 -22.490 14.547 1.00 92.19 362 ASN A CA 1
ATOM 2788 C C . ASN A 1 362 ? 22.577 -22.870 13.443 1.00 92.19 362 ASN A C 1
ATOM 2790 O O . ASN A 1 362 ? 22.889 -23.670 12.562 1.00 92.19 362 ASN A O 1
ATOM 2794 N N . HIS A 1 363 ? 21.361 -22.332 13.507 1.00 89.62 363 HIS A N 1
ATOM 2795 C CA . HIS A 1 363 ? 20.295 -22.634 12.559 1.00 89.62 363 HIS A CA 1
ATOM 2796 C C . HIS A 1 363 ? 20.369 -21.704 11.344 1.00 89.62 363 HIS A C 1
ATOM 2798 O O . HIS A 1 363 ? 20.741 -20.536 11.442 1.00 89.62 363 HIS A O 1
ATOM 2804 N N . THR A 1 364 ? 20.017 -22.236 10.175 1.00 90.81 364 THR A N 1
ATOM 2805 C CA . THR A 1 364 ? 20.165 -21.534 8.888 1.00 90.81 364 THR A CA 1
ATOM 2806 C C . THR A 1 364 ? 18.892 -21.540 8.043 1.00 90.81 364 THR A C 1
ATOM 2808 O O . THR A 1 364 ? 18.929 -21.200 6.858 1.00 90.81 364 THR A O 1
ATOM 2811 N N . ASP A 1 365 ? 17.754 -21.899 8.638 1.00 90.38 365 ASP A N 1
ATOM 2812 C CA . ASP A 1 365 ? 16.456 -21.738 8.001 1.00 90.38 365 ASP A CA 1
ATOM 2813 C C . ASP A 1 365 ? 16.169 -20.248 7.748 1.00 90.38 365 ASP A C 1
ATOM 2815 O O . ASP A 1 365 ? 16.595 -19.374 8.502 1.00 90.38 365 ASP A O 1
ATOM 2819 N N . VAL A 1 366 ? 15.525 -19.874 6.645 1.00 95.44 366 VAL A N 1
ATOM 2820 C CA . VAL A 1 366 ? 14.721 -20.664 5.684 1.00 95.44 366 VAL A CA 1
ATOM 2821 C C . VAL A 1 366 ? 15.506 -21.350 4.551 1.00 95.44 366 VAL A C 1
ATOM 2823 O O . VAL A 1 366 ? 14.902 -21.911 3.636 1.00 95.44 366 VAL A O 1
ATOM 2826 N N . GLY A 1 367 ? 16.840 -21.332 4.614 1.00 94.00 367 GLY A N 1
ATOM 2827 C CA . GLY A 1 367 ? 17.719 -22.006 3.660 1.00 94.00 367 GLY A CA 1
ATOM 2828 C C . GLY A 1 367 ? 18.000 -21.219 2.376 1.00 94.00 367 GLY A C 1
ATOM 2829 O O . GLY A 1 367 ? 17.350 -20.221 2.055 1.00 94.00 367 GLY A O 1
ATOM 2830 N N . SER A 1 368 ? 19.015 -21.658 1.623 1.00 93.81 368 SER A N 1
ATOM 2831 C CA . SER A 1 368 ? 19.533 -20.930 0.450 1.00 93.81 368 SER A CA 1
ATOM 2832 C C . SER A 1 368 ? 18.574 -20.904 -0.743 1.00 93.81 368 SER A C 1
ATOM 2834 O O . SER A 1 368 ? 18.696 -20.028 -1.599 1.00 93.81 368 SER A O 1
ATOM 2836 N N . GLY A 1 369 ? 17.616 -21.833 -0.803 1.00 93.69 369 GLY A N 1
ATOM 2837 C CA . GLY A 1 369 ? 16.606 -21.881 -1.857 1.00 93.69 369 GLY A CA 1
ATOM 2838 C C . GLY A 1 369 ? 15.457 -20.886 -1.683 1.00 93.69 369 GLY A C 1
ATOM 2839 O O . GLY A 1 369 ? 14.707 -20.673 -2.635 1.00 93.69 369 GLY A O 1
ATOM 2840 N N . PHE A 1 370 ? 15.294 -20.247 -0.518 1.00 97.75 370 PHE A N 1
ATOM 2841 C CA . PHE A 1 370 ? 14.168 -19.336 -0.297 1.00 97.75 370 PHE A CA 1
ATOM 2842 C C . PHE A 1 370 ? 14.203 -18.131 -1.264 1.00 97.75 370 PHE A C 1
ATOM 2844 O O . PHE A 1 370 ? 15.239 -17.469 -1.399 1.00 97.75 370 PHE A O 1
ATOM 2851 N N . PRO A 1 371 ? 13.090 -17.794 -1.946 1.00 91.50 371 PRO A N 1
ATOM 2852 C CA . PRO A 1 371 ? 13.069 -16.769 -2.986 1.00 91.50 371 PRO A CA 1
ATOM 2853 C C . PRO A 1 371 ? 12.996 -15.351 -2.392 1.00 91.50 371 PRO A C 1
ATOM 2855 O O . PRO A 1 371 ? 11.963 -14.679 -2.437 1.00 91.50 371 PRO A O 1
ATOM 2858 N N . TRP A 1 372 ? 14.113 -14.881 -1.834 1.00 92.25 372 TRP A N 1
ATOM 2859 C CA . TRP A 1 372 ? 14.230 -13.580 -1.163 1.00 92.25 372 TRP A CA 1
ATOM 2860 C C . TRP A 1 372 ? 13.884 -12.374 -2.035 1.00 92.25 372 TRP A C 1
ATOM 2862 O O . TRP A 1 372 ? 13.369 -11.381 -1.529 1.00 92.25 372 TRP A O 1
ATOM 2872 N N . ASP A 1 373 ? 14.151 -12.442 -3.335 1.00 81.62 373 ASP A N 1
ATOM 2873 C CA . ASP A 1 373 ? 13.738 -11.440 -4.317 1.00 81.62 373 ASP A CA 1
ATOM 2874 C C . ASP A 1 373 ? 12.209 -11.337 -4.418 1.00 81.62 373 ASP A C 1
ATOM 2876 O O . ASP A 1 373 ? 11.671 -10.231 -4.410 1.00 81.62 373 ASP A O 1
ATOM 2880 N N . VAL A 1 374 ? 11.508 -12.476 -4.423 1.00 81.94 374 VAL A N 1
ATOM 2881 C CA . VAL A 1 374 ? 10.041 -12.540 -4.480 1.00 81.94 374 VAL A CA 1
ATOM 2882 C C . VAL A 1 374 ? 9.427 -12.066 -3.168 1.00 81.94 374 VAL A C 1
ATOM 2884 O O . VAL A 1 374 ? 8.537 -11.217 -3.180 1.00 81.94 374 VAL A O 1
ATOM 2887 N N . PHE A 1 375 ? 9.929 -12.564 -2.035 1.00 93.75 375 PHE A N 1
ATOM 2888 C CA . PHE A 1 375 ? 9.466 -12.135 -0.716 1.00 93.75 375 PHE A CA 1
ATOM 2889 C C . PHE A 1 375 ? 9.678 -10.630 -0.512 1.00 93.75 375 PHE A C 1
ATOM 2891 O O . PHE A 1 375 ? 8.770 -9.922 -0.083 1.00 93.75 375 PHE A O 1
ATOM 2898 N N . ALA A 1 376 ? 10.851 -10.105 -0.872 1.00 86.19 376 ALA A N 1
ATOM 2899 C CA . ALA A 1 376 ? 11.131 -8.682 -0.738 1.00 86.19 376 ALA A CA 1
ATOM 2900 C C . ALA A 1 376 ? 10.308 -7.811 -1.694 1.00 86.19 376 ALA A C 1
ATOM 2902 O O . ALA A 1 376 ? 9.950 -6.695 -1.318 1.00 86.19 376 ALA A O 1
ATOM 2903 N N . ALA A 1 377 ? 9.974 -8.301 -2.891 1.00 72.88 377 ALA A N 1
ATOM 2904 C CA . ALA A 1 377 ? 9.035 -7.622 -3.780 1.00 72.88 377 ALA A CA 1
ATOM 2905 C C . ALA A 1 377 ? 7.625 -7.548 -3.166 1.00 72.88 377 ALA A C 1
ATOM 2907 O O . ALA A 1 377 ? 6.984 -6.499 -3.236 1.00 72.88 377 ALA A O 1
ATOM 2908 N N . ASP A 1 378 ? 7.159 -8.613 -2.504 1.00 82.00 378 ASP A N 1
ATOM 2909 C CA . ASP A 1 378 ? 5.885 -8.593 -1.776 1.00 82.00 378 ASP A CA 1
ATOM 2910 C C . ASP A 1 378 ? 5.923 -7.639 -0.576 1.00 82.00 378 ASP A C 1
ATOM 2912 O O . ASP A 1 378 ? 5.009 -6.832 -0.413 1.00 82.00 378 ASP A O 1
ATOM 2916 N N . VAL A 1 379 ? 6.988 -7.672 0.235 1.00 84.56 379 VAL A N 1
ATOM 2917 C CA . VAL A 1 379 ? 7.182 -6.715 1.336 1.00 84.56 379 VAL A CA 1
ATOM 2918 C C . VAL A 1 379 ? 7.143 -5.289 0.794 1.00 84.56 379 VAL A C 1
ATOM 2920 O O . VAL A 1 379 ? 6.370 -4.474 1.290 1.00 84.56 379 VAL A O 1
ATOM 2923 N N . ALA A 1 380 ? 7.899 -4.988 -0.264 1.00 77.38 380 ALA A N 1
ATOM 2924 C CA . ALA A 1 380 ? 7.896 -3.673 -0.896 1.00 77.38 380 ALA A CA 1
ATOM 2925 C C . ALA A 1 380 ? 6.493 -3.261 -1.363 1.00 77.38 380 ALA A C 1
ATOM 2927 O O . ALA A 1 380 ? 6.098 -2.117 -1.137 1.00 77.38 380 ALA A O 1
ATOM 2928 N N . ALA A 1 381 ? 5.716 -4.184 -1.939 1.00 68.12 381 ALA A N 1
ATOM 2929 C CA . ALA A 1 381 ? 4.334 -3.924 -2.318 1.00 68.12 381 ALA A CA 1
ATOM 2930 C C . ALA A 1 381 ? 3.479 -3.552 -1.094 1.00 68.12 381 ALA A C 1
ATOM 2932 O O . ALA A 1 381 ? 2.800 -2.529 -1.118 1.00 68.12 381 ALA A O 1
ATOM 2933 N N . PHE A 1 382 ? 3.527 -4.333 -0.010 1.00 72.69 382 PHE A N 1
ATOM 2934 C CA . PHE A 1 382 ? 2.726 -4.085 1.198 1.00 72.69 382 PHE A CA 1
ATOM 2935 C C . PHE A 1 382 ? 3.203 -2.865 2.015 1.00 72.69 382 PHE A C 1
ATOM 2937 O O . PHE A 1 382 ? 2.429 -2.281 2.786 1.00 72.69 382 PHE A O 1
ATOM 2944 N N . VAL A 1 383 ? 4.462 -2.448 1.837 1.00 69.50 383 VAL A N 1
ATOM 2945 C CA . VAL A 1 383 ? 5.036 -1.219 2.406 1.00 69.50 383 VAL A CA 1
ATOM 2946 C C . VAL A 1 383 ? 4.489 0.032 1.729 1.00 69.50 383 VAL A C 1
ATOM 2948 O O . VAL A 1 383 ? 4.311 1.041 2.421 1.00 69.50 383 VAL A O 1
ATOM 2951 N N . GLN A 1 384 ? 4.186 -0.019 0.426 1.00 51.94 384 GLN A N 1
ATOM 2952 C CA . GLN A 1 384 ? 3.533 1.102 -0.247 1.00 51.94 384 GLN A CA 1
ATOM 2953 C C . GLN A 1 384 ? 2.214 1.411 0.476 1.00 51.94 384 GLN A C 1
ATOM 2955 O O . GLN A 1 384 ? 1.458 0.488 0.801 1.00 51.94 384 GLN A O 1
ATOM 2960 N N . PRO A 1 385 ? 1.926 2.687 0.793 1.00 40.44 385 PRO A N 1
ATOM 2961 C CA . PRO A 1 385 ? 0.620 3.033 1.319 1.00 40.44 385 PRO A CA 1
ATOM 2962 C C . PRO A 1 385 ? -0.415 2.572 0.298 1.00 40.44 385 PRO A C 1
ATOM 2964 O O . PRO A 1 385 ? -0.274 2.854 -0.892 1.00 40.44 385 PRO A O 1
ATOM 2967 N N . ALA A 1 386 ? -1.435 1.854 0.768 1.00 38.72 386 ALA A N 1
ATOM 2968 C CA . ALA A 1 386 ? -2.624 1.599 -0.023 1.00 38.72 386 ALA A CA 1
ATOM 2969 C C . ALA A 1 386 ? -3.021 2.912 -0.709 1.00 38.72 386 ALA A C 1
ATOM 2971 O O . ALA A 1 386 ? -3.218 3.925 -0.024 1.00 38.72 386 ALA A O 1
ATOM 2972 N N . SER A 1 387 ? -3.051 2.920 -2.044 1.00 36.22 387 SER A N 1
ATOM 2973 C CA . SER A 1 387 ? -3.608 4.037 -2.797 1.00 36.22 387 SER A CA 1
ATOM 2974 C C . SER A 1 387 ? -4.973 4.324 -2.185 1.00 36.22 387 SER A C 1
ATOM 2976 O O . SER A 1 387 ? -5.775 3.405 -2.039 1.00 36.22 387 SER A O 1
ATOM 2978 N N . VAL A 1 388 ? -5.199 5.558 -1.716 1.00 37.34 388 VAL A N 1
ATOM 2979 C CA . VAL A 1 388 ? -6.522 5.948 -1.219 1.00 37.34 388 VAL A CA 1
ATOM 2980 C C . VAL A 1 388 ? -7.447 5.770 -2.418 1.00 37.34 388 VAL A C 1
ATOM 2982 O O . VAL A 1 388 ? -7.217 6.427 -3.438 1.00 37.34 388 VAL A O 1
ATOM 2985 N N . PRO A 1 389 ? -8.418 4.850 -2.353 1.00 45.41 389 PRO A N 1
ATOM 2986 C CA . PRO A 1 389 ? -9.373 4.667 -3.427 1.00 45.41 389 PRO A CA 1
ATOM 2987 C C . PRO A 1 389 ? -9.961 6.016 -3.835 1.00 45.41 389 PRO A C 1
ATOM 2989 O O . PRO A 1 389 ? -10.325 6.809 -2.967 1.00 45.41 389 PRO A O 1
ATOM 2992 N N . ALA A 1 390 ? -10.067 6.275 -5.143 1.00 54.94 390 ALA A N 1
ATOM 2993 C CA . ALA A 1 390 ? -10.646 7.520 -5.662 1.00 54.94 390 ALA A CA 1
ATOM 2994 C C . ALA A 1 390 ? -12.048 7.796 -5.082 1.00 54.94 390 ALA A C 1
ATOM 2996 O O . ALA A 1 390 ? -12.464 8.946 -4.972 1.00 54.94 390 ALA A O 1
ATOM 2997 N N . ASN A 1 391 ? -12.739 6.729 -4.676 1.00 76.62 391 ASN A N 1
ATOM 2998 C CA . ASN A 1 391 ? -13.944 6.763 -3.875 1.00 76.62 391 ASN A CA 1
ATOM 2999 C C . ASN A 1 391 ? -13.818 5.758 -2.714 1.00 76.62 391 ASN A C 1
ATOM 3001 O O . ASN A 1 391 ? -13.720 4.548 -2.929 1.00 76.62 391 ASN A O 1
ATOM 3005 N N . LEU A 1 392 ? -13.797 6.263 -1.479 1.00 81.94 392 LEU A N 1
ATOM 3006 C CA . LEU A 1 392 ? -13.609 5.441 -0.281 1.00 81.94 392 LEU A CA 1
ATOM 3007 C C . LEU A 1 392 ? -14.819 4.568 0.054 1.00 81.94 392 LEU A C 1
ATOM 3009 O O . LEU A 1 392 ? -14.641 3.478 0.597 1.00 81.94 392 LEU A O 1
ATOM 3013 N N . ILE A 1 393 ? -16.022 5.013 -0.306 1.00 85.44 393 ILE A N 1
ATOM 3014 C CA . ILE A 1 393 ? -17.253 4.244 -0.126 1.00 85.44 393 ILE A CA 1
ATOM 3015 C C . ILE A 1 393 ? -17.271 3.037 -1.070 1.00 85.44 393 ILE A C 1
ATOM 3017 O O . ILE A 1 393 ? -17.599 1.933 -0.643 1.00 85.44 393 ILE A O 1
ATOM 3021 N N . ASP A 1 394 ? -16.857 3.215 -2.325 1.00 81.81 394 ASP A N 1
ATOM 3022 C CA . ASP A 1 394 ? -16.786 2.125 -3.305 1.00 81.81 394 ASP A CA 1
ATOM 3023 C C . ASP A 1 394 ? -15.742 1.067 -2.909 1.00 81.81 394 ASP A C 1
ATOM 3025 O O . ASP A 1 394 ? -15.947 -0.132 -3.105 1.00 81.81 394 ASP A O 1
ATOM 3029 N N . ALA A 1 395 ? -14.632 1.482 -2.299 1.00 76.31 395 ALA A N 1
ATOM 3030 C CA . ALA A 1 395 ? -13.628 0.544 -1.804 1.00 76.31 395 ALA A CA 1
ATOM 3031 C C . ALA A 1 395 ? -14.087 -0.249 -0.584 1.00 76.31 395 ALA A C 1
ATOM 3033 O O . ALA A 1 395 ? -13.815 -1.446 -0.482 1.00 76.31 395 ALA A O 1
ATOM 3034 N N . GLU A 1 396 ? -14.806 0.399 0.326 1.00 86.88 396 GLU A N 1
ATOM 3035 C CA . GLU A 1 396 ? -15.441 -0.293 1.438 1.00 86.88 396 GLU A CA 1
ATOM 3036 C C . GLU A 1 396 ? -16.525 -1.260 0.943 1.00 86.88 396 GLU A C 1
ATOM 3038 O O . GLU A 1 396 ? -16.629 -2.375 1.450 1.00 86.88 396 GLU A O 1
ATOM 3043 N N . ALA A 1 397 ? -17.263 -0.899 -0.110 1.00 84.25 397 ALA A N 1
ATOM 3044 C CA . ALA A 1 397 ? -18.230 -1.789 -0.743 1.00 84.25 397 ALA A CA 1
ATOM 3045 C C . ALA A 1 397 ? -17.560 -3.035 -1.331 1.00 84.25 397 ALA A C 1
ATOM 3047 O O . ALA A 1 397 ? -18.061 -4.143 -1.152 1.00 84.25 397 ALA A O 1
ATOM 3048 N N . ALA A 1 398 ? -16.397 -2.879 -1.970 1.00 79.94 398 ALA A N 1
ATOM 3049 C CA . ALA A 1 398 ? -15.607 -4.005 -2.461 1.00 79.94 398 ALA A CA 1
ATOM 3050 C C . ALA A 1 398 ? -15.124 -4.915 -1.316 1.00 79.94 398 ALA A C 1
ATOM 3052 O O . ALA A 1 398 ? -15.167 -6.138 -1.444 1.00 79.94 398 ALA A O 1
ATOM 3053 N N . ARG A 1 399 ? -14.718 -4.337 -0.174 1.00 75.62 399 ARG A N 1
ATOM 3054 C CA . ARG A 1 399 ? -14.342 -5.098 1.031 1.00 75.62 399 ARG A CA 1
ATOM 3055 C C . ARG A 1 399 ? -15.532 -5.856 1.624 1.00 75.62 399 ARG A C 1
ATOM 3057 O O . ARG A 1 399 ? -15.380 -6.995 2.059 1.00 75.62 399 ARG A O 1
ATOM 3064 N N . ALA A 1 400 ? -16.706 -5.234 1.635 1.00 83.00 400 ALA A N 1
ATOM 3065 C CA . ALA A 1 400 ? -17.933 -5.776 2.206 1.00 83.00 400 ALA A CA 1
ATOM 3066 C C . ALA A 1 400 ? -18.763 -6.618 1.213 1.00 83.00 400 ALA A C 1
ATOM 3068 O O . ALA A 1 400 ? -19.831 -7.112 1.576 1.00 83.00 400 ALA A O 1
ATOM 3069 N N . ALA A 1 401 ? -18.280 -6.826 -0.019 1.00 85.69 401 ALA A N 1
ATOM 3070 C CA . ALA A 1 401 ? -19.027 -7.441 -1.122 1.00 85.69 401 ALA A CA 1
ATOM 3071 C C . ALA A 1 401 ? -19.607 -8.830 -0.799 1.00 85.69 401 ALA A C 1
ATOM 3073 O O . ALA A 1 401 ? -20.626 -9.214 -1.366 1.00 85.69 401 ALA A O 1
ATOM 3074 N N . GLY A 1 402 ? -18.988 -9.565 0.131 1.00 84.88 402 GLY A N 1
ATOM 3075 C CA . GLY A 1 402 ? -19.472 -10.873 0.578 1.00 84.88 402 GLY A CA 1
ATOM 3076 C C . GLY A 1 402 ? -20.801 -10.843 1.341 1.00 84.88 402 GLY A C 1
ATOM 3077 O O . GLY A 1 402 ? -21.416 -11.893 1.491 1.00 84.88 402 GLY A O 1
ATOM 3078 N N . TRP A 1 403 ? -21.253 -9.679 1.820 1.00 87.94 403 TRP A N 1
ATOM 3079 C CA . TRP A 1 403 ? -22.463 -9.580 2.645 1.00 87.94 403 TRP A CA 1
ATOM 3080 C C . TRP A 1 403 ? -23.300 -8.315 2.407 1.00 87.94 403 TRP A C 1
ATOM 3082 O O . TRP A 1 403 ? -24.515 -8.369 2.570 1.00 87.94 403 TRP A O 1
ATOM 3092 N N . ILE A 1 404 ? -22.705 -7.192 1.988 1.00 90.50 404 ILE A N 1
ATOM 3093 C CA . ILE A 1 404 ? -23.377 -5.876 1.944 1.00 90.50 404 ILE A CA 1
ATOM 3094 C C . ILE A 1 404 ? -24.544 -5.796 0.941 1.00 90.50 404 ILE A C 1
ATOM 3096 O O . ILE A 1 404 ? -25.449 -4.977 1.099 1.00 90.50 404 ILE A O 1
ATOM 3100 N N . GLY A 1 405 ? -24.557 -6.678 -0.063 1.00 91.00 405 GLY A N 1
ATOM 3101 C CA . GLY A 1 405 ? -25.593 -6.734 -1.096 1.00 91.00 405 GLY A CA 1
ATOM 3102 C C . GLY A 1 405 ? -25.464 -5.637 -2.155 1.00 91.00 405 GLY A C 1
ATOM 3103 O O . GLY A 1 405 ? -24.419 -5.000 -2.305 1.00 91.00 405 GLY A O 1
ATOM 3104 N N . LYS A 1 406 ? -26.522 -5.443 -2.946 1.00 93.06 406 LYS A N 1
ATOM 3105 C CA . LYS A 1 406 ? -26.533 -4.483 -4.056 1.00 93.06 406 LYS A CA 1
ATOM 3106 C C . LYS A 1 406 ? -26.530 -3.039 -3.548 1.00 93.06 406 LYS A C 1
ATOM 3108 O O . LYS A 1 406 ? -27.222 -2.694 -2.594 1.00 93.06 406 LYS A O 1
ATOM 3113 N N . ARG A 1 407 ? -25.800 -2.168 -4.248 1.00 94.56 407 ARG A N 1
ATOM 3114 C CA . ARG A 1 407 ? -25.853 -0.713 -4.052 1.00 94.56 407 ARG A CA 1
ATOM 3115 C C . ARG A 1 407 ? -27.224 -0.163 -4.466 1.00 94.56 407 ARG A C 1
ATOM 3117 O O . ARG A 1 407 ? -27.693 -0.463 -5.563 1.00 94.56 407 ARG A O 1
ATOM 3124 N N . LEU A 1 408 ? -27.830 0.682 -3.631 1.00 95.25 408 LEU A N 1
ATOM 3125 C CA . LEU A 1 408 ? -29.162 1.267 -3.862 1.00 95.25 408 LEU A CA 1
ATOM 3126 C C . LEU A 1 408 ? -29.120 2.701 -4.429 1.00 95.25 408 LEU A C 1
ATOM 3128 O O . LEU A 1 408 ? -30.147 3.366 -4.519 1.00 95.25 408 LEU A O 1
ATOM 3132 N N . ALA A 1 409 ? -27.940 3.178 -4.832 1.00 92.44 409 ALA A N 1
ATOM 3133 C CA . ALA A 1 409 ? -27.714 4.495 -5.428 1.00 92.44 409 ALA A CA 1
ATOM 3134 C C . ALA A 1 409 ? -26.761 4.400 -6.642 1.00 92.44 409 ALA A C 1
ATOM 3136 O O . ALA A 1 409 ? -26.033 3.407 -6.754 1.00 92.44 409 ALA A O 1
ATOM 3137 N N . PRO A 1 410 ? -26.725 5.406 -7.544 1.00 86.44 410 PRO A N 1
ATOM 3138 C CA . PRO A 1 410 ? -25.811 5.425 -8.691 1.00 86.44 410 PRO A CA 1
ATOM 3139 C C . PRO A 1 410 ? -24.344 5.230 -8.297 1.00 86.44 410 PRO A C 1
ATOM 3141 O O . PRO A 1 410 ? -23.928 5.673 -7.233 1.00 86.44 410 PRO A O 1
ATOM 3144 N N . VAL A 1 411 ? -23.549 4.592 -9.158 1.00 75.38 411 VAL A N 1
ATOM 3145 C CA . VAL A 1 411 ? -22.127 4.338 -8.877 1.00 75.38 411 VAL A CA 1
ATOM 3146 C C . VAL A 1 411 ? -21.308 5.638 -8.848 1.00 75.38 411 VAL A C 1
ATOM 3148 O O . VAL A 1 411 ? -21.555 6.560 -9.626 1.00 75.38 411 VAL A O 1
ATOM 3151 N N . GLY A 1 412 ? -20.307 5.694 -7.966 1.00 73.62 412 GLY A N 1
ATOM 3152 C CA . GLY A 1 412 ? -19.404 6.829 -7.790 1.00 73.62 412 GLY A CA 1
ATOM 3153 C C . GLY A 1 412 ? -19.999 7.974 -6.968 1.00 73.62 412 GLY A C 1
ATOM 3154 O O . GLY A 1 412 ? -21.034 7.827 -6.312 1.00 73.62 412 GLY A O 1
ATOM 3155 N N . ALA A 1 413 ? -19.334 9.133 -7.023 1.00 76.00 413 ALA A N 1
ATOM 3156 C CA . ALA A 1 413 ? -19.662 10.314 -6.216 1.00 76.00 413 ALA A CA 1
ATOM 3157 C C . ALA A 1 413 ? -21.079 10.866 -6.462 1.00 76.00 413 ALA A C 1
ATOM 3159 O O . ALA A 1 413 ? -21.645 11.520 -5.593 1.00 76.00 413 ALA A O 1
ATOM 3160 N N . ALA A 1 414 ? -21.666 10.597 -7.633 1.00 80.38 414 ALA A N 1
ATOM 3161 C CA . ALA A 1 414 ? -23.014 11.047 -7.978 1.00 80.38 414 ALA A CA 1
ATOM 3162 C C . ALA A 1 414 ? -24.119 10.367 -7.150 1.00 80.38 414 ALA A C 1
ATOM 3164 O O . ALA A 1 414 ? -25.200 10.931 -7.015 1.00 80.38 414 ALA A O 1
ATOM 3165 N N . GLY A 1 415 ? -23.870 9.170 -6.606 1.00 86.56 415 GLY A N 1
ATOM 3166 C CA . GLY A 1 415 ? -24.819 8.471 -5.736 1.00 86.56 415 GLY A CA 1
ATOM 3167 C C . GLY A 1 415 ? -24.483 8.552 -4.253 1.00 86.56 415 GLY A C 1
ATOM 3168 O O . GLY A 1 415 ? -25.011 7.752 -3.489 1.00 86.56 415 GLY A O 1
ATOM 3169 N N . GLU A 1 416 ? -23.576 9.443 -3.851 1.00 93.12 416 GLU A N 1
ATOM 3170 C CA . GLU A 1 416 ? -23.244 9.679 -2.447 1.00 93.12 416 GLU A CA 1
ATOM 3171 C C . GLU A 1 416 ? -24.133 10.771 -1.854 1.00 93.12 416 GLU A C 1
ATOM 3173 O O . GLU A 1 416 ? -24.174 11.901 -2.347 1.00 93.12 416 GLU A O 1
ATOM 3178 N N . THR A 1 417 ? -24.802 10.460 -0.748 1.00 97.06 417 THR A N 1
ATOM 3179 C CA . THR A 1 417 ? -25.569 11.452 0.005 1.00 97.06 417 THR A CA 1
ATOM 3180 C C . THR A 1 417 ? -24.625 12.263 0.879 1.00 97.06 417 THR A C 1
ATOM 3182 O O . THR A 1 417 ? -23.943 11.711 1.740 1.00 97.06 417 THR A O 1
ATOM 3185 N N . ILE A 1 418 ? -24.591 13.580 0.673 1.00 95.56 418 ILE A N 1
ATOM 3186 C CA . ILE A 1 418 ? -23.738 14.501 1.432 1.00 95.56 418 ILE A CA 1
ATOM 3187 C C . ILE A 1 418 ? -24.349 14.774 2.809 1.00 95.56 418 ILE A C 1
ATOM 3189 O O . ILE A 1 418 ? -25.462 15.291 2.909 1.00 95.56 418 ILE A O 1
ATOM 3193 N N . ILE A 1 419 ? -23.576 14.520 3.862 1.00 95.56 419 ILE A N 1
ATOM 3194 C CA . ILE A 1 419 ? -23.913 14.862 5.244 1.00 95.56 419 ILE A CA 1
ATOM 3195 C C . ILE A 1 419 ? -23.357 16.256 5.536 1.00 95.56 419 ILE A C 1
ATOM 3197 O O . ILE A 1 419 ? -22.151 16.502 5.408 1.00 95.56 419 ILE A O 1
ATOM 3201 N N . ARG A 1 420 ? -24.232 17.179 5.948 1.00 92.81 420 ARG A N 1
ATOM 3202 C CA . ARG A 1 420 ? -23.854 18.549 6.312 1.00 92.81 420 ARG A CA 1
ATOM 3203 C C . ARG A 1 420 ? -24.093 18.835 7.788 1.00 92.81 420 ARG A C 1
ATOM 3205 O O . ARG A 1 420 ? -25.118 18.447 8.335 1.00 92.81 420 ARG A O 1
ATOM 3212 N N . ARG A 1 421 ? -23.174 19.584 8.396 1.00 87.69 421 ARG A N 1
ATOM 3213 C CA . ARG A 1 421 ? -23.323 20.194 9.724 1.00 87.69 421 ARG A CA 1
ATOM 3214 C C . ARG A 1 421 ? -22.911 21.658 9.618 1.00 87.69 421 ARG A C 1
ATOM 3216 O O . ARG A 1 421 ? -21.861 21.953 9.050 1.00 87.69 421 ARG A O 1
ATOM 3223 N N . ASP A 1 422 ? -23.772 22.564 10.071 1.00 88.62 422 ASP A N 1
ATOM 3224 C CA . ASP A 1 422 ? -23.559 24.019 10.000 1.00 88.62 422 ASP A CA 1
ATOM 3225 C C . ASP A 1 422 ? -23.167 24.513 8.591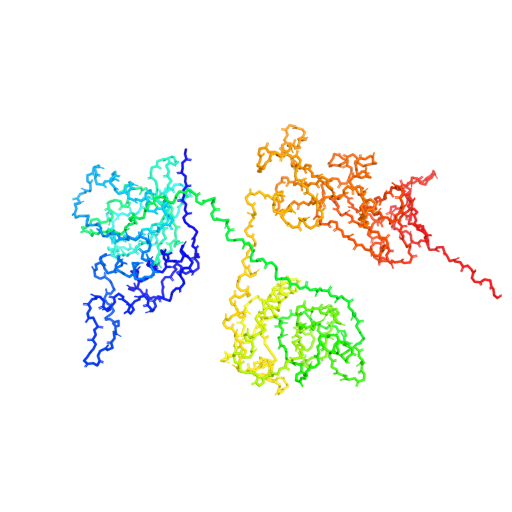 1.00 88.62 422 ASP A C 1
ATOM 3227 O O . ASP A 1 422 ? -22.260 25.323 8.404 1.00 88.62 422 ASP A O 1
ATOM 3231 N N . GLY A 1 423 ? -23.812 23.952 7.561 1.00 85.50 423 GLY A N 1
ATOM 3232 C CA . GLY A 1 423 ? -23.556 24.279 6.153 1.00 85.50 423 GLY A CA 1
ATOM 3233 C C . GLY A 1 423 ? -22.280 23.673 5.549 1.00 85.50 423 GLY A C 1
ATOM 3234 O O . GLY A 1 423 ? -22.072 23.799 4.343 1.00 85.50 423 GLY A O 1
ATOM 3235 N N . ARG A 1 424 ? -21.448 22.972 6.330 1.00 87.06 424 ARG A N 1
ATOM 3236 C CA . ARG A 1 424 ? -20.213 22.319 5.863 1.00 87.06 424 ARG A CA 1
ATOM 3237 C C . ARG A 1 424 ? -20.414 20.825 5.649 1.00 87.06 424 ARG A C 1
ATOM 3239 O O . ARG A 1 424 ? -21.109 20.174 6.422 1.00 87.06 424 ARG A O 1
ATOM 3246 N N . GLU A 1 425 ? -19.780 20.277 4.617 1.00 91.19 425 GLU A N 1
ATOM 3247 C CA . GLU A 1 425 ? -19.728 18.830 4.393 1.00 91.19 425 GLU A CA 1
ATOM 3248 C C . GLU A 1 425 ? -18.851 18.161 5.459 1.00 91.19 425 GLU A C 1
ATOM 3250 O O . GLU A 1 425 ? -17.650 18.423 5.552 1.00 91.19 425 GLU A O 1
ATOM 3255 N N . VAL A 1 426 ? -19.456 17.279 6.250 1.00 92.25 426 VAL A N 1
ATOM 3256 C CA . VAL A 1 426 ? -18.769 16.526 7.312 1.00 92.25 426 VAL A CA 1
ATOM 3257 C C . VAL A 1 426 ? -18.617 15.044 6.988 1.00 92.25 426 VAL A C 1
ATOM 3259 O O . VAL A 1 426 ? -17.840 14.352 7.643 1.00 92.25 426 VAL A O 1
ATOM 3262 N N . GLY A 1 427 ? -19.305 14.559 5.958 1.00 94.44 427 GLY A N 1
ATOM 3263 C CA . GLY A 1 427 ? -19.157 13.200 5.465 1.00 94.44 427 GLY A CA 1
ATOM 3264 C C . GLY A 1 427 ? -20.144 12.886 4.355 1.00 94.44 427 GLY A C 1
ATOM 3265 O O . GLY A 1 427 ? -20.871 13.760 3.876 1.00 94.44 427 GLY A O 1
ATOM 3266 N N . ARG A 1 428 ? -20.171 11.622 3.950 1.00 96.88 428 ARG A N 1
ATOM 3267 C CA . ARG A 1 428 ? -21.086 11.086 2.945 1.00 96.88 428 ARG A CA 1
ATOM 3268 C C . ARG A 1 428 ? -21.521 9.678 3.307 1.00 96.88 428 ARG A C 1
ATOM 3270 O O . ARG A 1 428 ? -20.808 8.986 4.032 1.00 96.88 428 ARG A O 1
ATOM 3277 N N . PHE A 1 429 ? -22.648 9.236 2.765 1.00 97.88 429 PHE A N 1
ATOM 3278 C CA . PHE A 1 429 ? -23.053 7.839 2.867 1.00 97.88 429 PHE A CA 1
ATOM 3279 C C . PHE A 1 429 ? -23.721 7.319 1.597 1.00 97.88 429 PHE A C 1
ATOM 3281 O O . PHE A 1 429 ? -24.190 8.089 0.757 1.00 97.88 429 PHE A O 1
ATOM 3288 N N . VAL A 1 430 ? -23.775 5.992 1.480 1.00 97.81 430 VAL A N 1
ATOM 3289 C CA . VAL A 1 430 ? -24.494 5.281 0.419 1.00 97.81 430 VAL A CA 1
ATOM 3290 C C . VAL A 1 430 ? -25.275 4.103 1.016 1.00 97.81 430 VAL A C 1
ATOM 3292 O O . VAL A 1 430 ? -24.678 3.305 1.747 1.00 97.81 430 VAL A O 1
ATOM 3295 N N . PRO A 1 431 ? -26.573 3.953 0.686 1.00 97.12 431 PRO A N 1
ATOM 3296 C CA . PRO A 1 431 ? -27.366 2.787 1.064 1.00 97.12 431 PRO A CA 1
ATOM 3297 C C . PRO A 1 431 ? -27.077 1.566 0.173 1.00 97.12 431 PRO A C 1
ATOM 3299 O O . PRO A 1 431 ? -26.920 1.677 -1.050 1.00 97.12 431 PRO A O 1
ATOM 3302 N N . TYR A 1 432 ? -27.065 0.389 0.792 1.00 95.62 432 TYR A N 1
ATOM 3303 C CA . TYR A 1 432 ? -26.993 -0.934 0.170 1.00 95.62 432 TYR A CA 1
ATOM 3304 C C . TYR A 1 432 ? -28.117 -1.822 0.721 1.00 95.62 432 TYR A C 1
ATOM 3306 O O . TYR A 1 432 ? -28.690 -1.525 1.764 1.00 95.62 432 TYR A O 1
ATOM 3314 N N . GLU A 1 433 ? -28.423 -2.929 0.042 1.00 94.69 433 GLU A N 1
ATOM 3315 C CA . GLU A 1 433 ? -29.482 -3.868 0.455 1.00 94.69 433 GLU A CA 1
ATOM 3316 C C . GLU A 1 433 ? -29.351 -4.343 1.908 1.00 94.69 433 GLU A C 1
ATOM 3318 O O . GLU A 1 433 ? -30.364 -4.500 2.583 1.00 94.69 433 GLU A O 1
ATOM 3323 N N . ARG A 1 434 ? -28.122 -4.575 2.392 1.00 92.88 434 ARG A N 1
ATOM 3324 C CA . ARG A 1 434 ? -27.867 -5.120 3.738 1.00 92.88 434 ARG A CA 1
ATOM 3325 C C . ARG A 1 434 ? -26.977 -4.245 4.616 1.00 92.88 434 ARG A C 1
ATOM 3327 O O . ARG A 1 434 ? -26.545 -4.675 5.684 1.00 92.88 434 ARG A O 1
ATOM 3334 N N . GLY A 1 435 ? -26.707 -3.007 4.220 1.00 94.38 435 GLY A N 1
ATOM 3335 C CA . GLY A 1 435 ? -26.087 -2.041 5.122 1.00 94.38 435 GLY A CA 1
ATOM 3336 C C . GLY A 1 435 ? -26.005 -0.642 4.545 1.00 94.38 435 GLY A C 1
ATOM 3337 O O . GLY A 1 435 ? -26.446 -0.372 3.432 1.00 94.38 435 GLY A O 1
ATOM 3338 N N . HIS A 1 436 ? -25.392 0.252 5.304 1.00 97.75 436 HIS A N 1
ATOM 3339 C CA . HIS A 1 436 ? -25.000 1.569 4.820 1.00 97.75 436 HIS A CA 1
ATOM 3340 C C . HIS A 1 436 ? -23.496 1.735 4.954 1.00 97.75 436 HIS A C 1
ATOM 3342 O O . HIS A 1 436 ? -22.905 1.311 5.946 1.00 97.75 436 HIS A O 1
ATOM 3348 N N . ILE A 1 437 ? -22.879 2.382 3.971 1.00 97.75 437 ILE A N 1
ATOM 3349 C CA . ILE A 1 437 ? -21.457 2.716 4.021 1.00 97.75 437 ILE A CA 1
ATOM 3350 C C . ILE A 1 437 ? -21.312 4.209 4.260 1.00 97.75 437 ILE A C 1
ATOM 3352 O O . ILE A 1 437 ? -21.837 5.004 3.484 1.00 97.75 437 ILE A O 1
ATOM 3356 N N . TYR A 1 438 ? -20.575 4.568 5.309 1.00 97.38 438 TYR A N 1
ATOM 3357 C CA . TYR A 1 438 ? -20.318 5.947 5.708 1.00 97.38 438 TYR A CA 1
ATOM 3358 C C . TYR A 1 438 ? -18.851 6.310 5.527 1.00 97.38 438 TYR A C 1
ATOM 3360 O O . TYR A 1 438 ? -17.954 5.541 5.869 1.00 97.38 438 TYR A O 1
ATOM 3368 N N . TRP A 1 439 ? -18.613 7.528 5.060 1.00 95.06 439 TRP A N 1
ATOM 3369 C CA . TRP A 1 439 ? -17.307 8.167 5.009 1.00 95.06 439 TRP A CA 1
ATOM 3370 C C . TRP A 1 439 ? -17.364 9.519 5.720 1.00 95.06 439 TRP A C 1
ATOM 3372 O O . TRP A 1 439 ? -18.339 10.255 5.575 1.00 95.06 439 TRP A O 1
ATOM 3382 N N . LYS A 1 440 ? -16.310 9.870 6.460 1.00 92.94 440 LYS A N 1
ATOM 3383 C CA . LYS A 1 440 ? -16.181 11.162 7.139 1.00 92.94 440 LYS A CA 1
ATOM 3384 C C . LYS A 1 440 ? -15.153 12.036 6.420 1.00 92.94 440 LYS A C 1
ATOM 3386 O O . LYS A 1 440 ? -14.063 11.573 6.087 1.00 92.94 440 LYS A O 1
ATOM 3391 N N . THR A 1 441 ? -15.452 13.323 6.246 1.00 85.38 441 THR A N 1
ATOM 3392 C CA . THR A 1 441 ? -14.521 14.280 5.632 1.00 85.38 441 THR A CA 1
ATOM 3393 C C . THR A 1 441 ? -13.167 14.265 6.347 1.00 85.38 441 THR A C 1
ATOM 3395 O O . THR A 1 441 ? -13.089 14.405 7.568 1.00 85.38 441 THR A O 1
ATOM 3398 N N . GLY A 1 442 ? -12.088 14.114 5.576 1.00 73.69 442 GLY A N 1
ATOM 3399 C CA . GLY A 1 442 ? -10.713 14.104 6.086 1.00 73.69 442 GLY A CA 1
ATOM 3400 C C . GLY A 1 442 ? -10.206 12.741 6.570 1.00 73.69 442 GLY A C 1
ATOM 3401 O O . GLY A 1 442 ? -9.023 12.630 6.893 1.00 73.69 442 GLY A O 1
ATOM 3402 N N . THR A 1 443 ? -11.037 11.693 6.582 1.00 69.69 443 THR A N 1
ATOM 3403 C CA . THR A 1 443 ? -10.575 10.328 6.874 1.00 69.69 443 THR A CA 1
ATOM 3404 C C . THR A 1 443 ? -10.133 9.605 5.605 1.00 69.69 443 THR A C 1
ATOM 3406 O O . THR A 1 443 ? -10.521 9.944 4.485 1.00 69.69 443 THR A O 1
ATOM 3409 N N . ARG A 1 444 ? -9.292 8.581 5.783 1.00 73.19 444 ARG A N 1
ATOM 3410 C CA . ARG A 1 444 ? -8.719 7.782 4.685 1.00 73.19 444 ARG A CA 1
ATOM 3411 C C . ARG A 1 444 ? -9.459 6.462 4.447 1.00 73.19 444 ARG A C 1
ATOM 3413 O O . ARG A 1 444 ? -8.956 5.623 3.709 1.00 73.19 444 ARG A O 1
ATOM 3420 N N . GLN A 1 445 ? -10.605 6.263 5.099 1.00 74.75 445 GLN A N 1
ATOM 3421 C CA . GLN A 1 445 ? -11.386 5.030 5.034 1.00 74.75 445 GLN A CA 1
ATOM 3422 C C . GLN A 1 445 ? -12.879 5.311 5.259 1.00 74.75 445 GLN A C 1
ATOM 3424 O O . GLN A 1 445 ? -13.232 6.234 5.996 1.00 74.75 445 GLN A O 1
ATOM 3429 N N . ALA A 1 446 ? -13.728 4.516 4.606 1.00 86.38 446 ALA A N 1
ATOM 3430 C CA . ALA A 1 446 ? -15.166 4.431 4.843 1.00 86.38 446 ALA A CA 1
ATOM 3431 C C . ALA A 1 446 ? -15.497 3.096 5.529 1.00 86.38 446 ALA A C 1
ATOM 3433 O O . ALA A 1 446 ? -14.721 2.147 5.418 1.00 86.38 446 ALA A O 1
ATOM 3434 N N . PHE A 1 447 ? -16.636 3.009 6.212 1.00 92.12 447 PHE A N 1
ATOM 3435 C CA . PHE A 1 447 ? -17.020 1.816 6.968 1.00 92.12 447 PHE A CA 1
ATOM 3436 C C . PHE A 1 447 ? -18.480 1.437 6.734 1.00 92.12 447 PHE A C 1
ATOM 3438 O O . PHE A 1 447 ? -19.369 2.291 6.764 1.00 92.12 447 PHE A O 1
ATOM 3445 N N . ALA A 1 448 ? -18.708 0.145 6.504 1.00 94.19 448 ALA A N 1
ATOM 3446 C CA . ALA A 1 448 ? -20.021 -0.457 6.357 1.00 94.19 448 ALA A CA 1
ATOM 3447 C C . ALA A 1 448 ? -20.631 -0.822 7.718 1.00 94.19 448 ALA A C 1
ATOM 3449 O O . ALA A 1 448 ? -20.023 -1.552 8.505 1.00 94.19 448 ALA A O 1
ATOM 3450 N N . VAL A 1 449 ? -21.865 -0.375 7.947 1.00 94.94 449 VAL A N 1
ATOM 3451 C CA . VAL A 1 449 ? -22.680 -0.698 9.123 1.00 94.94 449 VAL A CA 1
ATOM 3452 C C . VAL A 1 449 ? -23.836 -1.609 8.681 1.00 94.94 449 VAL A C 1
ATOM 3454 O O . VAL A 1 449 ? -24.605 -1.206 7.801 1.00 94.94 449 VAL A O 1
ATOM 3457 N N . PRO A 1 450 ? -23.963 -2.833 9.231 1.00 92.31 450 PRO A N 1
ATOM 3458 C CA . PRO A 1 450 ? -24.934 -3.815 8.754 1.00 92.31 450 PRO A CA 1
ATOM 3459 C C . PRO A 1 450 ? -26.368 -3.511 9.210 1.00 92.31 450 PRO A C 1
ATOM 3461 O O . PRO A 1 450 ? -26.604 -3.186 10.380 1.00 92.31 450 PRO A O 1
ATOM 3464 N N . HIS A 1 451 ? -27.315 -3.680 8.284 1.00 92.25 451 HIS A N 1
ATOM 3465 C CA . HIS A 1 451 ? -28.756 -3.735 8.557 1.00 92.25 451 HIS A CA 1
ATOM 3466 C C . HIS A 1 451 ? -29.126 -5.005 9.318 1.00 92.25 451 HIS A C 1
ATOM 3468 O O . HIS A 1 451 ? -28.318 -5.926 9.431 1.00 92.25 451 HIS A O 1
ATOM 3474 N N . ALA A 1 452 ? -30.347 -5.064 9.840 1.00 85.19 452 ALA A N 1
ATOM 3475 C CA . ALA A 1 452 ? -30.921 -6.276 10.403 1.00 85.19 452 ALA A CA 1
ATOM 3476 C C . ALA A 1 452 ? -31.192 -7.301 9.294 1.00 85.19 452 ALA A C 1
ATOM 3478 O O . ALA A 1 452 ? -31.970 -7.054 8.377 1.00 85.19 452 ALA A O 1
ATOM 3479 N N . ASP A 1 453 ? -30.575 -8.472 9.411 1.00 80.31 453 ASP A N 1
ATOM 3480 C CA . ASP A 1 453 ? -30.819 -9.625 8.549 1.00 80.31 453 ASP A CA 1
ATOM 3481 C C . ASP A 1 453 ? -30.850 -10.887 9.432 1.00 80.31 453 ASP A C 1
ATOM 3483 O O . ASP A 1 453 ? -29.836 -11.214 10.062 1.00 80.31 453 ASP A O 1
ATOM 3487 N N . PRO A 1 454 ? -31.990 -11.602 9.510 1.00 68.88 454 PRO A N 1
ATOM 3488 C CA . PRO A 1 454 ? -32.114 -12.833 10.290 1.00 68.88 454 PRO A CA 1
ATOM 3489 C C . PRO A 1 454 ? -31.111 -13.928 9.901 1.00 68.88 454 PRO A C 1
ATOM 3491 O O . PRO A 1 454 ? -30.852 -14.825 10.700 1.00 68.88 454 PRO A O 1
ATOM 3494 N N . GLN A 1 455 ? -30.557 -13.878 8.687 1.00 71.00 455 GLN A N 1
ATOM 3495 C CA . GLN A 1 455 ? -29.581 -14.840 8.174 1.00 71.00 455 GLN A CA 1
ATOM 3496 C C . GLN A 1 455 ? -28.131 -14.459 8.505 1.00 71.00 455 GLN A C 1
ATOM 3498 O O . GLN A 1 455 ? -27.226 -15.261 8.274 1.00 71.00 455 GLN A O 1
ATOM 3503 N N . ILE A 1 456 ? -27.890 -13.261 9.050 1.00 64.88 456 ILE A N 1
ATOM 3504 C CA . ILE A 1 456 ? -26.549 -12.751 9.351 1.00 64.88 456 ILE A CA 1
ATOM 3505 C C . ILE A 1 456 ? -26.388 -12.613 10.873 1.00 64.88 456 ILE A C 1
ATOM 3507 O O . ILE A 1 456 ? -26.984 -11.719 11.481 1.00 64.88 456 ILE A O 1
ATOM 3511 N N . PRO A 1 457 ? -25.567 -13.463 11.519 1.00 62.59 457 PRO A N 1
ATOM 3512 C CA . PRO A 1 457 ? -25.156 -13.254 12.905 1.00 62.59 457 PRO A CA 1
ATOM 3513 C C . PRO A 1 457 ? -24.511 -11.870 13.073 1.00 62.59 457 PRO A C 1
ATOM 3515 O O . PRO A 1 457 ? -23.639 -11.497 12.292 1.00 62.59 457 PRO A O 1
ATOM 3518 N N . GLY A 1 458 ? -24.929 -11.104 14.085 1.00 64.75 458 GLY A N 1
ATOM 3519 C CA . GLY A 1 458 ? -24.389 -9.765 14.339 1.00 64.75 458 GLY A CA 1
ATOM 3520 C C . GLY A 1 458 ? -24.991 -8.624 13.503 1.00 64.75 458 GLY A C 1
ATOM 3521 O O . GLY A 1 458 ? -24.443 -7.523 13.465 1.00 64.75 458 GLY A O 1
ATOM 3522 N N . SER A 1 459 ? -26.114 -8.866 12.830 1.00 80.44 459 SER A N 1
ATOM 3523 C CA . SER A 1 459 ? -26.855 -7.869 12.052 1.00 80.44 459 SER A CA 1
ATOM 3524 C C . SER A 1 459 ? -27.708 -6.939 12.939 1.00 80.44 459 SER A C 1
ATOM 3526 O O . SER A 1 459 ? -27.936 -7.205 14.122 1.00 80.44 459 SER A O 1
ATOM 3528 N N . GLY A 1 460 ? -28.203 -5.822 12.399 1.00 88.75 460 GLY A N 1
ATOM 3529 C CA . GLY A 1 460 ? -29.125 -4.911 13.105 1.00 88.75 460 GLY A CA 1
ATOM 3530 C C . GLY A 1 460 ? -28.468 -3.752 13.863 1.00 88.75 460 GLY A C 1
ATOM 3531 O O . GLY A 1 460 ? -29.106 -3.083 14.685 1.00 88.75 460 GLY A O 1
ATOM 3532 N N . LEU A 1 461 ? -27.169 -3.538 13.633 1.00 93.31 461 LEU A N 1
ATOM 3533 C CA . LEU A 1 461 ? -26.408 -2.438 14.227 1.00 93.31 461 LEU A CA 1
ATOM 3534 C C . LEU A 1 461 ? -26.852 -1.085 13.657 1.00 93.31 461 LEU A C 1
ATOM 3536 O O . LEU A 1 461 ? -26.937 -0.116 14.409 1.00 93.31 461 LEU A O 1
ATOM 3540 N N . PHE A 1 462 ? -27.174 -1.019 12.362 1.00 95.62 462 PHE A N 1
ATOM 3541 C CA . PHE A 1 462 ? -27.590 0.223 11.712 1.00 95.62 462 PHE A CA 1
ATOM 3542 C C . PHE A 1 462 ? -28.924 0.754 12.254 1.00 95.62 462 PHE A C 1
ATOM 3544 O O . PHE A 1 462 ? -29.044 1.944 12.538 1.00 95.62 462 PHE A O 1
ATOM 3551 N N . GLU A 1 463 ? -29.910 -0.122 12.449 1.00 94.19 463 GLU A N 1
ATOM 3552 C CA . GLU A 1 463 ? -31.230 0.234 12.974 1.00 94.19 463 GLU A CA 1
ATOM 3553 C C . GLU A 1 463 ? -31.131 0.740 14.408 1.00 94.19 463 GLU A C 1
ATOM 3555 O O . GLU A 1 463 ? -31.723 1.765 14.732 1.00 94.19 463 GLU A O 1
ATOM 3560 N N . THR A 1 464 ? -30.339 0.065 15.247 1.00 94.75 464 THR A N 1
ATOM 3561 C CA . THR A 1 464 ? -30.104 0.513 16.627 1.00 94.75 464 THR A CA 1
ATOM 3562 C C . THR A 1 464 ? -29.399 1.874 16.637 1.00 94.75 464 THR A C 1
ATOM 3564 O O . THR A 1 464 ? -29.820 2.792 17.336 1.00 94.75 464 THR A O 1
ATOM 3567 N N . TRP A 1 465 ? -28.342 2.038 15.832 1.00 97.06 465 TRP A N 1
ATOM 3568 C CA . TRP A 1 465 ? -27.609 3.302 15.725 1.00 97.06 465 TRP A CA 1
ATOM 3569 C C . TRP A 1 465 ? -28.505 4.461 15.261 1.00 97.06 465 TRP A C 1
ATOM 3571 O O . TRP A 1 465 ? -28.409 5.571 15.784 1.00 97.06 465 TRP A O 1
ATOM 3581 N N . GLY A 1 466 ? -29.420 4.200 14.328 1.00 96.19 466 GLY A N 1
ATOM 3582 C CA . GLY A 1 466 ? -30.386 5.186 13.860 1.00 96.19 466 GLY A CA 1
ATOM 3583 C C . GLY A 1 466 ? -31.454 5.541 14.885 1.00 96.19 466 GLY A C 1
ATOM 3584 O O . GLY A 1 466 ? -31.618 6.715 15.218 1.00 96.19 466 GLY A O 1
ATOM 3585 N N . ALA A 1 467 ? -32.163 4.529 15.388 1.00 94.56 467 ALA A N 1
ATOM 3586 C CA . ALA A 1 467 ? -33.315 4.710 16.265 1.00 94.56 467 ALA A CA 1
ATOM 3587 C C . ALA A 1 467 ? -32.930 5.304 17.627 1.00 94.56 467 ALA A C 1
ATOM 3589 O O . ALA A 1 467 ? -33.567 6.255 18.081 1.00 94.56 467 ALA A O 1
ATOM 3590 N N . ASP A 1 468 ? -31.862 4.791 18.241 1.00 94.88 468 ASP A N 1
ATOM 3591 C CA . ASP A 1 468 ? -31.524 5.115 19.630 1.00 94.88 468 ASP A CA 1
ATOM 3592 C C . ASP A 1 468 ? -30.439 6.200 19.727 1.00 94.88 468 ASP A C 1
ATOM 3594 O O . ASP A 1 468 ? -30.372 6.936 20.712 1.00 94.88 468 ASP A O 1
ATOM 3598 N N . TYR A 1 469 ? -29.606 6.346 18.688 1.00 96.19 469 TYR A N 1
ATOM 3599 C CA . TYR A 1 469 ? -28.416 7.204 18.725 1.00 96.19 469 TYR A CA 1
ATOM 3600 C C . TYR A 1 469 ? -28.329 8.224 17.586 1.00 96.19 469 TYR A C 1
ATOM 3602 O O . TYR A 1 469 ? -27.307 8.895 17.470 1.00 96.19 469 TYR A O 1
ATOM 3610 N N . ARG A 1 470 ? -29.392 8.402 16.787 1.00 96.12 470 ARG A N 1
ATOM 3611 C CA . ARG A 1 470 ? -29.511 9.442 15.743 1.00 96.12 470 ARG A CA 1
ATOM 3612 C C . ARG A 1 470 ? -28.376 9.434 14.708 1.00 96.12 470 ARG A C 1
ATOM 3614 O O . ARG A 1 470 ? -27.937 10.499 14.264 1.00 96.12 470 ARG A O 1
ATOM 3621 N N . TRP A 1 471 ? -27.914 8.243 14.330 1.00 96.56 471 TRP A N 1
ATOM 3622 C CA . TRP A 1 471 ? -26.835 8.040 13.359 1.00 96.56 471 TRP A CA 1
ATOM 3623 C C . TRP A 1 471 ? -25.610 8.945 13.629 1.00 96.56 471 TRP A C 1
ATOM 3625 O O . TRP A 1 471 ? -25.211 9.158 14.776 1.00 96.56 471 TRP A O 1
ATOM 3635 N N . GLU A 1 472 ? -24.996 9.499 12.583 1.00 95.69 472 GLU A N 1
ATOM 3636 C CA . GLU A 1 472 ? -23.807 10.351 12.657 1.00 95.69 472 GLU A CA 1
ATOM 3637 C C . GLU A 1 472 ? -24.063 11.730 13.288 1.00 95.69 472 GLU A C 1
ATOM 3639 O O . GLU A 1 472 ? -23.129 12.494 13.554 1.00 95.69 472 GLU A O 1
ATOM 3644 N N . GLN A 1 473 ? -25.334 12.083 13.497 1.00 92.25 473 GLN A N 1
ATOM 3645 C CA . GLN A 1 473 ? -25.732 13.346 14.112 1.00 92.25 473 GLN A CA 1
ATOM 3646 C C . GLN A 1 473 ? -25.791 13.256 15.636 1.00 92.25 473 GLN A C 1
ATOM 3648 O O . GLN A 1 473 ? -25.720 14.290 16.301 1.00 92.25 473 GLN A O 1
ATOM 3653 N N . GLY A 1 474 ? -25.920 12.051 16.192 1.00 94.06 474 GLY A N 1
ATOM 3654 C CA . GLY A 1 474 ? -25.948 11.845 17.632 1.00 94.06 474 GLY A CA 1
ATOM 3655 C C . GLY A 1 474 ? -24.572 11.597 18.258 1.00 94.06 474 GLY A C 1
ATOM 3656 O O . GLY A 1 474 ? -23.535 11.817 17.626 1.00 94.06 474 GLY A O 1
ATOM 3657 N N . PRO A 1 475 ? -24.548 11.161 19.530 1.00 94.31 475 PRO A N 1
ATOM 3658 C CA . PRO A 1 475 ? -23.341 11.162 20.360 1.00 94.31 475 PRO A CA 1
ATOM 3659 C C . PRO A 1 475 ? -22.267 10.166 19.908 1.00 94.31 475 PRO A C 1
ATOM 3661 O O . PRO A 1 475 ? -21.096 10.360 20.217 1.00 94.31 475 PRO A O 1
ATOM 3664 N N . LEU A 1 476 ? -22.641 9.119 19.165 1.00 94.50 476 LEU A N 1
ATOM 3665 C CA . LEU A 1 476 ? -21.681 8.145 18.647 1.00 94.50 476 LEU A CA 1
ATOM 3666 C C . LEU A 1 476 ? -20.844 8.703 17.484 1.00 94.50 476 LEU A C 1
ATOM 3668 O O . LEU A 1 476 ? -19.678 8.341 17.364 1.00 94.50 476 LEU A O 1
ATOM 3672 N N . GLY A 1 477 ? -21.386 9.610 16.666 1.00 95.69 477 GLY A N 1
ATOM 3673 C CA . GLY A 1 477 ? -20.679 10.149 15.500 1.00 95.69 477 GLY A CA 1
ATOM 3674 C C . GLY A 1 477 ? -20.465 9.114 14.391 1.00 95.69 477 GLY A C 1
ATOM 3675 O O . GLY A 1 477 ? -21.240 8.170 14.256 1.00 95.69 477 GLY A O 1
ATOM 3676 N N . PHE A 1 478 ? -19.436 9.304 13.562 1.00 95.88 478 PHE A N 1
ATOM 3677 C CA . PHE A 1 478 ? -19.161 8.423 12.419 1.00 95.88 478 PHE A CA 1
ATOM 3678 C C . PHE A 1 478 ? -18.572 7.067 12.848 1.00 95.88 478 PHE A C 1
ATOM 3680 O O . PHE A 1 478 ? -17.894 6.983 13.874 1.00 95.88 478 PHE A O 1
ATOM 3687 N N . PRO A 1 479 ? -18.768 5.988 12.066 1.00 94.50 479 PRO A N 1
ATOM 3688 C CA . PRO A 1 479 ? -18.040 4.743 12.290 1.00 94.50 479 PRO A CA 1
ATOM 3689 C C . PRO A 1 479 ? -16.539 4.948 12.030 1.00 94.50 479 PRO A C 1
ATOM 3691 O O . PRO A 1 479 ? -16.155 5.659 11.100 1.00 94.50 479 PRO A O 1
ATOM 3694 N N . ILE A 1 480 ? -15.691 4.319 12.849 1.00 78.69 480 ILE A N 1
ATOM 3695 C CA . ILE A 1 480 ? -14.220 4.469 12.782 1.00 78.69 480 ILE A CA 1
ATOM 3696 C C . ILE A 1 480 ? -13.471 3.157 12.538 1.00 78.69 480 ILE A C 1
ATOM 3698 O O . ILE A 1 480 ? -12.265 3.175 12.300 1.00 78.69 480 ILE A O 1
ATOM 3702 N N . LEU A 1 481 ? -14.173 2.026 12.607 1.00 75.69 481 LEU A N 1
ATOM 3703 C CA . LEU A 1 481 ? -13.657 0.695 12.300 1.00 75.69 481 LEU A CA 1
ATOM 3704 C C . LEU A 1 481 ? -14.736 -0.125 11.596 1.00 75.69 481 LEU A C 1
ATOM 3706 O O . LEU A 1 481 ? -15.916 0.214 11.622 1.00 75.69 481 LEU A O 1
ATOM 3710 N N . ALA A 1 482 ? -14.333 -1.232 10.983 1.00 79.19 482 ALA A N 1
ATOM 3711 C CA . ALA A 1 482 ? -15.275 -2.239 10.520 1.00 79.19 482 ALA A CA 1
ATOM 3712 C C . ALA A 1 482 ? -16.073 -2.816 11.697 1.00 79.19 482 ALA A C 1
ATOM 3714 O O . ALA A 1 482 ? -15.494 -3.037 12.765 1.00 79.19 482 ALA A O 1
ATOM 3715 N N . HIS A 1 483 ? -17.353 -3.136 11.490 1.00 84.12 483 HIS A N 1
ATOM 3716 C CA . HIS A 1 483 ? -18.057 -3.978 12.453 1.00 84.12 483 HIS A CA 1
ATOM 3717 C C . HIS A 1 483 ? -17.325 -5.321 12.599 1.00 84.12 483 HIS A C 1
ATOM 3719 O O . HIS A 1 483 ? -16.731 -5.835 11.647 1.00 84.12 483 HIS A O 1
ATOM 3725 N N . THR A 1 484 ? -17.352 -5.874 13.805 1.00 81.06 484 THR A N 1
ATOM 3726 C CA . THR A 1 484 ? -16.731 -7.161 14.122 1.00 81.06 484 THR A CA 1
ATOM 3727 C C . THR A 1 484 ? -17.812 -8.109 14.605 1.00 81.06 484 THR A C 1
ATOM 3729 O O . THR A 1 484 ? -18.519 -7.801 15.564 1.00 81.06 484 THR A O 1
ATOM 3732 N N . VAL A 1 485 ? -17.940 -9.258 13.943 1.00 83.81 485 VAL A N 1
ATOM 3733 C CA . VAL A 1 485 ? -18.752 -10.371 14.442 1.00 83.81 485 VAL A CA 1
ATOM 3734 C C . VAL A 1 485 ? -17.942 -11.083 15.518 1.00 83.81 485 VAL A C 1
ATOM 3736 O O . VAL A 1 485 ? -16.806 -11.490 15.284 1.00 83.81 485 VAL A O 1
ATOM 3739 N N . VAL A 1 486 ? -18.525 -11.206 16.702 1.00 77.56 486 VAL A N 1
ATOM 3740 C CA . VAL A 1 486 ? -17.931 -11.861 17.869 1.00 77.56 486 VAL A CA 1
ATOM 3741 C C . VAL A 1 486 ? -18.801 -13.044 18.283 1.00 77.56 486 VAL A C 1
ATOM 3743 O O . VAL A 1 486 ? -19.917 -13.230 17.787 1.00 77.56 486 VAL A O 1
ATOM 3746 N N . THR A 1 487 ? -18.310 -13.869 19.206 1.00 77.88 487 THR A N 1
ATOM 3747 C CA . THR A 1 487 ? -19.103 -14.974 19.751 1.00 77.88 487 THR A CA 1
ATOM 3748 C C . THR A 1 487 ? -20.417 -14.431 20.312 1.00 77.88 487 THR A C 1
ATOM 3750 O O . THR A 1 487 ? -20.406 -13.618 21.232 1.00 77.88 487 THR A O 1
ATOM 3753 N N . ASN A 1 488 ? -21.544 -14.899 19.768 1.00 81.94 488 ASN A N 1
ATOM 3754 C CA . ASN A 1 488 ? -22.907 -14.512 20.147 1.00 81.94 488 ASN A CA 1
ATOM 3755 C C . ASN A 1 488 ? -23.322 -13.056 19.860 1.00 81.94 488 ASN A C 1
ATOM 3757 O O . ASN A 1 488 ? -24.288 -12.594 20.463 1.00 81.94 488 ASN A O 1
ATOM 3761 N N . GLY A 1 489 ? -22.694 -12.344 18.921 1.00 87.19 489 GLY A N 1
ATOM 3762 C CA . GLY A 1 489 ? -23.185 -11.026 18.502 1.00 87.19 489 GLY A CA 1
ATOM 3763 C C . GLY A 1 489 ? -22.239 -10.266 17.582 1.00 87.19 489 GLY A C 1
ATOM 3764 O O . GLY A 1 489 ? -21.364 -10.849 16.949 1.00 87.19 489 GLY A O 1
ATOM 3765 N N . ALA A 1 490 ? -22.399 -8.948 17.514 1.00 88.00 490 ALA A N 1
ATOM 3766 C CA . ALA A 1 490 ? -21.454 -8.064 16.843 1.00 88.00 490 ALA A CA 1
ATOM 3767 C C . ALA A 1 490 ? -21.311 -6.716 17.539 1.00 88.00 490 ALA A C 1
ATOM 3769 O O . ALA A 1 490 ? -22.163 -6.285 18.321 1.00 88.00 490 ALA A O 1
ATOM 3770 N N . VAL A 1 491 ? -20.209 -6.050 17.208 1.00 90.00 491 VAL A N 1
ATOM 3771 C CA . VAL A 1 491 ? -19.842 -4.739 17.734 1.00 90.00 491 VAL A CA 1
ATOM 3772 C C . VAL A 1 491 ? -19.465 -3.788 16.602 1.00 90.00 491 VAL A C 1
ATOM 3774 O O . VAL A 1 491 ? -18.875 -4.203 15.603 1.00 90.00 491 VAL A O 1
ATOM 3777 N N . GLN A 1 492 ? -19.780 -2.505 16.759 1.00 93.06 492 GLN A N 1
ATOM 3778 C CA . GLN A 1 492 ? -19.396 -1.439 15.831 1.00 93.06 492 GLN A CA 1
ATOM 3779 C C . GLN A 1 492 ? -18.796 -0.270 16.608 1.00 93.06 492 GLN A C 1
ATOM 3781 O O . GLN A 1 492 ? -19.453 0.311 17.471 1.00 93.06 492 GLN A O 1
ATOM 3786 N N . ALA A 1 493 ? -17.552 0.088 16.288 1.00 86.81 493 ALA A N 1
ATOM 3787 C CA . ALA A 1 493 ? -16.891 1.242 16.885 1.00 86.81 493 ALA A CA 1
ATOM 3788 C C . ALA A 1 493 ? -17.212 2.527 16.114 1.00 86.81 493 ALA A C 1
ATOM 3790 O O . ALA A 1 493 ? -17.141 2.564 14.879 1.00 86.81 493 ALA A O 1
ATOM 3791 N N . PHE A 1 494 ? -17.503 3.579 16.867 1.00 93.69 494 PHE A N 1
ATOM 3792 C CA . PHE A 1 494 ? -17.754 4.936 16.404 1.00 93.69 494 PHE A CA 1
ATOM 3793 C C . PHE A 1 494 ? -16.829 5.921 17.132 1.00 93.69 494 PHE A C 1
ATOM 3795 O O . PHE A 1 494 ? -16.138 5.558 18.082 1.00 93.69 494 PHE A O 1
ATOM 3802 N N . GLU A 1 495 ? -16.809 7.176 16.691 1.00 88.00 495 GLU A N 1
ATOM 3803 C CA . GLU A 1 495 ? -15.985 8.237 17.288 1.00 88.00 495 GLU A CA 1
ATOM 3804 C C . GLU A 1 495 ? -16.229 8.424 18.789 1.00 88.00 495 GLU A C 1
ATOM 3806 O O . GLU A 1 495 ? -15.290 8.670 19.543 1.00 88.00 495 GLU A O 1
ATOM 3811 N N . GLY A 1 496 ? -17.490 8.315 19.209 1.00 78.50 496 GLY A N 1
ATOM 3812 C CA . GLY A 1 496 ? -17.927 8.558 20.580 1.00 78.50 496 GLY A CA 1
ATOM 3813 C C . GLY A 1 496 ? -18.065 7.312 21.452 1.00 78.50 496 GLY A C 1
ATOM 3814 O O . GLY A 1 496 ? -18.355 7.456 22.633 1.00 78.50 496 GLY A O 1
ATOM 3815 N N . GLY A 1 497 ? -17.883 6.097 20.923 1.00 88.81 497 GLY A N 1
ATOM 3816 C CA . GLY A 1 497 ? -18.094 4.866 21.693 1.00 88.81 497 GLY A CA 1
ATOM 3817 C C . GLY A 1 497 ? -18.246 3.614 20.838 1.00 88.81 497 GLY A C 1
ATOM 3818 O O . GLY A 1 497 ? -18.036 3.641 19.627 1.00 88.81 497 GLY A O 1
ATOM 3819 N N . VAL A 1 498 ? -18.623 2.501 21.467 1.00 93.81 498 VAL A N 1
ATOM 3820 C CA . VAL A 1 498 ? -18.823 1.217 20.780 1.00 93.81 498 VAL A CA 1
ATOM 3821 C C . VAL A 1 498 ? -20.242 0.722 21.014 1.00 93.81 498 VAL A C 1
ATOM 3823 O O . VAL A 1 498 ? -20.701 0.644 22.150 1.00 93.81 498 VAL A O 1
ATOM 3826 N N . LEU A 1 499 ? -20.936 0.391 19.928 1.00 96.38 499 LEU A N 1
ATOM 3827 C CA . LEU A 1 499 ? -22.259 -0.217 19.961 1.00 96.38 499 LEU A CA 1
ATOM 3828 C C . LEU A 1 499 ? -22.121 -1.736 19.996 1.00 96.38 499 LEU A C 1
ATOM 3830 O O . LEU A 1 499 ? -21.531 -2.317 19.086 1.00 96.38 499 LEU A O 1
ATOM 3834 N N . PHE A 1 500 ? -22.695 -2.369 21.014 1.00 94.44 500 PHE A N 1
ATOM 3835 C CA . PHE A 1 500 ? -22.698 -3.817 21.192 1.00 94.44 500 PHE A CA 1
ATOM 3836 C C . PHE A 1 500 ? -24.089 -4.373 20.934 1.00 94.44 500 PHE A C 1
ATOM 3838 O O . PHE A 1 500 ? -25.082 -3.864 21.453 1.00 94.44 500 PHE A O 1
ATOM 3845 N N . ARG A 1 501 ? -24.174 -5.454 20.165 1.00 92.38 501 ARG A N 1
ATOM 3846 C CA . ARG A 1 501 ? -25.436 -6.120 19.868 1.00 92.38 501 ARG A CA 1
ATOM 3847 C C . ARG A 1 501 ? -25.293 -7.634 19.954 1.00 92.38 501 ARG A C 1
ATOM 3849 O O . ARG A 1 501 ? -24.656 -8.252 19.107 1.00 92.38 501 ARG A O 1
ATOM 3856 N N . LYS A 1 502 ? -25.938 -8.226 20.958 1.00 90.25 502 LYS A N 1
ATOM 3857 C CA . LYS A 1 502 ? -26.027 -9.680 21.124 1.00 90.25 502 LYS A CA 1
ATOM 3858 C C . LYS A 1 502 ? -26.999 -10.282 20.099 1.00 90.25 502 LYS A C 1
ATOM 3860 O O . LYS A 1 502 ? -28.031 -9.684 19.789 1.00 90.25 502 LYS A O 1
ATOM 3865 N N . ASN A 1 503 ? -26.681 -11.463 19.576 1.00 85.38 503 ASN A N 1
ATOM 3866 C CA . ASN A 1 503 ? -27.550 -12.211 18.667 1.00 85.38 503 ASN A CA 1
ATOM 3867 C C . ASN A 1 503 ? -28.903 -12.497 19.329 1.00 85.38 503 ASN A C 1
ATOM 3869 O O . ASN A 1 503 ? -28.965 -12.866 20.499 1.00 85.38 503 ASN A O 1
ATOM 3873 N N . GLY A 1 504 ? -29.987 -12.336 18.569 1.00 79.94 504 GLY A N 1
ATOM 3874 C CA . GLY A 1 504 ? -31.355 -12.530 19.059 1.00 79.94 504 GLY A CA 1
ATOM 3875 C C . GLY A 1 504 ? -31.923 -11.366 19.882 1.00 79.94 504 GLY A C 1
ATOM 3876 O O . GLY A 1 504 ? -33.132 -11.326 20.096 1.00 79.94 504 GLY A O 1
ATOM 3877 N N . SER A 1 505 ? -31.113 -10.385 20.297 1.00 84.44 505 SER A N 1
ATOM 3878 C CA . SER A 1 505 ? -31.619 -9.199 20.997 1.00 84.44 505 SER A CA 1
ATOM 3879 C C . SER A 1 505 ? -32.396 -8.276 20.058 1.00 84.44 505 SER A C 1
ATOM 3881 O O . SER A 1 505 ? -32.016 -8.077 18.907 1.00 84.44 505 SER A O 1
ATOM 3883 N N . ALA A 1 506 ? -33.452 -7.621 20.545 1.00 81.50 506 ALA A N 1
ATOM 3884 C CA . ALA A 1 506 ? -34.225 -6.667 19.739 1.00 81.50 506 ALA A CA 1
ATOM 3885 C C . ALA A 1 506 ? -33.451 -5.370 19.425 1.00 81.50 506 ALA A C 1
ATOM 3887 O O . ALA A 1 506 ? -33.632 -4.794 18.360 1.00 81.50 506 ALA A O 1
ATOM 3888 N N . ARG A 1 507 ? -32.537 -4.949 20.312 1.00 88.12 507 ARG A N 1
ATOM 3889 C CA . ARG A 1 507 ? -31.698 -3.741 20.172 1.00 88.12 507 ARG A CA 1
ATOM 3890 C C . ARG A 1 507 ? -30.271 -3.973 20.679 1.00 88.12 507 ARG A C 1
ATOM 3892 O O . ARG A 1 507 ? -30.018 -4.987 21.330 1.00 88.12 507 ARG A O 1
ATOM 3899 N N . GLY A 1 508 ? -29.340 -3.101 20.308 1.00 93.31 508 GLY A N 1
ATOM 3900 C CA . GLY A 1 508 ? -27.988 -3.036 20.879 1.00 93.31 508 GLY A CA 1
ATOM 3901 C C . GLY A 1 508 ? -27.844 -1.911 21.908 1.00 93.31 508 GLY A C 1
ATOM 3902 O O . GLY A 1 508 ? -28.737 -1.083 22.048 1.00 93.31 508 GLY A O 1
ATOM 3903 N N . TRP A 1 509 ? -26.707 -1.872 22.599 1.00 96.62 509 TRP A N 1
ATOM 3904 C CA . TRP A 1 509 ? -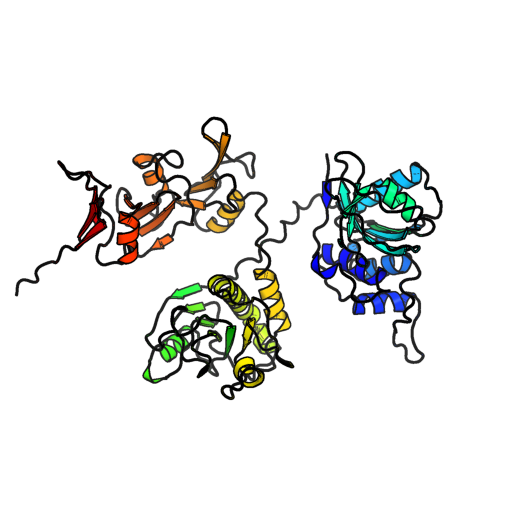26.397 -0.869 23.617 1.00 96.62 509 TRP A CA 1
ATOM 3905 C C . TRP A 1 509 ? -24.997 -0.299 23.410 1.00 96.62 509 TRP A C 1
ATOM 3907 O O . TRP A 1 509 ? -24.025 -1.038 23.235 1.00 96.62 509 TRP A O 1
ATOM 3917 N N . ALA A 1 510 ? -24.903 1.028 23.393 1.00 96.56 510 ALA A N 1
ATOM 3918 C CA . ALA A 1 510 ? -23.639 1.739 23.328 1.00 96.56 510 ALA A CA 1
ATOM 3919 C C . ALA A 1 510 ? -22.965 1.789 24.700 1.00 96.56 510 ALA A C 1
ATOM 3921 O O . ALA A 1 510 ? -23.619 2.035 25.710 1.00 96.56 510 ALA A O 1
ATOM 3922 N N . VAL A 1 511 ? -21.651 1.599 24.712 1.00 95.69 511 VAL A N 1
ATOM 3923 C CA . VAL A 1 511 ? -20.791 1.806 25.878 1.00 95.69 511 VAL A CA 1
ATOM 3924 C C . VAL A 1 511 ? -19.743 2.840 25.471 1.00 95.69 511 VAL A C 1
ATOM 3926 O O . VAL A 1 511 ? -19.108 2.699 24.419 1.00 95.69 511 VAL A O 1
ATOM 3929 N N . TRP A 1 512 ? -19.560 3.893 26.269 1.00 92.06 512 TRP A N 1
ATOM 3930 C CA . TRP A 1 512 ? -18.661 4.999 25.927 1.00 92.06 512 TRP A CA 1
ATOM 3931 C C . TRP A 1 512 ? -17.895 5.555 27.132 1.00 92.06 512 TRP A C 1
ATOM 3933 O O . TRP A 1 512 ? -18.072 5.133 28.276 1.00 92.06 512 TRP A O 1
ATOM 3943 N N . GLY A 1 513 ? -16.986 6.494 26.857 1.00 86.12 513 GLY A N 1
ATOM 3944 C CA . GLY A 1 513 ? -16.229 7.216 27.877 1.00 86.12 513 GLY A CA 1
ATOM 3945 C C . GLY A 1 513 ? -15.485 6.304 28.858 1.00 86.12 513 GLY A C 1
ATOM 3946 O O . GLY A 1 513 ? -14.982 5.239 28.499 1.00 86.12 513 GLY A O 1
ATOM 3947 N N . ARG A 1 514 ? -15.425 6.722 30.129 1.00 84.50 514 ARG A N 1
ATOM 3948 C CA . ARG A 1 514 ? -14.704 5.973 31.171 1.00 84.50 514 ARG A CA 1
ATOM 3949 C C . ARG A 1 514 ? -15.353 4.625 31.504 1.00 84.50 514 ARG A C 1
ATOM 3951 O O . ARG A 1 514 ? -14.640 3.713 31.914 1.00 84.50 514 ARG A O 1
ATOM 3958 N N . ILE A 1 515 ? -16.672 4.485 31.328 1.00 88.12 515 ILE A N 1
ATOM 3959 C CA . ILE A 1 515 ? -17.358 3.197 31.503 1.00 88.12 515 ILE A CA 1
ATOM 3960 C C . ILE A 1 515 ? -16.858 2.206 30.450 1.00 88.12 515 ILE A C 1
ATOM 3962 O O . ILE A 1 515 ? -16.488 1.086 30.798 1.00 88.12 515 ILE A O 1
ATOM 3966 N N . TYR A 1 516 ? -16.733 2.633 29.190 1.00 90.19 516 TYR A N 1
ATOM 3967 C CA . TYR A 1 516 ? -16.135 1.801 28.146 1.00 90.19 516 TYR A CA 1
ATOM 3968 C C . TYR A 1 516 ? -14.679 1.434 28.436 1.00 90.19 516 TYR A C 1
ATOM 3970 O O . TYR A 1 516 ? -14.302 0.281 28.237 1.00 90.19 516 TYR A O 1
ATOM 3978 N N . ASP A 1 517 ? -13.866 2.362 28.947 1.00 75.62 517 ASP A N 1
ATOM 3979 C CA . ASP A 1 517 ? -12.479 2.055 29.314 1.00 75.62 517 ASP A CA 1
ATOM 3980 C C . ASP A 1 517 ? -12.389 0.940 30.362 1.00 75.62 517 ASP A C 1
ATOM 3982 O O . ASP A 1 517 ? -11.605 0.002 30.195 1.00 75.62 517 ASP A O 1
ATOM 3986 N N . ALA A 1 518 ? -13.225 1.002 31.403 1.00 78.38 518 ALA A N 1
ATOM 3987 C CA . ALA A 1 518 ? -13.298 -0.035 32.427 1.00 78.38 518 ALA A CA 1
ATOM 3988 C C . ALA A 1 518 ? -13.847 -1.356 31.867 1.00 78.38 518 ALA A C 1
ATOM 3990 O O . ALA A 1 518 ? -13.283 -2.418 32.130 1.00 78.38 518 ALA A O 1
ATOM 3991 N N . TYR A 1 519 ? -14.905 -1.304 31.056 1.00 89.69 519 TYR A N 1
ATOM 3992 C CA . TYR A 1 519 ? -15.485 -2.485 30.417 1.00 89.69 519 TYR A CA 1
ATOM 3993 C C . TYR A 1 519 ? -14.468 -3.201 29.518 1.00 89.69 519 TYR A C 1
ATOM 3995 O O . TYR A 1 519 ? -14.266 -4.410 29.630 1.00 89.69 519 TYR A O 1
ATOM 4003 N N . ARG A 1 520 ? -13.744 -2.441 28.689 1.00 82.31 520 ARG A N 1
ATOM 4004 C CA . ARG A 1 520 ? -12.661 -2.936 27.831 1.00 82.31 520 ARG A CA 1
ATOM 4005 C C . ARG A 1 520 ? -11.509 -3.534 28.628 1.00 82.31 520 ARG A C 1
ATOM 4007 O O . ARG A 1 520 ? -11.013 -4.595 28.260 1.00 82.31 520 ARG A O 1
ATOM 4014 N N . ALA A 1 521 ? -11.089 -2.892 29.720 1.00 72.00 521 ALA A N 1
ATOM 4015 C CA . ALA A 1 521 ? -10.033 -3.416 30.589 1.00 72.00 521 ALA A CA 1
ATOM 4016 C C . ALA A 1 521 ? -10.401 -4.771 31.224 1.00 72.00 521 ALA A C 1
ATOM 4018 O O . ALA A 1 521 ? -9.513 -5.551 31.557 1.00 72.00 521 ALA A O 1
ATOM 4019 N N . ASN A 1 522 ? -11.698 -5.067 31.338 1.00 75.44 522 ASN A N 1
ATOM 4020 C CA . ASN A 1 522 ? -12.222 -6.330 31.847 1.00 75.44 522 ASN A CA 1
ATOM 4021 C C . ASN A 1 522 ? -12.579 -7.335 30.736 1.00 75.44 522 ASN A C 1
ATOM 4023 O O . ASN A 1 522 ? -13.258 -8.314 31.006 1.00 75.44 522 ASN A O 1
ATOM 4027 N N . GLY A 1 523 ? -12.124 -7.141 29.494 1.00 74.38 523 GLY A N 1
ATOM 4028 C CA . GLY A 1 523 ? -12.352 -8.104 28.407 1.00 74.38 523 GLY A CA 1
ATOM 4029 C C . GLY A 1 523 ? -13.682 -7.943 27.665 1.00 74.38 523 GLY A C 1
ATOM 4030 O O . GLY A 1 523 ? -14.041 -8.820 26.880 1.00 74.38 523 GLY A O 1
ATOM 4031 N N . SER A 1 524 ? -14.386 -6.823 27.873 1.00 89.56 524 SER A N 1
ATOM 4032 C CA . SER A 1 524 ? -15.631 -6.476 27.176 1.00 89.56 524 SER A CA 1
ATOM 4033 C C . SER A 1 524 ? -16.677 -7.599 27.248 1.00 89.56 524 SER A C 1
ATOM 4035 O O . SER A 1 524 ? -16.891 -8.175 28.313 1.00 89.56 524 SER A O 1
ATOM 4037 N N . GLU A 1 525 ? -17.342 -7.918 26.139 1.00 88.38 525 GLU A N 1
ATOM 4038 C CA . GLU A 1 525 ? -18.460 -8.862 26.082 1.00 88.38 525 GLU A CA 1
ATOM 4039 C C . GLU A 1 525 ? -18.043 -10.323 26.277 1.00 88.38 525 GLU A C 1
ATOM 4041 O O . GLU A 1 525 ? -18.889 -11.172 26.546 1.00 88.38 525 GLU A O 1
ATOM 4046 N N . GLN A 1 526 ? -16.743 -10.611 26.157 1.00 84.31 526 GLN A N 1
ATOM 4047 C CA . GLN A 1 526 ? -16.144 -11.910 26.490 1.00 84.31 526 GLN A CA 1
ATOM 4048 C C . GLN A 1 526 ? -15.609 -11.948 27.932 1.00 84.31 526 GLN A C 1
ATOM 4050 O O . GLN A 1 526 ? -15.101 -12.973 28.387 1.00 84.31 526 GLN A O 1
ATOM 4055 N N . GLY A 1 527 ? -15.672 -10.815 28.630 1.00 86.19 527 GLY A N 1
ATOM 4056 C CA . GLY A 1 527 ? -15.245 -10.647 30.007 1.00 86.19 527 GLY A CA 1
ATOM 4057 C C . GLY A 1 527 ? -16.296 -11.098 31.022 1.00 86.19 527 GLY A C 1
ATOM 4058 O O . GLY A 1 527 ? -17.411 -11.476 30.662 1.00 86.19 527 GLY A O 1
ATOM 4059 N N . PRO A 1 528 ? -15.980 -11.003 32.324 1.00 88.00 528 PRO A N 1
ATOM 4060 C CA . PRO A 1 528 ? -16.860 -11.465 33.390 1.00 88.00 528 PRO A CA 1
ATOM 4061 C C . PRO A 1 528 ? -18.158 -10.657 33.516 1.00 88.00 528 PRO A C 1
ATOM 4063 O O . PRO A 1 528 ? -19.080 -11.137 34.157 1.00 88.00 528 PRO A O 1
ATOM 4066 N N . LEU A 1 529 ? -18.248 -9.459 32.922 1.00 91.69 529 LEU A N 1
ATOM 4067 C CA . LEU A 1 529 ? -19.476 -8.652 32.901 1.00 91.69 529 LEU A CA 1
ATOM 4068 C C . LEU A 1 529 ? -20.495 -9.137 31.852 1.00 91.69 529 LEU A C 1
ATOM 4070 O O . LEU A 1 529 ? -21.689 -8.898 32.025 1.00 91.69 529 LEU A O 1
ATOM 4074 N N . GLY A 1 530 ? -20.053 -9.825 30.793 1.00 93.88 530 GLY A N 1
ATOM 4075 C CA . GLY A 1 530 ? -20.905 -10.204 29.661 1.00 93.88 530 GLY A CA 1
ATOM 4076 C C . GLY A 1 530 ? -21.379 -9.000 28.839 1.00 93.88 530 GLY A C 1
ATOM 4077 O O . GLY A 1 530 ? -20.751 -7.946 28.850 1.00 93.88 530 GLY A O 1
ATOM 4078 N N . TRP A 1 531 ? -22.483 -9.149 28.101 1.00 94.62 531 TRP A N 1
ATOM 4079 C CA . TRP A 1 531 ? -22.992 -8.106 27.197 1.00 94.62 531 TRP A CA 1
ATOM 4080 C C . TRP A 1 531 ? -23.647 -6.931 27.947 1.00 94.62 531 TRP A C 1
ATOM 4082 O O . TRP A 1 531 ? -24.236 -7.141 29.005 1.00 94.62 531 TRP A O 1
ATOM 4092 N N . PRO A 1 532 ? -23.627 -5.694 27.414 1.00 96.88 532 PRO A N 1
ATOM 4093 C CA . PRO A 1 532 ? -24.425 -4.611 27.980 1.00 96.88 532 PRO A CA 1
ATOM 4094 C C . PRO A 1 532 ? -25.921 -4.886 27.793 1.00 96.88 532 PRO A C 1
ATOM 4096 O O . PRO A 1 532 ? -26.345 -5.423 26.766 1.00 96.88 532 PRO A O 1
ATOM 4099 N N . THR A 1 533 ? -26.724 -4.489 28.779 1.00 95.75 533 THR A N 1
ATOM 4100 C CA . THR A 1 533 ? -28.177 -4.725 28.810 1.00 95.75 533 THR A CA 1
ATOM 4101 C C . THR A 1 533 ? -29.000 -3.448 28.975 1.00 95.75 533 THR A C 1
ATOM 4103 O O . THR A 1 533 ? -30.226 -3.518 28.902 1.00 95.75 533 THR A O 1
ATOM 4106 N N . SER A 1 534 ? -28.355 -2.295 29.182 1.00 95.62 534 SER A N 1
ATOM 4107 C CA . SER A 1 534 ? -29.008 -0.991 29.332 1.00 95.62 534 SER A CA 1
ATOM 4108 C C . SER A 1 534 ? -28.193 0.143 28.705 1.00 95.62 534 SER A C 1
ATOM 4110 O O . SER A 1 534 ? -27.010 -0.007 28.380 1.00 95.62 534 SER A O 1
ATOM 4112 N N . ALA A 1 535 ? -28.823 1.313 28.590 1.00 94.69 535 ALA A N 1
ATOM 4113 C CA . ALA A 1 535 ? -28.114 2.574 28.421 1.00 94.69 535 ALA A CA 1
ATOM 4114 C C . ALA A 1 535 ? -27.433 2.986 29.740 1.00 94.69 535 ALA A C 1
ATOM 4116 O O . ALA A 1 535 ? -27.687 2.393 30.793 1.00 94.69 535 ALA A O 1
ATOM 4117 N N . GLU A 1 536 ? -26.576 4.006 29.680 1.00 94.19 536 GLU A N 1
ATOM 4118 C CA . GLU A 1 536 ? -26.133 4.708 30.884 1.00 94.19 536 GLU A CA 1
ATOM 4119 C C . GLU A 1 536 ? -27.310 5.468 31.506 1.00 94.19 536 GLU A C 1
ATOM 4121 O O . GLU A 1 536 ? -27.987 6.256 30.843 1.00 94.19 536 GLU A O 1
ATOM 4126 N N . GLU A 1 537 ? -27.533 5.248 32.796 1.00 95.44 537 GLU A N 1
ATOM 4127 C CA . GLU A 1 537 ? -28.591 5.877 33.575 1.00 95.44 537 GLU A CA 1
ATOM 4128 C C . GLU A 1 537 ? -27.986 6.703 34.708 1.00 95.44 537 GLU A C 1
ATOM 4130 O O . GLU A 1 537 ? -26.992 6.320 35.332 1.00 95.44 537 GLU A O 1
ATOM 4135 N N . LYS A 1 538 ? -28.590 7.858 35.002 1.00 94.75 538 LYS A N 1
ATOM 4136 C CA . LYS A 1 538 ? -28.184 8.663 36.154 1.00 94.75 538 LYS A CA 1
ATOM 4137 C C . LYS A 1 538 ? -28.642 7.977 37.435 1.00 94.75 538 LYS A C 1
ATOM 4139 O O . LYS A 1 538 ? -29.827 7.695 37.591 1.00 94.75 538 LYS A O 1
ATOM 4144 N N . VAL A 1 539 ? -27.724 7.779 38.377 1.00 91.88 539 VAL A N 1
ATOM 4145 C CA . VAL A 1 539 ? -28.069 7.258 39.703 1.00 91.88 539 VAL A CA 1
ATOM 4146 C C . VAL A 1 539 ? -28.793 8.365 40.488 1.00 91.88 539 VAL A C 1
ATOM 4148 O O . VAL A 1 539 ? -28.185 9.416 40.737 1.00 91.88 539 VAL A O 1
ATOM 4151 N N . PRO A 1 540 ? -30.070 8.173 40.884 1.00 90.62 540 PRO A N 1
ATOM 4152 C CA . PRO A 1 540 ? -30.867 9.214 41.529 1.00 90.62 540 PRO A CA 1
ATOM 4153 C C . PRO A 1 540 ? -30.174 9.824 42.751 1.00 90.62 540 PRO A C 1
ATOM 4155 O O . PRO A 1 540 ? -29.626 9.114 43.589 1.00 90.62 540 PRO A O 1
ATOM 4158 N N . GLY A 1 541 ? -30.201 11.155 42.850 1.00 88.38 541 GLY A N 1
ATOM 4159 C CA . GLY A 1 541 ? -29.599 11.888 43.969 1.00 88.38 541 GLY A CA 1
ATOM 4160 C C . GLY A 1 541 ? -28.068 11.984 43.947 1.00 88.38 541 GLY A C 1
ATOM 4161 O O . GLY A 1 541 ? -27.494 12.503 44.898 1.00 88.38 541 GLY A O 1
ATOM 4162 N N . THR A 1 542 ? -27.400 11.523 42.884 1.00 90.38 542 THR A N 1
ATOM 4163 C CA . THR A 1 542 ? -25.938 11.615 42.731 1.00 90.38 542 THR A CA 1
ATOM 4164 C C . THR A 1 542 ? -25.550 12.095 41.330 1.00 90.38 542 THR A C 1
ATOM 4166 O O . THR A 1 542 ? -26.386 12.125 40.426 1.00 90.38 542 THR A O 1
ATOM 4169 N N . ASP A 1 543 ? -24.274 12.427 41.129 1.00 87.62 543 ASP A N 1
ATOM 4170 C CA . ASP A 1 543 ? -23.705 12.687 39.797 1.00 87.62 543 ASP A CA 1
ATOM 4171 C C . ASP A 1 543 ? -23.175 11.419 39.114 1.00 87.62 543 ASP A C 1
ATOM 4173 O O . ASP A 1 543 ? -22.552 11.494 38.058 1.00 87.62 543 ASP A O 1
ATOM 4177 N N . ASN A 1 544 ? -23.417 10.247 39.701 1.00 92.56 544 ASN A N 1
ATOM 4178 C CA . ASN A 1 544 ? -22.920 8.991 39.169 1.00 92.56 544 ASN A CA 1
ATOM 4179 C C . ASN A 1 544 ? -23.766 8.519 37.980 1.00 92.56 544 ASN A C 1
ATOM 4181 O O . ASN A 1 544 ? -24.982 8.732 37.925 1.00 92.56 544 ASN A O 1
ATOM 4185 N N . LEU A 1 545 ? -23.114 7.811 37.063 1.00 94.19 545 LEU A N 1
ATOM 4186 C CA . LEU A 1 545 ? -23.754 7.112 35.950 1.00 94.19 545 LEU A CA 1
ATOM 4187 C C . LEU A 1 545 ? -23.590 5.612 36.157 1.00 94.19 545 LEU A C 1
ATOM 4189 O O . LEU A 1 545 ? -22.520 5.164 36.562 1.00 94.19 545 LEU A O 1
ATOM 4193 N N . VAL A 1 546 ? -24.631 4.836 35.885 1.00 96.44 546 VAL A N 1
ATOM 4194 C CA . VAL A 1 546 ? -24.596 3.375 35.947 1.00 96.44 546 VAL A CA 1
ATOM 4195 C C . VAL A 1 546 ? -24.965 2.785 34.598 1.00 96.44 546 VAL A C 1
ATOM 4197 O O . VAL A 1 546 ? -25.889 3.254 33.944 1.00 96.44 546 VAL A O 1
ATOM 4200 N N . GLN A 1 547 ? -24.255 1.738 34.191 1.00 98.12 547 GLN A N 1
ATOM 4201 C CA . GLN A 1 547 ? -24.641 0.906 33.060 1.00 98.12 547 GLN A CA 1
ATOM 4202 C C . GLN A 1 547 ? -24.665 -0.561 33.479 1.00 98.12 547 GLN A C 1
ATOM 4204 O O . GLN A 1 547 ? -23.754 -1.035 34.167 1.00 98.12 547 GLN A O 1
ATOM 4209 N N . HIS A 1 548 ? -25.717 -1.267 33.072 1.00 97.50 548 HIS A N 1
ATOM 4210 C CA . HIS A 1 548 ? -25.937 -2.668 33.400 1.00 97.50 548 HIS A CA 1
ATOM 4211 C C . HIS A 1 548 ? -25.425 -3.596 32.296 1.00 97.50 548 HIS A C 1
ATOM 4213 O O . HIS A 1 548 ? -25.493 -3.283 31.103 1.00 97.50 548 HIS A O 1
ATOM 4219 N N . PHE A 1 549 ? -24.930 -4.750 32.731 1.00 97.25 549 PHE A N 1
ATOM 4220 C CA . PHE A 1 549 ? -24.408 -5.835 31.913 1.00 97.25 549 PHE A CA 1
ATOM 4221 C C . PHE A 1 549 ? -25.007 -7.166 32.390 1.00 97.25 549 PHE A C 1
ATOM 4223 O O . PHE A 1 549 ? -25.586 -7.244 33.473 1.00 97.25 549 PHE A O 1
ATOM 4230 N N . GLU A 1 550 ? -24.871 -8.228 31.597 1.00 95.12 550 GLU A N 1
ATOM 4231 C CA . GLU A 1 550 ? -25.488 -9.536 31.881 1.00 95.12 550 GLU A CA 1
ATOM 4232 C C . GLU A 1 550 ? -25.117 -10.130 33.244 1.00 95.12 550 GLU A C 1
ATOM 4234 O O . GLU A 1 550 ? -25.896 -10.896 33.816 1.00 95.12 550 GLU A O 1
ATOM 4239 N N . HIS A 1 551 ? -23.923 -9.818 33.743 1.00 94.81 551 HIS A N 1
ATOM 4240 C CA . HIS A 1 551 ? -23.365 -10.389 34.969 1.00 94.81 551 HIS A CA 1
ATOM 4241 C C . HIS A 1 551 ? -22.860 -9.312 35.937 1.00 94.81 551 HIS A C 1
ATOM 4243 O O . HIS A 1 551 ? -21.988 -9.576 36.766 1.00 94.81 551 HIS A O 1
ATOM 4249 N N . GLY A 1 552 ? -23.360 -8.080 35.823 1.00 95.50 552 GLY A N 1
ATOM 4250 C CA . GLY A 1 552 ? -22.980 -7.014 36.740 1.00 95.50 552 GLY A CA 1
ATOM 4251 C C . GLY A 1 552 ? -23.314 -5.612 36.250 1.00 95.50 552 GLY A C 1
ATOM 4252 O O . GLY A 1 552 ? -24.145 -5.400 35.369 1.00 95.50 552 GLY A O 1
ATOM 4253 N N . ARG A 1 553 ? -22.652 -4.616 36.837 1.00 96.75 553 ARG A N 1
ATOM 4254 C CA . ARG A 1 553 ? -22.807 -3.203 36.472 1.00 96.75 553 ARG A CA 1
ATOM 4255 C C . ARG A 1 553 ? -21.511 -2.424 36.639 1.00 96.75 553 ARG A C 1
ATOM 4257 O O . ARG A 1 553 ? -20.688 -2.726 37.505 1.00 96.75 553 ARG A O 1
ATOM 4264 N N . LEU A 1 554 ? -21.369 -1.375 35.841 1.00 94.44 554 LEU A N 1
ATOM 4265 C CA . LEU A 1 554 ? -20.314 -0.377 35.984 1.00 94.44 554 LEU A CA 1
ATOM 4266 C C . LEU A 1 554 ? -20.927 0.925 36.477 1.00 94.44 554 LEU A C 1
ATOM 4268 O O . LEU A 1 554 ? -21.911 1.391 35.909 1.00 94.44 554 LEU A O 1
ATOM 4272 N N . ILE A 1 555 ? -20.345 1.505 37.527 1.00 94.56 555 ILE A N 1
ATOM 4273 C CA . ILE A 1 555 ? -20.777 2.795 38.074 1.00 94.56 555 ILE A CA 1
ATOM 4274 C C . ILE A 1 555 ? -19.634 3.788 37.927 1.00 94.56 555 ILE A C 1
ATOM 4276 O O . ILE A 1 555 ? -18.593 3.646 38.566 1.00 94.56 555 ILE A O 1
ATOM 4280 N N . TRP A 1 556 ? -19.831 4.800 37.094 1.00 94.12 556 TRP A N 1
ATOM 4281 C CA . TRP A 1 556 ? -18.942 5.946 36.999 1.00 94.12 556 TRP A CA 1
ATOM 4282 C C . TRP A 1 556 ? -19.272 6.986 38.067 1.00 94.12 556 TRP A C 1
ATOM 4284 O O . TRP A 1 556 ? -20.436 7.310 38.296 1.00 94.12 556 TRP A O 1
ATOM 4294 N N . SER A 1 557 ? -18.228 7.549 38.663 1.00 88.31 557 SER A N 1
ATOM 4295 C CA . SER A 1 557 ? -18.247 8.740 39.503 1.00 88.31 557 SER A CA 1
ATOM 4296 C C . SER A 1 557 ? -17.082 9.665 39.109 1.00 88.31 557 SER A C 1
ATOM 4298 O O . SER A 1 557 ? -16.158 9.250 38.394 1.00 88.31 557 SER A O 1
ATOM 4300 N N . PRO A 1 558 ? -17.031 10.908 39.623 1.00 81.31 558 PRO A N 1
ATOM 4301 C CA . PRO A 1 558 ? -15.876 11.781 39.414 1.00 81.31 558 PRO A CA 1
ATOM 4302 C C . PRO A 1 558 ? -14.537 11.169 39.866 1.00 81.31 558 PRO A C 1
ATOM 4304 O O . PRO A 1 558 ? -13.496 11.483 39.283 1.00 81.31 558 PRO A O 1
ATOM 4307 N N . SER A 1 559 ? -14.553 10.276 40.866 1.00 79.44 559 SER A N 1
ATOM 4308 C CA . SER A 1 559 ? -13.357 9.621 41.409 1.00 79.44 559 SER A CA 1
ATOM 4309 C C . SER A 1 559 ? -12.914 8.371 40.641 1.00 79.44 559 SER A C 1
ATOM 4311 O O . SER A 1 559 ? -11.783 7.928 40.832 1.00 79.44 559 SER A O 1
ATOM 4313 N N . GLY A 1 560 ? -13.743 7.810 39.754 1.00 80.62 560 GLY A N 1
ATOM 4314 C CA . GLY A 1 560 ? -13.377 6.628 38.970 1.00 80.62 560 GLY A CA 1
ATOM 4315 C C . GLY A 1 560 ? -14.571 5.798 38.506 1.00 80.62 560 GLY A C 1
ATOM 4316 O O . GLY A 1 560 ? -15.708 6.255 38.529 1.00 80.62 560 GLY A O 1
ATOM 4317 N N . VAL A 1 561 ? -14.306 4.568 38.063 1.00 82.19 561 VAL A N 1
ATOM 4318 C CA . VAL A 1 561 ? -15.350 3.595 37.702 1.00 82.19 561 VAL A CA 1
ATOM 4319 C C . VAL A 1 561 ? -15.252 2.395 38.630 1.00 82.19 561 VAL A C 1
ATOM 4321 O O . VAL A 1 561 ? -14.208 1.749 38.700 1.00 82.19 561 VAL A O 1
ATOM 4324 N N . ALA A 1 562 ? -16.340 2.098 39.336 1.00 81.44 562 ALA A N 1
ATOM 4325 C CA . ALA A 1 562 ? -16.477 0.896 40.142 1.00 81.44 562 ALA A CA 1
ATOM 4326 C C . ALA A 1 562 ? -17.014 -0.256 39.283 1.00 81.44 562 ALA A C 1
ATOM 4328 O O . ALA A 1 562 ? -18.019 -0.101 38.583 1.00 81.44 562 ALA A O 1
ATOM 4329 N N . VAL A 1 563 ? -16.349 -1.409 39.368 1.00 84.25 563 VAL A N 1
ATOM 4330 C CA . VAL A 1 563 ? -16.748 -2.657 38.708 1.00 84.25 563 VAL A CA 1
ATOM 4331 C C . VAL A 1 563 ? -17.443 -3.548 39.725 1.00 84.25 563 VAL A C 1
ATOM 4333 O O . VAL A 1 563 ? -16.820 -3.969 40.696 1.00 84.25 563 VAL A O 1
ATOM 4336 N N . LEU A 1 564 ? -18.729 -3.824 39.512 1.00 86.81 564 LEU A N 1
ATOM 4337 C CA . LEU A 1 564 ? -19.509 -4.723 40.358 1.00 86.81 564 LEU A CA 1
ATOM 4338 C C . LEU A 1 564 ? -19.930 -5.934 39.530 1.00 86.81 564 LEU A C 1
ATOM 4340 O O . LEU A 1 564 ? -20.664 -5.782 38.557 1.00 86.81 564 LEU A O 1
ATOM 4344 N N . ILE A 1 565 ? -19.450 -7.114 39.915 1.00 87.06 565 ILE A N 1
ATOM 4345 C CA . ILE A 1 565 ? -19.793 -8.392 39.286 1.00 87.06 565 ILE A CA 1
ATOM 4346 C C . ILE A 1 565 ? -20.797 -9.097 40.192 1.00 87.06 565 ILE A C 1
ATOM 4348 O O . ILE A 1 565 ? -20.557 -9.230 41.393 1.00 87.06 565 ILE A O 1
ATOM 4352 N N . ASP A 1 566 ? -21.899 -9.559 39.616 1.00 85.69 566 ASP A N 1
ATOM 4353 C CA . ASP A 1 566 ? -22.910 -10.317 40.339 1.00 85.69 566 ASP A CA 1
ATOM 4354 C C . ASP A 1 566 ? -22.384 -11.741 40.566 1.00 85.69 566 ASP A C 1
ATOM 4356 O O . ASP A 1 566 ? -22.453 -12.614 39.698 1.00 85.69 566 ASP A O 1
ATOM 4360 N N . THR A 1 567 ? -21.810 -11.997 41.741 1.00 70.31 567 THR A N 1
ATOM 4361 C CA . THR A 1 567 ? -21.441 -13.357 42.139 1.00 70.31 567 THR A CA 1
ATOM 4362 C C . THR A 1 567 ? -22.709 -14.133 42.471 1.00 70.31 567 THR A C 1
ATOM 4364 O O . THR A 1 567 ? -23.392 -13.812 43.443 1.00 70.31 567 THR A O 1
ATOM 4367 N N . LYS A 1 568 ? -23.016 -15.192 41.711 1.00 53.41 568 LYS A N 1
ATOM 4368 C CA . LYS A 1 568 ? -23.906 -16.233 42.237 1.00 53.41 568 LYS A CA 1
ATOM 4369 C C . LYS A 1 568 ? -23.195 -16.852 43.435 1.00 53.41 568 LYS A C 1
ATOM 4371 O O . LYS A 1 568 ? -22.161 -17.493 43.257 1.00 53.41 568 LYS A O 1
ATOM 4376 N N . GLU A 1 569 ? -23.735 -16.654 44.634 1.00 41.31 569 GLU A N 1
ATOM 4377 C CA . GLU A 1 569 ? -23.418 -17.519 45.764 1.00 41.31 569 GLU A CA 1
ATOM 4378 C C . GLU A 1 569 ? -23.686 -18.958 45.314 1.00 41.31 569 GLU A C 1
ATOM 4380 O O . GLU A 1 569 ? -24.817 -19.333 44.996 1.00 41.31 569 GLU A O 1
ATOM 4385 N N . ILE A 1 570 ? -22.627 -19.761 45.225 1.00 39.31 570 ILE A N 1
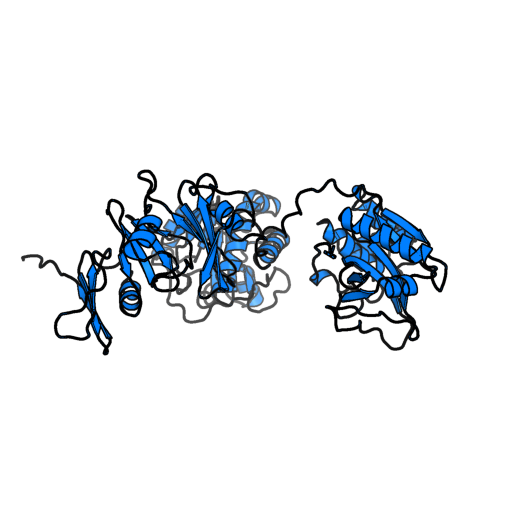ATOM 4386 C CA . ILE A 1 570 ? -22.782 -21.207 45.254 1.00 39.31 570 ILE A CA 1
ATOM 4387 C C . ILE A 1 570 ? -23.205 -21.488 46.693 1.00 39.31 570 ILE A C 1
ATOM 4389 O O . ILE A 1 570 ? -22.378 -21.419 47.601 1.00 39.31 570 ILE A O 1
ATOM 4393 N N . ALA A 1 571 ? -24.506 -21.694 46.903 1.00 38.12 571 ALA A N 1
ATOM 4394 C CA . ALA A 1 571 ? -24.999 -22.252 48.152 1.00 38.12 571 ALA A CA 1
ATOM 4395 C C . ALA A 1 571 ? -24.215 -23.547 48.422 1.00 38.12 571 ALA A C 1
ATOM 4397 O O . ALA A 1 571 ? -24.098 -24.387 47.526 1.00 38.12 571 ALA A O 1
ATOM 4398 N N . ALA A 1 572 ? -23.611 -23.588 49.610 1.00 39.62 572 ALA A N 1
ATOM 4399 C CA . ALA A 1 572 ? -22.630 -24.567 50.071 1.00 39.62 572 ALA A CA 1
ATOM 4400 C C . ALA A 1 572 ? -23.088 -26.027 49.974 1.00 39.62 572 ALA A C 1
ATOM 4402 O O . ALA A 1 572 ? -24.306 -26.283 50.130 1.00 39.62 572 ALA A O 1
#

Secondary structure (DSSP, 8-state):
--EEE----GGG-S-SSSSTHHHHHHHHHHHTTT----HHHHHHHHHHHHT-B-TTS-B---SS----HHHHHHHHHHH-GGG-EEEEE---SSPPHHHHHHHHHHHHHHHHTT--EEEEEEE-TTS---B-TT--------SS-EEEEEEEEEEE-TTS-EEEEE-SSSTTS-EEEEHHHHHHHSTTSEEEEE-SPPP---S---SS--PPPPP-EEEE---S-EEE--S---EEEEEE-SSS--HHHHHHHHHSGGG----SEEEETTEEEE-S-TTEEESSSGGGGGGEEEEEESS--TT--HHHHHTTHHHHHHHHHHHHHHHHHHT----B--SSS---SSEEEEHHHHHHHH---S--TT-TTS-HHHHHHHHHHHHS-----SSHHHHHHHHHTTTS--BSS-SSGGGPEEEEETTEEEEEEEEETTEEEEEETT-S-EEEEEPP-TTSTT--HHHHHHHHH-GGGSTT-SB-S--EEETTEEEEEETTEEEEEETT-SS-EEE-HHHHHHHHHTTGGGSTT-SB-S--EEPTTSS-EEEEETTEEEEEETTEEEEEE-------

Nearest PDB structures (foldseek):
  2ar3-assembly1_C  TM=7.397E-01  e=1.092E-06  Bacillus anthracis
  1yb0-assembly1_B  TM=7.216E-01  e=2.574E-06  Bacillus anthracis
  4ivv-assembly1_A  TM=6.767E-01  e=1.031E-06  Streptococcus pneumoniae TIGR4
  6sx4-assembly2_BBB  TM=2.661E-01  e=9.770E-11  Corynebacterium glutamicum
  6sx4-assembly4_DDD  TM=1.642E-01  e=2.622E-11  Corynebacterium glutamicum

pLDDT: mean 86.97, std 13.34, range [28.19, 98.81]

InterPro domains:
  IPR002502 N-acetylmuramoyl-L-alanine amidase domain [SM00644] (223-367)
  IPR013207 LGFP [PF08310] (476-527)
  IPR013207 LGFP [PF08310] (529-570)
  IPR036505 N-acetylmuramoyl-L-alanine amidase/PGRP domain superfamily [G3DSA:3.40.80.10] (209-388)
  IPR036505 N-acetylmuramoyl-L-alanine amidase/PGRP domain superfamily [SSF55846] (226-376)
  IPR038765 Papain-like cysteine peptidase superfamily [SSF54001] (11-187)
  IPR039564 Peptidase C39-like [PF13529] (12-170)

Sequence (572 aa):
MAEKVLAYDRKIVPQETGWWCGPASVQIALNARGIVKSERELMLRLERYEGNVNGRGEVYDDGDGTDHIGQVTRVLNDYAPAAKMVTVEYPKDPPTQALKDQLWNHLRRSIDAGYGMVANIVSPRSNRWKIAAPSTVAPNYGTGTVWHYVAIMGYSDVGGRKVWVADPGFSPFGWWATLDSLASLIPPKGYSYSTAAAATAPAPAPAPAAPAIPKFTETRDIGQSHSPRTRSPINFLLHTSQSTGGARALANYCKNPANQASYHYILGGGELIQIVDTSRASWSVLDANAYTINLCFAASFAEWSREEWLKRRDDIRVAAYIAVREARKAGISVEVLRPGPYKRGSGISDHKYVTEALGIGNHTDVGSGFPWDVFAADVAAFVQPASVPANLIDAEAARAAGWIGKRLAPVGAAGETIIRRDGREVGRFVPYERGHIYWKTGTRQAFAVPHADPQIPGSGLFETWGADYRWEQGPLGFPILAHTVVTNGAVQAFEGGVLFRKNGSARGWAVWGRIYDAYRANGSEQGPLGWPTSAEEKVPGTDNLVQHFEHGRLIWSPSGVAVLIDTKEIAA

Mean predicted aligned error: 19.36 Å

Solvent-accessible surface area (backbone atoms only — not comparable to full-atom values): 30397 Å² total; per-residue (Å²): 132,57,70,51,67,64,65,52,71,75,83,65,27,64,42,95,52,98,48,40,28,46,28,23,18,49,36,49,34,35,31,40,72,72,46,85,66,54,50,69,62,39,38,53,52,40,28,50,71,74,59,40,51,48,101,84,74,49,62,51,86,89,78,86,54,67,97,50,48,59,42,59,24,50,54,49,28,73,78,37,56,78,40,42,48,41,65,42,83,37,63,54,78,78,55,51,70,69,55,46,53,49,51,50,51,44,49,51,41,7,50,59,40,58,35,44,26,40,35,34,33,43,33,41,73,93,49,66,82,43,63,27,83,93,37,85,71,69,63,69,73,68,87,57,68,45,78,46,31,31,17,40,40,24,42,28,52,69,96,45,59,30,31,30,39,38,30,19,83,38,53,79,42,52,40,33,24,32,43,68,37,54,47,61,21,25,34,66,39,21,32,26,32,34,63,34,66,60,51,78,74,66,71,73,77,65,66,70,64,40,64,72,77,68,85,62,49,80,45,86,59,75,43,73,31,56,45,83,42,84,47,76,44,33,32,40,30,38,36,44,54,74,40,81,47,47,26,69,56,46,47,59,50,24,35,38,57,90,64,70,36,19,38,25,31,28,33,30,95,41,37,36,38,35,31,32,62,85,80,36,12,29,43,71,55,72,89,50,17,35,30,40,44,39,38,28,34,28,45,25,50,34,83,38,46,45,69,62,47,54,76,42,47,66,46,48,44,40,51,22,48,50,48,47,53,50,18,66,74,58,70,22,42,78,50,66,50,57,91,69,90,55,70,76,72,57,15,31,37,32,39,31,49,40,21,75,52,67,68,46,79,84,53,53,28,43,30,89,23,49,61,58,71,60,39,44,51,42,29,54,47,63,66,46,75,57,48,71,54,98,47,40,51,62,49,34,46,62,73,38,55,91,66,32,59,58,71,75,48,58,83,66,78,86,28,47,47,75,37,68,56,96,89,38,77,52,25,34,36,39,55,29,75,35,23,38,31,39,34,47,63,92,57,90,59,28,27,55,38,37,31,70,43,98,89,42,86,34,43,32,54,40,55,32,38,40,76,79,34,51,37,64,81,31,78,37,32,50,65,74,44,65,55,43,76,49,94,68,14,18,38,38,38,28,75,44,30,35,38,39,29,50,56,93,52,96,61,52,28,60,43,38,67,68,59,30,54,56,41,52,76,50,52,33,62,84,19,79,38,32,46,68,74,39,61,77,39,74,42,86,100,55,93,29,36,35,33,40,28,74,28,24,38,40,37,36,44,99,90,48,69,48,82,46,69,63,74,78,77,76,79,128